Protein AF-A0A8J1YA49-F1 (afdb_monomer)

Nearest PDB structures (foldseek):
  1k3z-assembly1_D  TM=8.149E-01  e=1.340E-05  Mus musculus
  5cbo-assembly1_A  TM=5.836E-01  e=1.205E-04  synthetic construct
  7ozt-assembly1_BBB  TM=7.947E-01  e=4.681E-03  Homo sapiens
  8fds-assembly1_A  TM=4.024E-01  e=5.926E-04  Homo sapiens
  7tts-assembly1_E  TM=2.398E-01  e=1.286E-03  Homo sapiens

Radius of gyration: 38.96 Å; Cα contacts (8 Å, |Δi|>4): 771; chains: 1; bounding box: 73×54×128 Å

Sequence (560 aa):
MADMKFNALIKAIRDRDLNKCKELLNVANGTLDNLLCQKDSDGDTALLKAVKQGDDIDIVQIVLDKTKECPGGIHVTNNSGRNAINAVMDPEYHRVYEPDKMELVEMIIKSGCDLNKHDNDNVTPLYRLVDGQFPWVKNDPLETEALLTICKMMLDTGCDVNAKSKQTTVLHRAVKTQNIPLMKLLLDYGADPKVYETTQFGPDEGIKYDVLHTAAHTSPSEQMKLILESGRANLDSKNSYGRTGLMMVLEEDPIDNDIKNKIEILMAAGCDPSLTDNSGKTILHILCENQRVIHAQHYGYCKEKQLILANVAETLLKDKRIKALVNRQESEHKSTPLHIAVKNSLVNIVQLLLSEGASVVIKNKYGQTVNDIKLEGDEADKIGLMLKDAKERNDGGLFVAITNLEEISQLLKCYAMFTRKDEAYDNLAKLREIIKEEVYKSDPSMKSLMSTEDKEILQRHTAKILDDVEIKSSSLIDYLFSERVLTRELKDEIFSKPTQLEMARKLVDILPRRGNDALQIFISGLRKSGHGHLADALDEDRKGGGVATNAAKRLKPNAD

Organism: Owenia fusiformis (NCBI:txid6347)

InterPro domains:
  IPR001315 CARD domain [PF00619] (456-538)
  IPR001315 CARD domain [PS50209] (450-541)
  IPR001315 CARD domain [SM00114] (450-540)
  IP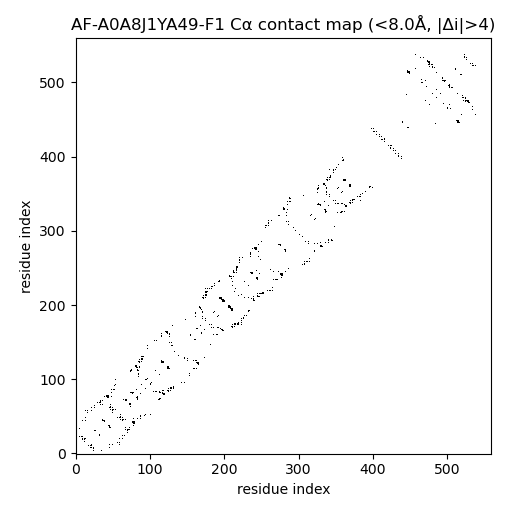R002110 Ankyrin repeat [PF12796] (102-195)
  IPR002110 Ankyrin repeat [PF12796] (261-363)
  IPR002110 Ankyrin repeat [PS50088] (166-198)
  IPR002110 Ankyrin repeat [PS50088] (333-365)
  IPR002110 Ankyrin repeat [SM00248] (4-34)
  IPR002110 Ankyrin repeat [SM00248] (42-72)
  IPR002110 Ankyrin repeat [SM00248] (121-163)
  IPR002110 Ankyrin repeat [SM00248] (166-195)
  IPR002110 Ankyrin repeat [SM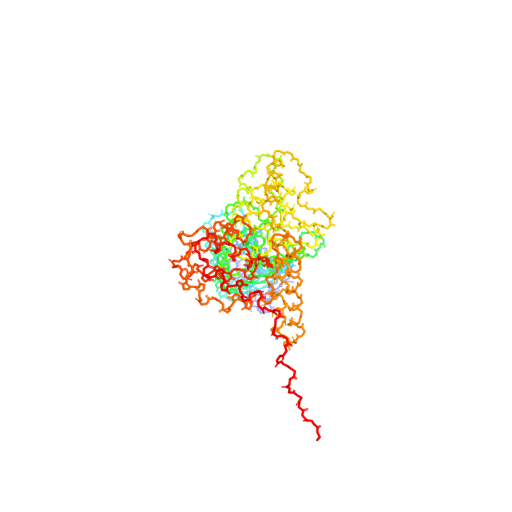00248] (207-237)
  IPR002110 Ankyrin repeat [SM00248] (333-362)
  IPR011029 Death-like domain superfamily [G3DSA:1.10.533.10] (446-544)
  IPR011029 Death-like domain superfamily [SSF47986] (450-541)
  IPR036770 Ankyrin repeat-containing domain superfamily [G3DSA:1.25.40.20] (2-134)
  IPR036770 Ankyrin repeat-containing domain superfamily [G3DSA:1.25.40.20] (135-388)
  IPR036770 Ankyrin repeat-containing domain superfamily [SSF48403] (8-373)

Structure (mmCIF, N/CA/C/O backbone):
data_AF-A0A8J1YA49-F1
#
_entry.id   AF-A0A8J1YA49-F1
#
loop_
_atom_site.group_PDB
_atom_site.id
_atom_site.type_symbol
_atom_site.label_atom_id
_atom_site.label_alt_id
_atom_site.label_comp_id
_atom_site.label_asym_id
_atom_site.label_entity_id
_atom_site.label_seq_id
_atom_site.pdbx_PDB_ins_code
_atom_site.Cartn_x
_atom_site.Cartn_y
_atom_site.Cartn_z
_atom_site.occupancy
_atom_site.B_iso_or_equiv
_atom_site.auth_seq_id
_atom_site.auth_comp_id
_atom_site.auth_asym_id
_atom_site.auth_atom_id
_atom_site.pdbx_PDB_model_num
ATOM 1 N N . MET A 1 1 ? -33.759 19.450 45.667 1.00 58.72 1 MET A N 1
ATOM 2 C CA . MET A 1 1 ? -33.511 18.180 46.395 1.00 58.72 1 MET A CA 1
ATOM 3 C C . MET A 1 1 ? -32.790 17.159 45.512 1.00 58.72 1 MET A C 1
ATOM 5 O O . MET A 1 1 ? -31.846 16.557 46.004 1.00 58.72 1 MET A O 1
ATOM 9 N N . ALA A 1 2 ? -33.167 17.011 44.232 1.00 60.66 2 ALA A N 1
ATOM 10 C CA . ALA A 1 2 ? -32.446 16.178 43.256 1.00 60.66 2 ALA A CA 1
ATOM 11 C C . ALA A 1 2 ? -30.963 16.588 43.089 1.00 60.66 2 ALA A C 1
ATOM 13 O O . ALA A 1 2 ? -30.094 15.768 43.364 1.00 60.66 2 ALA A O 1
ATOM 14 N N . ASP A 1 3 ? -30.671 17.875 42.845 1.00 73.50 3 ASP A N 1
ATOM 15 C CA . ASP A 1 3 ? -29.285 18.377 42.707 1.00 73.50 3 ASP A CA 1
ATOM 16 C C . ASP A 1 3 ? -28.395 18.126 43.934 1.00 73.50 3 ASP A C 1
ATOM 18 O O . ASP A 1 3 ? -27.211 17.819 43.812 1.00 73.50 3 ASP A O 1
ATOM 22 N N . MET A 1 4 ? -28.957 18.225 45.144 1.00 82.00 4 MET A N 1
ATOM 23 C CA . MET A 1 4 ? -28.216 17.924 46.376 1.00 82.00 4 MET A CA 1
ATOM 24 C C . MET A 1 4 ? -27.877 16.435 46.486 1.00 82.00 4 MET A C 1
ATOM 26 O O . MET A 1 4 ? -26.782 16.100 46.932 1.00 82.00 4 MET A O 1
ATOM 30 N N . LYS A 1 5 ? -28.790 15.543 46.077 1.00 87.38 5 LYS A N 1
ATOM 31 C CA . LYS A 1 5 ? -28.549 14.093 46.096 1.00 87.38 5 LYS A CA 1
ATOM 32 C C . LYS A 1 5 ? -27.534 13.669 45.041 1.00 87.38 5 LYS A C 1
ATOM 34 O O . LYS A 1 5 ? -26.666 12.867 45.364 1.00 87.38 5 LYS A O 1
ATOM 39 N N . PHE A 1 6 ? -27.599 14.223 43.831 1.00 89.19 6 PHE A N 1
ATOM 40 C CA . PHE A 1 6 ? -26.611 13.944 42.788 1.00 89.19 6 PHE A CA 1
ATOM 41 C C . PHE A 1 6 ? -25.206 14.362 43.219 1.00 89.19 6 PHE A C 1
ATOM 43 O O . PHE A 1 6 ? -24.288 13.549 43.196 1.00 89.19 6 PHE A O 1
ATOM 50 N N . ASN A 1 7 ? -25.047 15.585 43.732 1.00 89.88 7 ASN A N 1
ATOM 51 C CA . ASN A 1 7 ? -23.755 16.048 44.239 1.00 89.88 7 ASN A CA 1
ATOM 52 C C . ASN A 1 7 ? -23.247 15.200 45.417 1.00 89.88 7 ASN A C 1
ATOM 54 O O . ASN A 1 7 ? -22.049 14.937 45.510 1.00 89.88 7 ASN A O 1
ATOM 58 N N . ALA A 1 8 ? -24.142 14.734 46.296 1.00 92.50 8 ALA A N 1
ATOM 59 C CA . ALA A 1 8 ? -23.785 13.811 47.370 1.00 92.50 8 ALA A CA 1
ATOM 60 C C . ALA A 1 8 ? -23.340 12.438 46.840 1.00 92.50 8 ALA A C 1
ATOM 62 O O . ALA A 1 8 ? -22.396 11.870 47.380 1.00 92.50 8 ALA A O 1
ATOM 63 N N . LEU A 1 9 ? -23.973 11.929 45.778 1.00 93.12 9 LEU A N 1
ATOM 64 C CA . LEU A 1 9 ? -23.601 10.666 45.137 1.00 93.12 9 LEU A CA 1
ATOM 65 C C . LEU A 1 9 ? -22.245 10.784 44.438 1.00 93.12 9 LEU A C 1
ATOM 67 O O . LEU A 1 9 ? -21.370 9.960 44.670 1.00 93.12 9 LEU A O 1
ATOM 71 N N . ILE A 1 10 ? -22.029 11.843 43.655 1.00 92.44 10 ILE A N 1
ATOM 72 C CA . ILE A 1 10 ? -20.735 12.120 43.016 1.00 92.44 10 ILE A CA 1
ATOM 73 C C . ILE A 1 10 ? -19.625 12.250 44.062 1.00 92.44 10 ILE A C 1
ATOM 75 O O . ILE A 1 10 ? -18.524 11.741 43.855 1.00 92.44 10 ILE A O 1
ATOM 79 N N . LYS A 1 11 ? -19.908 12.900 45.196 1.00 92.44 11 LYS A N 1
ATOM 80 C CA . LYS A 1 11 ? -18.970 12.974 46.316 1.00 92.44 11 LYS A CA 1
ATOM 81 C C . LYS A 1 11 ? -18.706 11.595 46.932 1.00 92.44 11 LYS A C 1
ATOM 83 O O . LYS A 1 11 ? -17.549 11.253 47.104 1.00 92.44 11 LYS A O 1
ATOM 88 N N . ALA A 1 12 ? -19.737 10.796 47.201 1.00 93.88 12 ALA A N 1
ATOM 89 C CA . ALA A 1 12 ? -19.577 9.445 47.746 1.00 93.88 12 ALA A CA 1
ATOM 90 C C . ALA A 1 12 ? -18.741 8.537 46.829 1.00 93.88 12 ALA A C 1
ATOM 92 O O . ALA A 1 12 ? -17.901 7.791 47.319 1.00 93.88 12 ALA A O 1
ATOM 93 N N . ILE A 1 13 ? -18.921 8.655 45.508 1.00 92.56 13 ILE A N 1
ATOM 94 C CA . ILE A 1 13 ? -18.094 7.961 44.514 1.00 92.56 13 ILE A CA 1
ATOM 95 C C . ILE A 1 13 ? -16.632 8.418 44.642 1.00 92.56 13 ILE A C 1
ATOM 97 O O . ILE A 1 13 ? -15.756 7.578 44.791 1.00 92.56 13 ILE A O 1
ATOM 101 N N . ARG A 1 14 ? -16.369 9.739 44.661 1.00 89.94 14 ARG A N 1
ATOM 102 C CA . ARG A 1 14 ? -15.015 10.318 44.854 1.00 89.94 14 ARG A CA 1
ATOM 103 C C . ARG A 1 14 ? -14.345 9.881 46.153 1.00 89.94 14 ARG A C 1
ATOM 105 O O . ARG A 1 14 ? -13.143 9.637 46.165 1.00 89.94 14 ARG A O 1
ATOM 112 N N . ASP A 1 15 ? -15.124 9.789 47.221 1.00 92.44 15 ASP A N 1
ATOM 113 C CA . ASP A 1 15 ? -14.649 9.423 48.552 1.00 92.44 15 ASP A CA 1
ATOM 114 C C . ASP A 1 15 ? -14.527 7.891 48.728 1.00 92.44 15 ASP A C 1
ATOM 116 O O . ASP A 1 15 ? -14.106 7.440 49.791 1.00 92.44 15 ASP A O 1
ATOM 120 N N . ARG A 1 16 ? -14.870 7.091 47.700 1.00 92.31 16 ARG A N 1
ATOM 121 C CA . ARG A 1 16 ? -14.905 5.614 47.724 1.00 92.31 16 ARG A CA 1
ATOM 122 C C . ARG A 1 16 ? -15.786 5.047 48.845 1.00 92.31 16 ARG A C 1
ATOM 124 O O . ARG A 1 16 ? -15.486 4.027 49.460 1.00 92.31 16 ARG A O 1
ATOM 131 N N . ASP A 1 17 ? -16.895 5.724 49.133 1.00 93.88 17 ASP A N 1
ATOM 132 C CA . ASP A 1 17 ? -17.832 5.315 50.178 1.00 93.88 17 ASP A CA 1
ATOM 133 C C . ASP A 1 17 ? -18.958 4.450 49.592 1.00 93.88 17 ASP A C 1
ATOM 135 O O . ASP A 1 17 ? -20.036 4.932 49.218 1.00 93.88 17 ASP A O 1
ATOM 139 N N . LEU A 1 18 ? -18.709 3.138 49.523 1.00 92.94 18 LEU A N 1
ATOM 140 C CA . LEU A 1 18 ? -19.667 2.149 49.020 1.00 92.94 18 LEU A CA 1
ATOM 141 C C . LEU A 1 18 ? -20.994 2.158 49.796 1.00 92.94 18 LEU A C 1
ATOM 143 O O . LEU A 1 18 ? -22.067 1.993 49.207 1.00 92.94 18 LEU A O 1
ATOM 147 N N . ASN A 1 19 ? -20.949 2.355 51.115 1.00 93.88 19 ASN A N 1
ATOM 148 C CA . ASN A 1 19 ? -22.150 2.353 51.952 1.00 93.88 19 ASN A CA 1
ATOM 149 C C . ASN A 1 19 ? -23.005 3.588 51.679 1.00 93.88 19 ASN A C 1
ATOM 151 O O . ASN A 1 19 ? -24.228 3.479 51.551 1.00 93.88 19 ASN A O 1
ATOM 155 N N . LYS A 1 20 ? -22.370 4.751 51.513 1.00 93.75 20 LYS A N 1
ATOM 156 C CA . LYS A 1 20 ? -23.078 5.971 51.136 1.00 93.75 20 LYS A CA 1
ATOM 157 C C . LYS A 1 20 ? -23.644 5.888 49.723 1.00 93.75 20 LYS A C 1
ATOM 159 O O . LYS A 1 20 ? -24.773 6.329 49.509 1.00 93.75 20 LYS A O 1
ATOM 164 N N . CYS A 1 21 ? -22.931 5.266 48.782 1.00 92.75 21 CYS A N 1
ATOM 165 C CA . CYS A 1 21 ? -23.464 4.990 47.445 1.00 92.75 21 CYS A CA 1
ATOM 166 C C . CYS A 1 21 ? -24.723 4.107 47.515 1.00 92.75 21 CYS A C 1
ATOM 168 O O . CYS A 1 21 ? -25.752 4.469 46.943 1.00 92.75 21 CYS A O 1
ATOM 170 N N . LYS A 1 22 ? -24.687 3.006 48.283 1.00 92.62 22 LYS A N 1
ATOM 171 C CA . LYS A 1 22 ? -25.846 2.121 48.531 1.00 92.62 22 LYS A CA 1
ATOM 172 C C . LYS A 1 22 ? -27.049 2.879 49.091 1.00 92.62 22 LYS A C 1
ATOM 174 O O . LYS A 1 22 ? -28.164 2.710 48.602 1.00 92.62 22 LYS A O 1
ATOM 179 N N . GLU A 1 23 ? -26.826 3.720 50.098 1.00 92.38 23 GLU A N 1
ATOM 180 C CA . GLU A 1 23 ? -27.876 4.529 50.722 1.00 92.38 23 GLU A CA 1
ATOM 181 C C . GLU A 1 23 ? -28.515 5.503 49.719 1.00 92.38 23 GLU A C 1
ATOM 183 O O . GLU A 1 23 ? -29.738 5.601 49.638 1.00 92.38 23 GLU A O 1
ATOM 188 N N . LEU A 1 24 ? -27.695 6.210 48.935 1.00 90.31 24 LEU A N 1
ATOM 189 C CA . LEU A 1 24 ? -28.158 7.242 48.003 1.00 90.31 24 LEU A CA 1
ATOM 190 C C . LEU A 1 24 ? -28.875 6.672 46.771 1.00 90.31 24 LEU A C 1
ATOM 192 O O . LEU A 1 24 ? -29.780 7.325 46.248 1.00 90.31 24 LEU A O 1
ATOM 196 N N . LEU A 1 25 ? -28.501 5.468 46.333 1.00 88.94 25 LEU A N 1
ATOM 197 C CA . LEU A 1 25 ? -29.117 4.763 45.204 1.00 88.94 25 LEU A CA 1
ATOM 198 C C . LEU A 1 25 ? -30.409 4.017 45.581 1.00 88.94 25 LEU A C 1
ATOM 200 O O . LEU A 1 25 ? -31.152 3.591 44.698 1.00 88.94 25 LEU A O 1
ATOM 204 N N . ASN A 1 26 ? -30.715 3.871 46.873 1.00 87.19 26 ASN A N 1
ATOM 205 C CA . ASN A 1 26 ? -31.939 3.224 47.346 1.00 87.19 26 ASN A CA 1
ATOM 206 C C . ASN A 1 26 ? -33.130 4.204 47.350 1.00 87.19 26 ASN A C 1
ATOM 208 O O . ASN A 1 26 ? -33.555 4.706 48.393 1.00 87.19 26 ASN A O 1
ATOM 212 N N . VAL A 1 27 ? -33.651 4.521 46.163 1.00 80.81 27 VAL A N 1
ATOM 213 C CA . VAL A 1 27 ? -34.773 5.454 45.958 1.00 80.81 27 VAL A CA 1
ATOM 214 C C . VAL A 1 27 ? -35.806 4.886 44.977 1.00 80.81 27 VAL A C 1
ATOM 216 O O . VAL A 1 27 ? -35.509 3.982 44.206 1.00 80.81 27 VAL A O 1
ATOM 219 N N . ALA A 1 28 ? -37.034 5.419 44.990 1.00 74.94 28 ALA A N 1
ATOM 220 C CA . ALA A 1 28 ? -38.092 4.996 44.067 1.00 74.94 28 ALA A CA 1
ATOM 221 C C . ALA A 1 28 ? -37.706 5.233 42.590 1.00 74.94 28 ALA A C 1
ATOM 223 O O . ALA A 1 28 ? -37.104 6.261 42.275 1.00 74.94 28 ALA A O 1
ATOM 224 N N . ASN A 1 29 ? -38.123 4.340 41.682 1.00 66.56 29 ASN A N 1
ATOM 225 C CA . ASN A 1 29 ? -37.665 4.286 40.280 1.00 66.56 29 ASN A CA 1
ATOM 226 C C . ASN A 1 29 ? -37.714 5.631 39.527 1.00 66.56 29 ASN A C 1
ATOM 228 O O . ASN A 1 29 ? -36.751 5.991 38.862 1.00 66.56 29 ASN A O 1
ATOM 232 N N . GLY A 1 30 ? -38.782 6.426 39.673 1.00 67.50 30 GLY A N 1
ATOM 233 C CA . GLY A 1 30 ? -38.877 7.736 39.002 1.00 67.50 30 GLY A CA 1
ATOM 234 C C . GLY A 1 30 ? -37.909 8.804 39.541 1.00 67.50 30 GLY A C 1
ATOM 235 O O . GLY A 1 30 ? -37.592 9.772 38.856 1.00 67.50 30 GLY A O 1
ATOM 236 N N . THR A 1 31 ? -37.422 8.646 40.774 1.00 78.12 31 THR A N 1
ATOM 237 C CA . THR A 1 31 ? -36.357 9.493 41.345 1.00 78.12 31 THR A CA 1
ATOM 238 C C . THR A 1 31 ? -34.973 8.960 40.981 1.00 78.12 31 THR A C 1
ATOM 240 O O . THR A 1 31 ? -34.051 9.754 40.814 1.00 78.12 31 THR A O 1
ATOM 243 N N . LEU A 1 32 ? -34.837 7.636 40.850 1.00 80.19 32 LEU A N 1
ATOM 244 C CA . LEU A 1 32 ? -33.594 6.975 40.459 1.00 80.19 32 LEU A CA 1
ATOM 245 C C . LEU A 1 32 ? -33.168 7.374 39.042 1.00 80.19 32 LEU A C 1
ATOM 247 O O . LEU A 1 32 ? -32.017 7.743 38.841 1.00 80.19 32 LEU A O 1
ATOM 251 N N . ASP A 1 33 ? -34.111 7.388 38.099 1.00 78.88 33 ASP A N 1
ATOM 252 C CA . ASP A 1 33 ? -33.863 7.771 36.704 1.00 78.88 33 ASP A CA 1
ATOM 253 C C . ASP A 1 33 ? -33.331 9.210 36.590 1.00 78.88 33 ASP A C 1
ATOM 255 O O . ASP A 1 33 ? -32.249 9.457 36.059 1.00 78.88 33 ASP A O 1
ATOM 259 N N . ASN A 1 34 ? -34.016 10.160 37.236 1.00 81.50 34 ASN A N 1
ATOM 260 C CA . ASN A 1 34 ? -33.569 11.554 37.303 1.00 81.50 34 ASN A CA 1
ATOM 261 C C . ASN A 1 34 ? -32.179 11.706 37.945 1.00 81.50 34 ASN A C 1
ATOM 263 O O . ASN A 1 34 ? -31.398 12.548 37.514 1.00 81.50 34 ASN A O 1
ATOM 267 N N . LEU A 1 35 ? -31.870 10.907 38.971 1.00 84.94 35 LEU A N 1
ATOM 268 C CA . LEU A 1 35 ? -30.581 10.947 39.661 1.00 84.94 35 LEU A CA 1
ATOM 269 C C . LEU A 1 35 ? -29.441 10.402 38.787 1.00 84.94 35 LEU A C 1
ATOM 271 O O . LEU A 1 35 ? -28.362 10.988 38.765 1.00 84.94 35 LEU A O 1
ATOM 275 N N . LEU A 1 36 ? -29.663 9.288 38.085 1.00 85.56 36 LEU A N 1
ATOM 276 C CA . LEU A 1 36 ? -28.635 8.616 37.284 1.00 85.56 36 LEU A CA 1
ATOM 277 C C . LEU A 1 36 ? -28.402 9.285 35.924 1.00 85.56 36 LEU A C 1
ATOM 279 O O . LEU A 1 36 ? -27.287 9.223 35.405 1.00 85.56 36 LEU A O 1
ATOM 283 N N . CYS A 1 37 ? -29.409 9.965 35.370 1.00 86.38 37 CYS A N 1
ATOM 284 C CA . CYS A 1 37 ? -29.277 10.744 34.137 1.00 86.38 37 CYS A CA 1
ATOM 285 C C . CYS A 1 37 ? -28.772 12.179 34.359 1.00 86.38 37 CYS A C 1
ATOM 287 O O . CYS A 1 37 ? -28.441 12.864 33.386 1.00 86.38 37 CYS A O 1
ATOM 289 N N . GLN A 1 38 ? -28.704 12.647 35.609 1.00 88.75 38 GLN A N 1
ATOM 290 C CA . GLN A 1 38 ? -28.146 13.956 35.930 1.00 88.75 38 GLN A CA 1
ATOM 291 C C . GLN A 1 38 ? -26.645 14.003 35.607 1.00 88.75 38 GLN A C 1
ATOM 293 O O . GLN A 1 38 ? -25.932 13.006 35.723 1.00 88.75 38 GLN A O 1
ATOM 298 N N . LYS A 1 39 ? -26.177 15.175 35.165 1.00 90.31 39 LYS A N 1
ATOM 299 C CA . LYS A 1 39 ? -24.802 15.412 34.718 1.00 90.31 39 LYS A CA 1
ATOM 300 C C . LYS A 1 39 ? -24.114 16.468 35.578 1.00 90.31 39 LYS A C 1
ATOM 302 O O . LYS A 1 39 ? -24.758 17.432 35.996 1.00 90.31 39 LYS A O 1
ATOM 307 N N . ASP A 1 40 ? -22.818 16.292 35.822 1.00 90.50 40 ASP A N 1
ATOM 308 C CA . ASP A 1 40 ? -21.967 17.307 36.450 1.00 90.50 40 ASP A CA 1
ATOM 309 C C . ASP A 1 40 ? -21.473 18.362 35.433 1.00 90.50 40 ASP A C 1
ATOM 311 O O . ASP A 1 40 ? -21.934 18.416 34.290 1.00 90.50 40 ASP A O 1
ATOM 315 N N . SER A 1 41 ? -20.544 19.232 35.846 1.00 90.25 41 SER A N 1
ATOM 316 C CA . SER A 1 41 ? -19.960 20.273 34.985 1.00 90.25 41 SER A CA 1
ATOM 317 C C . SER A 1 41 ? -19.216 19.725 33.764 1.00 90.25 41 SER A C 1
ATOM 319 O O . SER A 1 41 ? -19.152 20.403 32.740 1.00 90.25 41 SER A O 1
ATOM 321 N N . ASP A 1 42 ? -18.689 18.504 33.857 1.00 86.75 42 ASP A N 1
ATOM 322 C CA . ASP A 1 42 ? -17.981 17.816 32.774 1.00 86.75 42 ASP A CA 1
ATOM 323 C C . ASP A 1 42 ? -18.964 17.048 31.869 1.00 86.75 42 ASP A C 1
ATOM 325 O O . ASP A 1 42 ? -18.587 16.461 30.850 1.00 86.75 42 ASP A O 1
ATOM 329 N N . GLY A 1 43 ? -20.252 17.063 32.222 1.00 91.00 43 GLY A N 1
ATOM 330 C CA . GLY A 1 43 ? -21.290 16.273 31.581 1.00 91.00 43 GLY A CA 1
ATOM 331 C C . GLY A 1 43 ? -21.336 14.829 32.081 1.00 91.00 43 GLY A C 1
ATOM 332 O O . GLY A 1 43 ? -22.091 14.032 31.526 1.00 91.00 43 GLY A O 1
ATOM 333 N N . ASP A 1 44 ? -20.539 14.460 33.086 1.00 90.56 44 ASP A N 1
ATOM 334 C CA . ASP A 1 44 ? -20.467 13.085 33.568 1.00 90.56 44 ASP A CA 1
ATOM 335 C C . ASP A 1 44 ? -21.701 12.748 34.414 1.00 90.56 44 ASP A C 1
ATOM 337 O O . ASP A 1 44 ? -22.098 13.500 35.306 1.00 90.56 44 ASP A O 1
ATOM 341 N N . THR A 1 45 ? -22.286 11.579 34.159 1.00 91.81 45 THR A N 1
ATOM 342 C CA . THR A 1 45 ? -23.261 10.944 35.053 1.00 91.81 45 THR A CA 1
ATOM 343 C C . THR A 1 45 ? -22.563 10.264 36.229 1.00 91.81 45 THR A C 1
ATOM 345 O O . THR A 1 45 ? -21.338 10.121 36.248 1.00 91.81 45 THR A O 1
ATOM 348 N N . ALA A 1 46 ? -23.342 9.764 37.194 1.00 91.06 46 ALA A N 1
ATOM 349 C CA . ALA A 1 46 ? -22.809 8.945 38.284 1.00 91.06 46 ALA A CA 1
ATOM 350 C C . ALA A 1 46 ? -22.003 7.740 37.762 1.00 91.06 46 ALA A C 1
ATOM 352 O O . ALA A 1 46 ? -20.912 7.476 38.265 1.00 91.06 46 ALA A O 1
ATOM 353 N N . LEU A 1 47 ? -22.490 7.065 36.709 1.00 91.31 47 LEU A N 1
ATOM 354 C CA . LEU A 1 47 ? -21.770 5.958 36.079 1.00 91.31 47 LEU A CA 1
ATOM 355 C C . LEU A 1 47 ? -20.454 6.430 35.456 1.00 91.31 47 LEU A C 1
ATOM 357 O O . LEU A 1 47 ? -19.410 5.875 35.773 1.00 91.31 47 LEU A O 1
ATOM 361 N N . LEU A 1 48 ? -20.478 7.476 34.624 1.00 90.12 48 LEU A N 1
ATOM 362 C CA . LEU A 1 48 ? -19.265 8.011 33.993 1.00 90.12 48 LEU A CA 1
ATOM 363 C C . LEU A 1 48 ? -18.223 8.445 35.033 1.00 90.12 48 LEU A C 1
ATOM 365 O O . LEU A 1 48 ? -17.030 8.233 34.829 1.00 90.12 48 LEU A O 1
ATOM 369 N N . LYS A 1 49 ? -18.660 8.993 36.175 1.00 89.62 49 LYS A N 1
ATOM 370 C CA . LYS A 1 49 ? -17.753 9.374 37.261 1.00 89.62 49 LYS A CA 1
ATOM 371 C C . LYS A 1 49 ? -17.162 8.182 38.001 1.00 89.62 49 LYS A C 1
ATOM 373 O O . LYS A 1 49 ? -15.973 8.218 38.306 1.00 89.62 49 LYS A O 1
ATOM 378 N N . ALA A 1 50 ? -17.967 7.161 38.291 1.00 90.31 50 ALA A N 1
ATOM 379 C CA . ALA A 1 50 ? -17.488 5.930 38.917 1.00 90.31 50 ALA A CA 1
ATOM 380 C C . ALA A 1 50 ? -16.464 5.233 38.013 1.00 90.31 50 ALA A C 1
ATOM 382 O O . ALA A 1 50 ? -15.383 4.855 38.452 1.00 90.31 50 ALA A O 1
ATOM 383 N N . VAL A 1 51 ? -16.776 5.177 36.722 1.00 88.81 51 VAL A N 1
ATOM 384 C CA . VAL A 1 51 ? -15.950 4.575 35.683 1.00 88.81 51 VAL A CA 1
ATOM 385 C C . VAL A 1 51 ? -14.599 5.281 35.516 1.00 88.81 51 VAL A C 1
ATOM 387 O O . VAL A 1 51 ? -13.579 4.606 35.510 1.00 88.81 51 VAL A O 1
ATOM 390 N N . LYS A 1 52 ? -14.572 6.620 35.443 1.00 83.88 52 LYS A N 1
ATOM 391 C CA . LYS A 1 52 ? -13.326 7.413 35.345 1.00 83.88 52 LYS A CA 1
ATOM 392 C C . LYS A 1 52 ? -12.431 7.333 36.584 1.00 83.88 52 LYS A C 1
ATOM 394 O O . LYS A 1 52 ? -11.258 7.679 36.514 1.00 83.88 52 LYS A O 1
ATOM 399 N N . GLN A 1 53 ? -12.996 6.994 37.740 1.00 80.81 53 GLN A N 1
ATOM 400 C CA . GLN A 1 53 ? -12.197 6.760 38.941 1.00 80.81 53 GLN A CA 1
ATOM 401 C C . GLN A 1 53 ? -11.644 5.345 38.959 1.00 80.81 53 GLN A C 1
ATOM 403 O O . GLN A 1 53 ? -10.513 5.161 39.383 1.00 80.81 53 GLN A O 1
ATOM 408 N N . GLY A 1 54 ? -12.431 4.371 38.495 1.00 68.44 54 GLY A N 1
ATOM 409 C CA . GLY A 1 54 ? -12.006 3.028 38.106 1.00 68.44 54 GLY A CA 1
ATOM 410 C C . GLY A 1 54 ? -11.386 2.146 39.195 1.00 68.44 54 GLY A C 1
ATOM 411 O O . GLY A 1 54 ? -11.099 0.993 38.907 1.00 68.44 54 GLY A O 1
ATOM 412 N N . ASP A 1 55 ? -11.122 2.655 40.396 1.00 70.50 55 ASP A N 1
ATOM 413 C CA . ASP A 1 55 ? -10.356 1.959 41.443 1.00 70.50 55 ASP A CA 1
ATOM 414 C C . ASP A 1 55 ? -11.233 1.139 42.403 1.00 70.50 55 ASP A C 1
ATOM 416 O O . ASP A 1 55 ? -10.712 0.410 43.243 1.00 70.50 55 ASP A O 1
ATOM 420 N N . ASP A 1 56 ? -12.558 1.277 42.316 1.00 84.06 56 ASP A N 1
ATOM 421 C CA . ASP A 1 56 ? -13.517 0.589 43.184 1.00 84.06 56 ASP A CA 1
ATOM 422 C C . ASP A 1 56 ? -14.593 -0.098 42.332 1.00 84.06 56 ASP A C 1
ATOM 424 O O . ASP A 1 56 ? -15.594 0.507 41.925 1.00 84.06 56 ASP A O 1
ATOM 428 N N . ILE A 1 57 ? -14.340 -1.372 42.020 1.00 87.31 57 ILE A N 1
ATOM 429 C CA . ILE A 1 57 ? -15.201 -2.185 41.158 1.00 87.31 57 ILE A CA 1
ATOM 430 C C . ILE A 1 57 ? -16.594 -2.381 41.768 1.00 87.31 57 ILE A C 1
ATOM 432 O O . ILE A 1 57 ? -17.581 -2.408 41.034 1.00 87.31 57 ILE A O 1
ATOM 436 N N . ASP A 1 58 ? -16.700 -2.420 43.100 1.00 90.62 58 ASP A N 1
ATOM 437 C CA . ASP A 1 58 ? -17.966 -2.595 43.813 1.00 90.62 58 ASP A CA 1
ATOM 438 C C . ASP A 1 58 ? -18.866 -1.365 43.651 1.00 90.62 58 ASP A C 1
ATOM 440 O O . ASP A 1 58 ? -20.078 -1.492 43.432 1.00 90.62 58 ASP A O 1
ATOM 444 N N . ILE A 1 59 ? -18.283 -0.160 43.722 1.00 91.62 59 ILE A N 1
ATOM 445 C CA . ILE A 1 59 ? -19.007 1.090 43.455 1.00 91.62 59 ILE A CA 1
ATOM 446 C C . ILE A 1 59 ? -19.459 1.147 41.995 1.00 91.62 59 ILE A C 1
ATOM 448 O O . ILE A 1 59 ? -20.604 1.523 41.724 1.00 91.62 59 ILE A O 1
ATOM 452 N N . VAL A 1 60 ? -18.605 0.757 41.044 1.00 91.25 60 VAL A N 1
ATOM 453 C CA . VAL A 1 60 ? -19.024 0.714 39.638 1.00 91.25 60 VAL A CA 1
ATOM 454 C C . VAL A 1 60 ? -20.149 -0.297 39.445 1.00 91.25 60 VAL A C 1
ATOM 456 O O . VAL A 1 60 ? -21.150 0.045 38.820 1.00 91.25 60 VAL A O 1
ATOM 459 N N . GLN A 1 61 ? -20.033 -1.500 40.010 1.00 91.19 61 GLN A N 1
ATOM 460 C CA . GLN A 1 61 ? -21.026 -2.565 39.884 1.00 91.19 61 GLN A CA 1
ATOM 461 C C . GLN A 1 61 ? -22.399 -2.109 40.384 1.00 91.19 61 GLN A C 1
ATOM 463 O O . GLN A 1 61 ? -23.384 -2.231 39.656 1.00 91.19 61 GLN A O 1
ATOM 468 N N . ILE A 1 62 ? -22.483 -1.512 41.580 1.00 92.38 62 ILE A N 1
ATOM 469 C CA . ILE A 1 62 ? -23.777 -1.069 42.114 1.00 92.38 62 ILE A CA 1
ATOM 470 C C . ILE A 1 62 ? -24.389 0.078 41.304 1.00 92.38 62 ILE A C 1
ATOM 472 O O . ILE A 1 62 ? -25.599 0.081 41.059 1.00 92.38 62 ILE A O 1
ATOM 476 N N . VAL A 1 63 ? -23.575 1.045 40.868 1.00 91.38 63 VAL A N 1
ATOM 477 C CA . VAL A 1 63 ? -24.056 2.150 40.028 1.00 91.38 63 VAL A CA 1
ATOM 478 C C . VAL A 1 63 ? -24.520 1.607 38.679 1.00 91.38 63 VAL A C 1
ATOM 480 O O . VAL A 1 63 ? -25.581 2.003 38.195 1.00 91.38 63 VAL A O 1
ATOM 483 N N . LEU A 1 64 ? -23.772 0.675 38.091 1.00 90.38 64 LEU A N 1
ATOM 484 C CA . LEU A 1 64 ? -24.073 0.053 36.808 1.00 90.38 64 LEU A CA 1
ATOM 485 C C . LEU A 1 64 ? -25.362 -0.769 36.869 1.00 90.38 64 LEU A C 1
ATOM 487 O O . LEU A 1 64 ? -26.208 -0.623 35.990 1.00 90.38 64 LEU A O 1
ATOM 491 N N . ASP A 1 65 ? -25.555 -1.579 37.909 1.00 89.56 65 ASP A N 1
ATOM 492 C CA . ASP A 1 65 ? -26.769 -2.383 38.078 1.00 89.56 65 ASP A CA 1
ATOM 493 C C . ASP A 1 65 ? -28.009 -1.510 38.230 1.00 89.56 65 ASP A C 1
ATOM 495 O O . ASP A 1 65 ? -29.019 -1.751 37.570 1.00 89.56 65 ASP A O 1
ATOM 499 N N . LYS A 1 66 ? -27.902 -0.420 38.996 1.00 89.31 66 LYS A N 1
ATOM 500 C CA . LYS A 1 66 ? -28.970 0.580 39.089 1.00 89.31 66 LYS A CA 1
ATOM 501 C C . LYS A 1 66 ? -29.189 1.326 37.774 1.00 89.31 66 LYS A C 1
ATOM 503 O O . LYS A 1 66 ? -30.323 1.633 37.433 1.00 89.31 66 LYS A O 1
ATOM 508 N N . THR A 1 67 ? -28.134 1.570 37.002 1.00 87.94 67 THR A N 1
ATOM 509 C CA . THR A 1 67 ? -28.235 2.235 35.692 1.00 87.94 67 THR A CA 1
ATOM 510 C C . THR A 1 67 ? -28.912 1.347 34.648 1.00 87.94 67 THR A C 1
ATOM 512 O O . THR A 1 67 ? -29.639 1.866 33.806 1.00 87.94 67 THR A O 1
ATOM 515 N N . LYS A 1 68 ? -28.748 0.018 34.720 1.00 84.12 68 LYS A N 1
ATOM 516 C CA . LYS A 1 68 ? -29.451 -0.942 33.845 1.00 84.12 68 LYS A CA 1
ATOM 517 C C . LYS A 1 68 ? -30.963 -0.978 34.097 1.00 84.12 68 LYS A C 1
ATOM 519 O O . LYS A 1 68 ? -31.718 -1.295 33.184 1.00 84.12 68 LYS A O 1
ATOM 524 N N . GLU A 1 69 ? -31.411 -0.658 35.314 1.00 82.94 69 GLU A N 1
ATOM 525 C CA . GLU A 1 69 ? -32.839 -0.547 35.654 1.00 82.94 69 GLU A CA 1
ATOM 526 C C . GLU A 1 69 ? -33.504 0.681 34.991 1.00 82.94 69 GLU A C 1
ATOM 528 O O . GLU A 1 69 ? -34.730 0.724 34.861 1.00 82.94 69 GLU A O 1
ATOM 533 N N . CYS A 1 70 ? -32.713 1.668 34.553 1.00 78.31 70 CYS A N 1
ATOM 534 C CA . CYS A 1 70 ? -33.181 2.922 33.967 1.00 78.31 70 CYS A CA 1
ATOM 535 C C . CYS A 1 70 ? -33.149 2.882 32.423 1.00 78.31 70 CYS A C 1
ATOM 537 O O . CYS A 1 70 ? -32.092 2.629 31.833 1.00 78.31 70 CYS A O 1
ATOM 539 N N . PRO A 1 71 ? -34.264 3.178 31.727 1.00 68.88 71 PRO A N 1
ATOM 540 C CA . PRO A 1 71 ? -34.293 3.218 30.266 1.00 68.88 71 PRO A CA 1
ATOM 541 C C . PRO A 1 71 ? -33.293 4.235 29.697 1.00 68.88 71 PRO A C 1
ATOM 543 O O . PRO A 1 71 ? -33.412 5.435 29.913 1.00 68.88 71 PRO A O 1
ATOM 546 N N . GLY A 1 72 ? -32.306 3.768 28.930 1.00 68.00 72 GLY A N 1
ATOM 547 C CA . GLY A 1 72 ? -31.361 4.645 28.229 1.00 68.00 72 GLY A CA 1
ATOM 548 C C . GLY A 1 72 ? -30.194 5.183 29.066 1.00 68.00 72 GLY A C 1
ATOM 549 O O . GLY A 1 72 ? -29.290 5.791 28.492 1.00 68.00 72 GLY A O 1
ATOM 550 N N . GLY A 1 73 ? -30.148 4.915 30.377 1.00 76.12 73 GLY A N 1
ATOM 551 C CA . GLY A 1 73 ? -29.098 5.418 31.274 1.00 76.12 73 GLY A CA 1
ATOM 552 C C . GLY A 1 73 ? -27.682 4.983 30.870 1.00 76.12 73 GLY A C 1
ATOM 553 O O . GLY A 1 73 ? -26.739 5.770 30.949 1.00 76.12 73 GLY A O 1
ATOM 554 N N . ILE A 1 74 ? -27.539 3.761 30.347 1.00 81.50 74 ILE A N 1
ATOM 555 C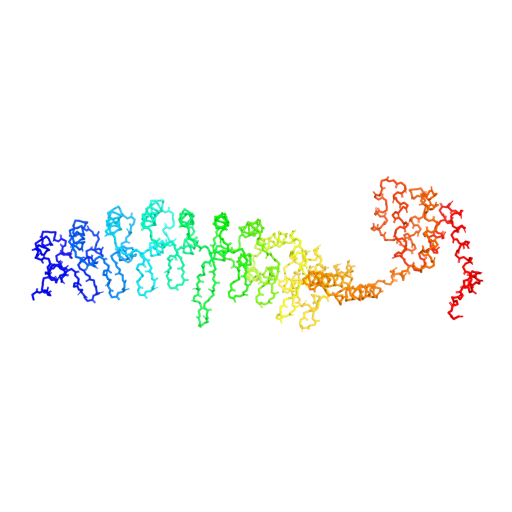 CA . ILE A 1 74 ? -26.249 3.207 29.906 1.00 81.50 74 ILE A CA 1
ATOM 556 C C . ILE A 1 74 ? -25.704 3.856 28.619 1.00 81.50 74 ILE A C 1
ATOM 558 O O . ILE A 1 74 ? -24.507 3.783 28.338 1.00 81.50 74 ILE A O 1
ATOM 562 N N . HIS A 1 75 ? -26.563 4.520 27.839 1.00 84.25 75 HIS A N 1
ATOM 563 C CA . HIS A 1 75 ? -26.200 5.145 26.561 1.00 84.25 75 HIS A CA 1
ATOM 564 C C . HIS A 1 75 ? -25.867 6.641 26.693 1.00 84.25 75 HIS A C 1
ATOM 566 O O . HIS A 1 75 ? -25.590 7.304 25.691 1.00 84.25 75 HIS A O 1
ATOM 572 N N . VAL A 1 76 ? -25.894 7.192 27.911 1.00 86.50 76 VAL A N 1
ATOM 573 C CA . VAL A 1 76 ? -25.612 8.611 28.153 1.00 86.50 76 VAL A CA 1
ATOM 574 C C . VAL A 1 76 ? -24.135 8.927 27.899 1.00 86.50 76 VAL A C 1
ATOM 576 O O . VAL A 1 76 ? -23.240 8.157 28.248 1.00 86.50 76 VAL A O 1
ATOM 579 N N . THR A 1 77 ? -23.885 10.100 27.315 1.00 91.12 77 THR A N 1
ATOM 580 C CA . THR A 1 77 ? -22.540 10.624 27.052 1.00 91.12 77 THR A CA 1
ATOM 581 C C . THR A 1 77 ? -22.230 11.880 27.862 1.00 91.12 77 THR A C 1
ATOM 583 O O . THR A 1 77 ? -23.141 12.654 28.174 1.00 91.12 77 THR A O 1
ATOM 586 N N . ASN A 1 78 ? -20.950 12.134 28.138 1.00 91.69 78 ASN A N 1
ATOM 587 C CA . ASN A 1 78 ? -20.494 13.400 28.723 1.00 91.69 78 ASN A CA 1
ATOM 588 C C . ASN A 1 78 ? -20.379 14.544 27.703 1.00 91.69 78 ASN A C 1
ATOM 590 O O . ASN A 1 78 ? -20.777 14.388 26.545 1.00 91.69 78 ASN A O 1
ATOM 594 N N . ASN A 1 79 ? -19.853 15.701 28.127 1.00 93.31 79 ASN A N 1
ATOM 595 C CA . ASN A 1 79 ? -19.694 16.876 27.260 1.00 93.31 79 ASN A CA 1
ATOM 596 C C . ASN A 1 79 ? -18.710 16.630 26.108 1.00 93.31 79 ASN A C 1
ATOM 598 O O . ASN A 1 79 ? -18.842 17.244 25.050 1.00 93.31 79 ASN A O 1
ATOM 602 N N . SER A 1 80 ? -17.775 15.691 26.276 1.00 90.75 80 SER A N 1
ATOM 603 C CA . SER A 1 80 ? -16.866 15.234 25.220 1.00 90.75 80 SER A CA 1
ATOM 604 C C . SER A 1 80 ? -17.505 14.209 24.278 1.00 90.75 80 SER A C 1
ATOM 606 O O . SER A 1 80 ? -16.841 13.742 23.361 1.00 90.75 80 SER A O 1
ATOM 608 N N . GLY A 1 81 ? -18.766 13.818 24.493 1.00 91.88 81 GLY A N 1
ATOM 609 C CA . GLY A 1 81 ? -19.452 12.803 23.690 1.00 91.88 81 GLY A CA 1
ATOM 610 C C . GLY A 1 81 ? -19.092 11.357 24.057 1.00 91.88 81 GLY A C 1
ATOM 611 O O . GLY A 1 81 ? -19.562 10.432 23.400 1.00 91.88 81 GLY A O 1
ATOM 612 N N . ARG A 1 82 ? -18.304 11.131 25.117 1.00 90.75 82 ARG A N 1
ATOM 613 C CA . ARG A 1 82 ? -17.878 9.790 25.550 1.00 90.75 82 ARG A CA 1
ATOM 614 C C . ARG A 1 82 ? -18.968 9.117 26.380 1.00 90.75 82 ARG A C 1
ATOM 616 O O . ARG A 1 82 ? -19.494 9.729 27.310 1.00 90.75 82 ARG A O 1
ATOM 623 N N . ASN A 1 83 ? -19.281 7.863 26.065 1.00 91.56 83 ASN A N 1
ATOM 624 C CA . ASN A 1 83 ? -20.046 6.971 26.943 1.00 91.56 83 ASN A CA 1
ATOM 625 C C . ASN A 1 83 ? -19.105 6.212 27.902 1.00 91.56 83 ASN A C 1
ATOM 627 O O . ASN A 1 83 ? -17.892 6.422 27.877 1.00 91.56 83 ASN A O 1
ATOM 631 N N . ALA A 1 84 ? -19.657 5.335 28.747 1.00 90.31 84 ALA A N 1
ATOM 632 C CA . ALA A 1 84 ? -18.895 4.624 29.776 1.00 90.31 84 ALA A CA 1
ATOM 633 C C . ALA A 1 84 ? -17.707 3.823 29.212 1.00 90.31 84 ALA A C 1
ATOM 635 O O . ALA A 1 84 ? -16.593 3.965 29.710 1.00 90.31 84 ALA A O 1
ATOM 636 N N . ILE A 1 85 ? -17.912 3.039 28.147 1.00 90.19 85 ILE A N 1
ATOM 637 C CA . ILE A 1 85 ? -16.838 2.224 27.561 1.00 90.19 85 ILE A CA 1
ATOM 638 C C . ILE A 1 85 ? -15.747 3.089 26.924 1.00 90.19 85 ILE A C 1
ATOM 640 O O . ILE A 1 85 ? -14.562 2.838 27.118 1.00 90.19 85 ILE A O 1
ATOM 644 N N . ASN A 1 86 ? -16.142 4.157 26.227 1.00 88.62 86 ASN A N 1
ATOM 645 C CA . ASN A 1 86 ? -15.208 5.089 25.613 1.00 88.62 86 ASN A CA 1
ATOM 646 C C . ASN A 1 86 ? -14.370 5.822 26.682 1.00 88.62 86 ASN A C 1
ATOM 648 O O . ASN A 1 86 ? -13.181 6.056 26.490 1.00 88.62 86 ASN A O 1
ATOM 652 N N . ALA A 1 87 ? -14.984 6.141 27.828 1.00 87.38 87 ALA A N 1
ATOM 653 C CA . ALA A 1 87 ? -14.319 6.782 28.957 1.00 87.38 87 ALA A CA 1
ATOM 654 C C . ALA A 1 87 ? -13.330 5.859 29.695 1.00 87.38 87 ALA A C 1
ATOM 656 O O . ALA A 1 87 ? -12.279 6.346 30.092 1.00 87.38 87 ALA A O 1
ATOM 657 N N . VAL A 1 88 ? -13.616 4.554 29.853 1.00 86.44 88 VAL A N 1
ATOM 658 C CA . VAL A 1 88 ? -12.638 3.604 30.441 1.00 86.44 88 VAL A CA 1
ATOM 659 C C . VAL A 1 88 ? -11.394 3.461 29.589 1.00 86.44 88 VAL A C 1
ATOM 661 O O . VAL A 1 88 ? -10.298 3.328 30.119 1.00 86.44 88 VAL A O 1
ATOM 664 N N . MET A 1 89 ? -11.567 3.453 28.270 1.00 82.88 89 MET A N 1
ATOM 665 C CA . MET A 1 89 ? -10.474 3.208 27.329 1.00 82.88 89 MET A CA 1
ATOM 666 C C . MET A 1 89 ? -9.539 4.408 27.166 1.00 82.88 89 MET A C 1
ATOM 668 O O . MET A 1 89 ? -8.582 4.342 26.401 1.00 82.88 89 MET A O 1
ATOM 672 N N . ASP A 1 90 ? -9.831 5.521 27.829 1.00 77.31 90 ASP A N 1
ATOM 673 C CA . ASP A 1 90 ? -9.059 6.741 27.712 1.00 77.31 90 ASP A CA 1
ATOM 674 C C . ASP A 1 90 ? -7.701 6.623 28.431 1.00 77.31 90 ASP A C 1
ATOM 676 O O . ASP A 1 90 ? -7.663 6.426 29.653 1.00 77.31 90 ASP A O 1
ATOM 680 N N . PRO A 1 91 ? -6.585 6.776 27.689 1.00 68.25 91 PRO A N 1
ATOM 681 C CA . PRO A 1 91 ? -5.244 6.664 28.247 1.00 68.25 91 PRO A CA 1
ATOM 682 C C . PRO A 1 91 ? -4.932 7.689 29.341 1.00 68.25 91 PRO A C 1
ATOM 684 O O . PRO A 1 91 ? -4.015 7.466 30.127 1.00 68.25 91 PRO A O 1
ATOM 687 N N . GLU A 1 92 ? -5.650 8.819 29.388 1.00 66.06 92 GLU A N 1
ATOM 688 C CA . GLU A 1 92 ? -5.443 9.847 30.416 1.00 66.06 92 GLU A CA 1
ATOM 689 C C . GLU A 1 92 ? -5.851 9.373 31.814 1.00 66.06 92 GLU A C 1
ATOM 691 O O . GLU A 1 92 ? -5.337 9.891 32.806 1.00 66.06 92 GLU A O 1
ATOM 696 N N . TYR A 1 93 ? -6.765 8.403 31.905 1.00 56.16 93 TYR A N 1
ATOM 697 C CA . TYR A 1 93 ? -7.331 7.980 33.182 1.00 56.16 93 TYR A CA 1
ATOM 698 C C . TYR A 1 93 ? -6.794 6.625 33.645 1.00 56.16 93 TYR A C 1
ATOM 700 O O . TYR A 1 93 ? -6.588 6.455 34.848 1.00 56.16 93 TYR A O 1
ATOM 708 N N . HIS A 1 94 ? -6.524 5.675 32.737 1.00 58.72 94 HIS A N 1
ATOM 709 C CA . HIS A 1 94 ? -6.185 4.301 33.128 1.00 58.72 94 HIS A CA 1
ATOM 710 C C . HIS A 1 94 ? -5.208 3.589 32.184 1.00 58.72 94 HIS A C 1
ATOM 712 O O . HIS A 1 94 ? -5.239 3.758 30.964 1.00 58.72 94 HIS A O 1
ATOM 718 N N . ARG A 1 95 ? -4.408 2.676 32.755 1.00 67.31 95 ARG A N 1
ATOM 719 C CA . ARG A 1 95 ? -3.760 1.594 32.006 1.00 67.31 95 ARG A CA 1
ATOM 720 C C . ARG A 1 95 ? -4.760 0.441 31.907 1.00 67.31 95 ARG A C 1
ATOM 722 O O . ARG A 1 95 ? -4.896 -0.357 32.824 1.00 67.31 95 ARG A O 1
ATOM 729 N N . VAL A 1 96 ? -5.489 0.382 30.793 1.00 67.31 96 VAL A N 1
ATOM 730 C CA . VAL A 1 96 ? -6.624 -0.544 30.571 1.00 67.31 96 VAL A CA 1
ATOM 731 C C . VAL A 1 96 ? -6.256 -2.030 30.771 1.00 67.31 96 VAL A C 1
ATOM 733 O O . VAL A 1 96 ? -7.130 -2.860 30.998 1.00 67.31 96 VAL A O 1
ATOM 736 N N . TYR A 1 97 ? -4.965 -2.364 30.711 1.00 73.69 97 TYR A N 1
ATOM 737 C CA . TYR A 1 97 ? -4.441 -3.729 30.797 1.00 73.69 97 TYR A CA 1
ATOM 738 C C . TYR A 1 97 ? -4.165 -4.228 32.227 1.00 73.69 97 TYR A C 1
ATOM 740 O O . TYR A 1 97 ? -3.705 -5.356 32.395 1.00 73.69 97 TYR A O 1
ATOM 748 N N . GLU A 1 98 ? -4.422 -3.423 33.261 1.00 76.94 98 GLU A N 1
ATOM 749 C CA . GLU A 1 98 ? -4.361 -3.897 34.650 1.00 76.94 98 GLU A CA 1
ATOM 750 C C . GLU A 1 98 ? -5.544 -4.847 34.954 1.00 76.94 98 GLU A C 1
ATOM 752 O O . GLU A 1 98 ? -6.644 -4.625 34.441 1.00 76.94 98 GLU A O 1
ATOM 757 N N . PRO A 1 99 ? -5.362 -5.928 35.747 1.00 78.19 99 PRO A N 1
ATOM 758 C CA . PRO A 1 99 ? -6.395 -6.957 35.931 1.00 78.19 99 PRO A CA 1
ATOM 759 C C . PRO A 1 99 ? -7.757 -6.442 36.421 1.00 78.19 99 PRO A C 1
ATOM 761 O O . PRO A 1 99 ? -8.793 -6.874 35.921 1.00 78.19 99 PRO A O 1
ATOM 764 N N . ASP A 1 100 ? -7.758 -5.498 37.360 1.00 77.62 100 ASP A N 1
ATOM 765 C CA . ASP A 1 100 ? -8.950 -4.821 37.888 1.00 77.62 100 ASP A CA 1
ATOM 766 C C . ASP A 1 100 ? -9.651 -3.968 36.817 1.00 77.62 100 ASP A C 1
ATOM 768 O O . ASP A 1 100 ? -10.881 -3.932 36.730 1.00 77.62 100 ASP A O 1
ATOM 772 N N . LYS A 1 101 ? -8.877 -3.321 35.939 1.00 80.25 101 LYS A N 1
ATOM 773 C CA . LYS A 1 101 ? -9.413 -2.539 34.817 1.00 80.25 101 LYS A CA 1
ATOM 774 C C . LYS A 1 101 ? -9.974 -3.435 33.717 1.00 80.25 101 LYS A C 1
ATOM 776 O O . LYS A 1 101 ? -10.981 -3.074 33.112 1.00 80.25 101 LYS A O 1
ATOM 781 N N . MET A 1 102 ? -9.388 -4.607 33.477 1.00 83.94 102 MET A N 1
ATOM 782 C CA . MET A 1 102 ? -9.960 -5.577 32.538 1.00 83.94 102 MET A CA 1
ATOM 783 C C . MET A 1 102 ? -11.330 -6.076 33.007 1.00 83.94 102 MET A C 1
ATOM 785 O O . MET A 1 102 ? -12.254 -6.143 32.196 1.00 83.94 102 MET A O 1
ATOM 789 N N . GLU A 1 103 ? -11.480 -6.369 34.304 1.00 87.44 103 GLU A N 1
ATOM 790 C CA . GLU A 1 103 ? -12.770 -6.751 34.895 1.00 87.44 103 GLU A CA 1
ATOM 791 C C . GLU A 1 103 ? -13.803 -5.624 34.727 1.00 87.44 103 GLU A C 1
ATOM 793 O O . GLU A 1 103 ? -14.928 -5.859 34.276 1.00 87.44 103 GLU A O 1
ATOM 798 N N . LEU A 1 104 ? -13.394 -4.373 34.967 1.00 88.00 104 LEU A N 1
ATOM 799 C CA . LEU A 1 104 ? -14.224 -3.190 34.735 1.00 88.00 104 LEU A CA 1
ATOM 800 C C . LEU A 1 104 ? -14.667 -3.062 33.264 1.00 88.00 104 LEU A C 1
ATOM 802 O O . LEU A 1 104 ? -15.844 -2.811 32.986 1.00 88.00 104 LEU A O 1
ATOM 806 N N . VAL A 1 105 ? -13.747 -3.241 32.311 1.00 89.38 105 VAL A N 1
ATOM 807 C CA . VAL A 1 105 ? -14.053 -3.215 30.871 1.00 89.38 105 VAL A CA 1
ATOM 808 C C . VAL A 1 105 ? -15.054 -4.310 30.512 1.00 89.38 105 VAL A C 1
ATOM 810 O O . VAL A 1 105 ? -16.049 -4.035 29.838 1.00 89.38 105 VAL A O 1
ATOM 813 N N . GLU A 1 106 ? -14.829 -5.535 30.985 1.00 89.31 106 GLU A N 1
ATOM 814 C CA . GLU A 1 106 ? -15.709 -6.676 30.734 1.00 89.31 106 GLU A CA 1
ATOM 815 C C . GLU A 1 106 ? -17.124 -6.423 31.276 1.00 89.31 106 GLU A C 1
ATOM 817 O O . GLU A 1 106 ? -18.113 -6.643 30.568 1.00 89.31 106 GLU A O 1
ATOM 822 N N . MET A 1 107 ? -17.237 -5.891 32.496 1.00 89.50 107 MET A N 1
ATOM 823 C CA . MET A 1 107 ? -18.515 -5.511 33.103 1.00 89.50 107 MET A CA 1
ATOM 824 C C . MET A 1 107 ? -19.279 -4.481 32.265 1.00 89.50 107 MET A C 1
ATOM 826 O O . MET A 1 107 ? -20.492 -4.615 32.064 1.00 89.50 107 MET A O 1
ATOM 830 N N . ILE A 1 108 ? -18.588 -3.458 31.753 1.00 90.12 108 ILE A N 1
ATOM 831 C CA . ILE A 1 108 ? -19.209 -2.406 30.940 1.00 90.12 108 ILE A CA 1
ATOM 832 C C . ILE A 1 108 ? -19.607 -2.942 29.561 1.00 90.12 108 ILE A C 1
ATOM 834 O O . ILE A 1 108 ? -20.708 -2.637 29.100 1.00 90.12 108 ILE A O 1
ATOM 838 N N . ILE A 1 109 ? -18.792 -3.779 28.914 1.00 90.88 109 ILE A N 1
ATOM 839 C CA . ILE A 1 109 ? -19.159 -4.421 27.639 1.00 90.88 109 ILE A CA 1
ATOM 840 C C . ILE A 1 109 ? -20.423 -5.273 27.827 1.00 90.88 109 ILE A C 1
ATOM 842 O O . ILE A 1 109 ? -21.405 -5.100 27.103 1.00 90.88 109 ILE A O 1
ATOM 846 N N . LYS A 1 110 ? -20.463 -6.116 28.870 1.00 89.25 110 LYS A N 1
ATOM 847 C CA . LYS A 1 110 ? -21.622 -6.971 29.194 1.00 89.25 110 LYS A CA 1
ATOM 848 C C . LYS A 1 110 ? -22.884 -6.197 29.575 1.00 89.25 110 LYS A C 1
ATOM 850 O O . LYS A 1 110 ? -23.970 -6.769 29.578 1.00 89.25 110 LYS A O 1
ATOM 855 N N . SER A 1 111 ? -22.770 -4.909 29.900 1.00 88.19 111 SER A N 1
ATOM 856 C CA . SER A 1 111 ? -23.928 -4.071 30.223 1.00 88.19 111 SER A CA 1
ATOM 857 C C . SER A 1 111 ? -24.796 -3.703 29.015 1.00 88.19 111 SER A C 1
ATOM 859 O O . SER A 1 111 ? -25.904 -3.208 29.212 1.00 88.19 111 SER A O 1
ATOM 861 N N . GLY A 1 112 ? -24.320 -3.939 27.785 1.00 86.81 112 GLY A N 1
ATOM 862 C CA . GLY A 1 112 ? -25.028 -3.552 26.561 1.00 86.81 112 GLY A CA 1
ATOM 863 C C . GLY A 1 112 ? -24.855 -2.076 26.191 1.00 86.81 112 GLY A C 1
ATOM 864 O O . GLY A 1 112 ? -25.703 -1.507 25.504 1.00 86.81 112 GLY A O 1
ATOM 865 N N . CYS A 1 113 ? -23.781 -1.432 26.658 1.00 88.62 113 CYS A N 1
ATOM 866 C CA . CYS A 1 113 ? -23.440 -0.080 26.227 1.00 88.62 113 CYS A CA 1
ATOM 867 C C . CYS A 1 113 ? -23.181 -0.018 24.706 1.00 88.62 113 CYS A C 1
ATOM 869 O O . CYS A 1 113 ? -22.797 -1.001 24.076 1.00 88.62 113 CYS A O 1
ATOM 871 N N . ASP A 1 114 ? -23.391 1.155 24.102 1.00 89.62 114 ASP A N 1
ATOM 872 C CA . ASP A 1 114 ? -23.174 1.339 22.660 1.00 89.62 114 ASP A CA 1
ATOM 873 C C . ASP A 1 114 ? -21.670 1.389 22.335 1.00 89.62 114 ASP A C 1
ATOM 875 O O . ASP A 1 114 ? -21.012 2.418 22.509 1.00 89.62 114 ASP A O 1
ATOM 879 N N . LEU A 1 115 ? -21.116 0.280 21.847 1.00 91.19 115 LEU A N 1
ATOM 880 C CA . LEU A 1 115 ? -19.693 0.171 21.511 1.00 91.19 115 LEU A CA 1
ATOM 881 C C . LEU A 1 115 ? -19.278 0.971 20.270 1.00 91.19 115 LEU A C 1
ATOM 883 O O . LEU A 1 115 ? -18.083 1.142 20.036 1.00 91.19 115 LEU A O 1
ATOM 887 N N . ASN A 1 116 ? -20.233 1.476 19.489 1.00 91.50 116 ASN A N 1
ATOM 888 C CA . ASN A 1 116 ? -19.967 2.247 18.275 1.00 91.50 116 ASN A CA 1
ATOM 889 C C . ASN A 1 116 ? -20.103 3.757 18.512 1.00 91.50 116 ASN A C 1
ATOM 891 O O . ASN A 1 116 ? -19.872 4.559 17.603 1.00 91.50 116 ASN A O 1
ATOM 895 N N . LYS A 1 117 ? -20.445 4.173 19.740 1.00 91.00 117 LYS A N 1
ATOM 896 C CA . LYS A 1 117 ? -20.607 5.584 20.082 1.00 91.00 117 LYS A CA 1
ATOM 897 C C . LYS A 1 117 ? -19.271 6.322 20.053 1.00 91.00 117 LYS A C 1
ATOM 899 O O . LYS A 1 117 ? -18.435 6.172 20.946 1.00 91.00 117 LYS A O 1
ATOM 904 N N . HIS A 1 118 ? -19.095 7.168 19.048 1.00 89.81 118 HIS A N 1
ATOM 905 C CA . HIS A 1 118 ? -17.933 8.037 18.955 1.00 89.81 118 HIS A CA 1
ATOM 906 C C . HIS A 1 118 ? -18.065 9.279 19.846 1.00 89.81 118 HIS A C 1
ATOM 908 O O . HIS A 1 118 ? -19.167 9.771 20.105 1.00 89.81 118 HIS A O 1
ATOM 914 N N . ASP A 1 119 ? -16.918 9.787 20.288 1.00 90.38 119 ASP A N 1
ATOM 915 C CA . ASP A 1 119 ? -16.809 11.069 20.977 1.00 90.38 119 ASP A CA 1
ATOM 916 C C . ASP A 1 119 ? -16.827 12.255 19.987 1.00 90.38 119 ASP A C 1
ATOM 918 O O . ASP A 1 119 ? -17.052 12.084 18.781 1.00 90.38 119 ASP A O 1
ATOM 922 N N . ASN A 1 120 ? -16.620 13.474 20.489 1.00 90.50 120 ASN A N 1
ATOM 923 C CA . ASN A 1 120 ? -16.621 14.692 19.670 1.00 90.50 120 ASN A CA 1
ATOM 924 C C . ASN A 1 120 ? -15.463 14.748 18.651 1.00 90.50 120 ASN A C 1
ATOM 926 O O . ASN A 1 120 ? -15.566 15.475 17.662 1.00 90.50 120 ASN A O 1
ATOM 930 N N . ASP A 1 121 ? -14.405 13.954 18.842 1.00 85.44 121 ASP A N 1
ATOM 931 C CA . ASP A 1 121 ? -13.285 13.800 17.903 1.00 85.44 121 ASP A CA 1
ATOM 932 C C . ASP A 1 121 ? -13.531 12.667 16.887 1.00 85.44 121 ASP A C 1
ATOM 934 O O . ASP A 1 121 ? -12.641 12.271 16.123 1.00 85.44 121 ASP A O 1
ATOM 938 N N . ASN A 1 122 ? -14.767 12.155 16.851 1.00 88.06 122 ASN A N 1
ATOM 939 C CA . ASN A 1 122 ? -15.189 10.968 16.116 1.00 88.06 122 ASN A CA 1
ATOM 940 C C . ASN A 1 122 ? -14.423 9.705 16.519 1.00 88.06 122 ASN A C 1
ATOM 942 O O . ASN A 1 122 ? -14.332 8.777 15.728 1.00 88.06 122 ASN A O 1
ATOM 946 N N . VAL A 1 123 ? -13.879 9.633 17.732 1.00 89.00 123 VAL A N 1
ATOM 947 C CA . VAL A 1 123 ? -13.160 8.451 18.198 1.00 89.00 123 VAL A CA 1
ATOM 948 C C . VAL A 1 123 ? -14.121 7.467 18.857 1.00 89.00 123 VAL A C 1
ATOM 950 O O . VAL A 1 123 ? -14.730 7.746 19.892 1.00 89.00 123 VAL A O 1
ATOM 953 N N . THR A 1 124 ? -14.231 6.284 18.262 1.00 91.19 124 THR A N 1
ATOM 954 C CA . THR A 1 124 ? -14.963 5.133 18.809 1.00 91.19 124 THR A CA 1
ATOM 955 C C . THR A 1 124 ? -14.166 4.406 19.904 1.00 91.19 124 THR A C 1
ATOM 957 O O . THR A 1 124 ? -12.933 4.412 19.835 1.00 91.19 124 THR A O 1
ATOM 960 N N . PRO A 1 125 ? -14.830 3.678 20.820 1.00 90.69 125 PRO A N 1
ATOM 961 C CA . PRO A 1 125 ? -14.192 2.840 21.836 1.00 90.69 125 PRO A CA 1
ATOM 962 C C . PRO A 1 125 ? -13.124 1.894 21.267 1.00 90.69 125 PRO A C 1
ATOM 964 O O . PRO A 1 125 ? -11.979 1.927 21.709 1.00 90.69 125 PRO A O 1
ATOM 967 N N . LEU A 1 126 ? -13.455 1.124 20.220 1.00 92.00 126 LEU A N 1
ATOM 968 C CA . LEU A 1 126 ? -12.518 0.165 19.623 1.00 92.00 126 LEU A CA 1
ATOM 969 C C . LEU A 1 126 ? -11.267 0.854 19.059 1.00 92.00 126 LEU A C 1
ATOM 971 O O . LEU A 1 126 ? -10.148 0.399 19.287 1.00 92.00 126 LEU A O 1
ATOM 975 N N . TYR A 1 127 ? -11.441 1.978 18.358 1.00 90.62 127 TYR A N 1
ATOM 976 C CA . TYR A 1 127 ? -10.308 2.773 17.883 1.00 90.62 127 TYR A CA 1
ATOM 977 C C . TYR A 1 127 ? -9.428 3.252 19.040 1.00 90.62 127 TYR A C 1
ATOM 979 O O . TYR A 1 127 ? -8.212 3.134 18.952 1.00 90.62 127 TYR A O 1
ATOM 987 N N . ARG A 1 128 ? -10.020 3.769 20.122 1.00 88.44 128 ARG A N 1
ATOM 988 C CA . ARG A 1 128 ? -9.275 4.290 21.276 1.00 88.44 128 ARG A CA 1
ATOM 989 C C . ARG A 1 128 ? -8.460 3.208 21.980 1.00 88.44 128 ARG A C 1
ATOM 991 O O . ARG A 1 128 ? -7.294 3.445 22.280 1.00 88.44 128 ARG A O 1
ATOM 998 N N . LEU A 1 129 ? -9.036 2.020 22.158 1.00 87.69 129 LEU A N 1
ATOM 999 C CA . LEU A 1 129 ? -8.324 0.850 22.671 1.00 87.69 129 LEU A CA 1
ATOM 1000 C C . LEU A 1 129 ? -7.074 0.537 21.831 1.00 87.69 129 LEU A C 1
ATOM 1002 O O . LEU A 1 129 ? -5.995 0.312 22.372 1.00 87.69 129 LEU A O 1
ATOM 1006 N N . VAL A 1 130 ? -7.203 0.566 20.502 1.00 87.62 130 VAL A N 1
ATOM 1007 C CA . VAL A 1 130 ? -6.088 0.275 19.590 1.00 87.62 130 VAL A CA 1
ATOM 1008 C C . VAL A 1 130 ? -5.070 1.423 19.518 1.00 87.62 130 VAL A C 1
ATOM 1010 O O . VAL A 1 130 ? -3.873 1.160 19.405 1.00 87.62 130 VAL A O 1
ATOM 1013 N N . ASP A 1 131 ? -5.516 2.678 19.611 1.00 83.56 131 ASP A N 1
ATOM 1014 C CA . ASP A 1 131 ? -4.679 3.887 19.580 1.00 83.56 131 ASP A CA 1
ATOM 1015 C C . ASP A 1 131 ? -3.871 4.102 20.868 1.00 83.56 131 ASP A C 1
ATOM 1017 O O . ASP A 1 131 ? -2.760 4.623 20.815 1.00 83.56 131 ASP A O 1
ATOM 1021 N N . GLY A 1 132 ? -4.383 3.638 22.014 1.00 74.00 132 GLY A N 1
ATOM 1022 C CA . GLY A 1 132 ? -3.709 3.697 23.316 1.00 74.00 132 GLY A CA 1
ATOM 1023 C C . GLY A 1 132 ? -2.416 2.873 23.419 1.00 74.00 132 GLY A C 1
ATOM 1024 O O . GLY A 1 132 ? -1.752 2.900 24.453 1.00 74.00 132 GLY A O 1
ATOM 1025 N N . GLN A 1 133 ? -2.026 2.154 22.360 1.00 67.12 133 GLN A N 1
ATOM 1026 C CA . GLN A 1 133 ? -0.710 1.525 22.242 1.00 67.12 133 GLN A CA 1
ATOM 1027 C C . GLN A 1 133 ? 0.376 2.603 22.109 1.00 67.12 133 GLN A C 1
ATOM 1029 O O . GLN A 1 133 ? 0.726 3.035 21.008 1.00 67.12 133 GLN A O 1
ATOM 1034 N N . PHE A 1 134 ? 0.933 3.047 23.237 1.00 55.25 134 PHE A N 1
ATOM 1035 C CA . PHE A 1 134 ? 2.036 4.002 23.218 1.00 55.25 134 PHE A CA 1
ATOM 1036 C C . PHE A 1 134 ? 3.293 3.383 22.573 1.00 55.25 134 PHE A C 1
ATOM 1038 O O . PHE A 1 134 ? 3.721 2.298 22.976 1.00 55.25 134 PHE A O 1
ATOM 1045 N N . PRO A 1 135 ? 3.950 4.073 21.618 1.00 48.47 135 PRO A N 1
ATOM 1046 C CA . PRO A 1 135 ? 5.080 3.529 20.855 1.00 48.47 135 PRO A CA 1
ATOM 1047 C C . PRO A 1 135 ? 6.283 3.046 21.682 1.00 48.47 135 PRO A C 1
ATOM 1049 O O . PRO A 1 135 ? 7.061 2.231 21.194 1.00 48.47 135 PRO A O 1
ATOM 1052 N N . TRP A 1 136 ? 6.454 3.538 22.912 1.00 50.66 136 TRP A N 1
ATOM 1053 C CA . TRP A 1 136 ? 7.553 3.172 23.819 1.00 50.66 136 TRP A CA 1
ATOM 1054 C C . TRP A 1 136 ? 7.258 1.962 24.716 1.00 50.66 136 TRP A C 1
ATOM 1056 O O . TRP A 1 136 ? 8.172 1.483 25.378 1.00 50.66 136 TRP A O 1
ATOM 1066 N N . VAL A 1 137 ? 6.024 1.444 24.716 1.00 49.62 137 VAL A N 1
ATOM 1067 C CA . VAL A 1 137 ? 5.644 0.205 25.429 1.00 49.62 137 VAL A CA 1
ATOM 1068 C C . VAL A 1 137 ? 5.610 -0.999 24.476 1.00 49.62 137 VAL A C 1
ATOM 1070 O O . VAL A 1 137 ? 5.252 -2.107 24.867 1.00 49.62 137 VAL A O 1
ATOM 1073 N N . LYS A 1 138 ? 6.027 -0.813 23.210 1.00 52.88 138 LYS A N 1
ATOM 1074 C CA . LYS A 1 138 ? 6.215 -1.910 22.255 1.00 52.88 138 LYS A CA 1
ATOM 1075 C C . LYS A 1 138 ? 7.024 -3.017 22.939 1.00 52.88 138 LYS A C 1
ATOM 1077 O O . LYS A 1 138 ? 8.181 -2.787 23.287 1.00 52.88 138 LYS A O 1
ATOM 1082 N N . ASN A 1 139 ? 6.403 -4.192 23.077 1.00 57.28 139 ASN A N 1
ATOM 1083 C CA . ASN A 1 139 ? 6.973 -5.479 23.500 1.00 57.28 139 ASN A CA 1
ATOM 1084 C C . ASN A 1 139 ? 6.654 -5.983 24.922 1.00 57.28 139 ASN A C 1
ATOM 1086 O O . ASN A 1 139 ? 7.350 -6.898 25.355 1.00 57.28 139 ASN A O 1
ATOM 1090 N N . ASP A 1 140 ? 5.623 -5.498 25.628 1.00 72.06 140 ASP A N 1
ATOM 1091 C CA . ASP A 1 140 ? 5.066 -6.284 26.747 1.00 72.06 140 ASP A CA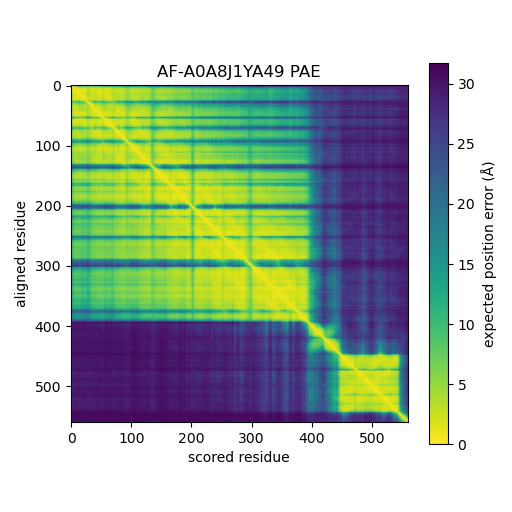 1
ATOM 1092 C C . ASP A 1 140 ? 4.077 -7.349 26.211 1.00 72.06 140 ASP A C 1
ATOM 1094 O O . ASP A 1 140 ? 3.017 -6.996 25.670 1.00 72.06 140 ASP A O 1
ATOM 1098 N N . PRO A 1 141 ? 4.394 -8.658 26.310 1.00 75.56 141 PRO A N 1
ATOM 1099 C CA . PRO A 1 141 ? 3.497 -9.714 25.854 1.00 75.56 141 PRO A CA 1
ATOM 1100 C C . PRO A 1 141 ? 2.161 -9.728 26.606 1.00 75.56 141 PRO A C 1
ATOM 1102 O O . PRO A 1 141 ? 1.142 -10.041 25.992 1.00 75.56 141 PRO A O 1
ATOM 1105 N N . LEU A 1 142 ? 2.147 -9.358 27.895 1.00 75.81 142 LEU A N 1
ATOM 1106 C CA . LEU A 1 142 ? 0.927 -9.376 28.706 1.00 75.81 142 LEU A CA 1
ATOM 1107 C C . LEU A 1 142 ? -0.058 -8.301 28.241 1.00 75.81 142 LEU A C 1
ATOM 1109 O O . LEU A 1 142 ? -1.248 -8.574 28.112 1.00 75.81 142 LEU A O 1
ATOM 1113 N N . GLU A 1 143 ? 0.424 -7.097 27.923 1.00 77.69 143 GLU A N 1
ATOM 1114 C CA . GLU A 1 143 ? -0.440 -6.041 27.380 1.00 77.69 143 GLU A CA 1
ATOM 1115 C C . GLU A 1 143 ? -0.984 -6.393 26.000 1.00 77.69 143 GLU A C 1
ATOM 1117 O O . GLU A 1 143 ? -2.127 -6.073 25.679 1.00 77.69 143 GLU A O 1
ATOM 1122 N N . THR A 1 144 ? -0.181 -7.081 25.185 1.00 80.06 144 THR A N 1
ATOM 1123 C CA . THR A 1 144 ? -0.628 -7.548 23.870 1.00 80.06 144 THR A CA 1
ATOM 1124 C C . THR A 1 144 ? -1.751 -8.575 24.018 1.00 80.06 144 THR A C 1
ATOM 1126 O O . THR A 1 144 ? -2.759 -8.482 23.320 1.00 80.06 144 THR A O 1
ATOM 1129 N N . GLU A 1 145 ? -1.623 -9.528 24.942 1.00 84.81 145 GLU A N 1
ATOM 1130 C CA . GLU A 1 145 ? -2.667 -10.520 25.222 1.00 84.81 145 GLU A CA 1
ATOM 1131 C C . GLU A 1 145 ? -3.942 -9.874 25.788 1.00 84.81 145 GLU A C 1
ATOM 1133 O O . GLU A 1 145 ? -5.048 -10.182 25.332 1.00 84.81 145 GLU A O 1
ATOM 1138 N N . ALA A 1 146 ? -3.797 -8.925 26.716 1.00 85.06 146 ALA A N 1
ATOM 1139 C CA . ALA A 1 146 ? -4.911 -8.169 27.281 1.00 85.06 146 ALA A CA 1
ATOM 1140 C C . ALA A 1 146 ? -5.654 -7.356 26.206 1.00 85.06 146 ALA A C 1
ATOM 1142 O O . ALA A 1 146 ? -6.879 -7.435 26.097 1.00 85.06 146 ALA A O 1
ATOM 1143 N N . LEU A 1 147 ? -4.920 -6.642 25.347 1.00 87.19 147 LEU A N 1
ATOM 1144 C CA . LEU A 1 147 ? -5.470 -5.919 24.201 1.00 87.19 147 LEU A CA 1
ATOM 1145 C C . LEU A 1 147 ? -6.262 -6.840 23.272 1.00 87.19 147 LEU A C 1
ATOM 1147 O O . LEU A 1 147 ? -7.403 -6.532 22.934 1.00 87.19 147 LEU A O 1
ATOM 1151 N N . LEU A 1 148 ? -5.680 -7.972 22.865 1.00 91.12 148 LEU A N 1
ATOM 1152 C CA . LEU A 1 148 ? -6.353 -8.929 21.985 1.00 91.12 148 LEU A CA 1
ATOM 1153 C C . LEU A 1 148 ? -7.621 -9.488 22.631 1.00 91.12 148 LEU A C 1
ATOM 1155 O O . LEU A 1 148 ? -8.635 -9.633 21.950 1.00 91.12 148 LEU A O 1
ATOM 1159 N N . THR A 1 149 ? -7.578 -9.756 23.936 1.00 91.69 149 THR A N 1
ATOM 1160 C CA . THR A 1 149 ? -8.724 -10.251 24.706 1.00 91.69 149 THR A CA 1
ATOM 1161 C C . THR A 1 149 ? -9.858 -9.231 24.711 1.00 91.69 149 THR A C 1
ATOM 1163 O O . THR A 1 149 ? -10.984 -9.568 24.345 1.00 91.69 149 THR A O 1
ATOM 1166 N N . ILE A 1 150 ? -9.570 -7.967 25.036 1.00 90.38 150 ILE A N 1
ATOM 1167 C CA . ILE A 1 150 ? -10.580 -6.902 25.049 1.00 90.38 150 ILE A CA 1
ATOM 1168 C C . ILE A 1 150 ? -11.110 -6.626 23.638 1.00 90.38 150 ILE A C 1
ATOM 1170 O O . ILE A 1 150 ? -12.326 -6.580 23.449 1.00 90.38 150 ILE A O 1
ATOM 1174 N N . CYS A 1 151 ? -10.233 -6.500 22.636 1.00 92.94 151 CYS A N 1
ATOM 1175 C CA . CYS A 1 151 ? -10.641 -6.321 21.242 1.00 92.94 151 CYS A CA 1
ATOM 1176 C C . CYS A 1 151 ? -11.589 -7.437 20.800 1.00 92.94 151 CYS A C 1
ATOM 1178 O O . CYS A 1 151 ? -12.641 -7.157 20.229 1.00 92.94 151 CYS A O 1
ATOM 1180 N N . LYS A 1 152 ? -11.250 -8.695 21.098 1.00 95.25 152 LYS A N 1
ATOM 1181 C CA . LYS A 1 152 ? -12.083 -9.844 20.751 1.00 95.25 152 LYS A CA 1
ATOM 1182 C C . LYS A 1 152 ? -13.444 -9.791 21.442 1.00 95.25 152 LYS A C 1
ATOM 1184 O O . LYS A 1 152 ? -14.454 -9.944 20.765 1.00 95.25 152 LYS A O 1
ATOM 1189 N N . MET A 1 153 ? -13.488 -9.494 22.744 1.00 93.56 153 MET A N 1
ATOM 1190 C CA . MET A 1 153 ? -14.753 -9.340 23.475 1.00 93.56 153 MET A CA 1
ATOM 1191 C C . MET A 1 153 ? -15.656 -8.272 22.848 1.00 93.56 153 MET A C 1
ATOM 1193 O O . MET A 1 153 ? -16.851 -8.501 22.681 1.00 93.56 153 MET A O 1
ATOM 1197 N N . MET A 1 154 ? -15.103 -7.117 22.466 1.00 93.75 154 MET A N 1
ATOM 1198 C CA . MET A 1 154 ? -15.881 -6.066 21.799 1.00 93.75 154 MET A CA 1
ATOM 1199 C C . MET A 1 154 ? -16.418 -6.538 20.445 1.00 93.75 154 MET A C 1
ATOM 1201 O O . MET A 1 154 ? -17.596 -6.350 20.143 1.00 93.75 154 MET A O 1
ATOM 1205 N N . LEU A 1 155 ? -15.576 -7.176 19.633 1.00 95.31 155 LEU A N 1
ATOM 1206 C CA . LEU A 1 155 ? -15.961 -7.660 18.308 1.00 95.31 155 LEU A CA 1
ATOM 1207 C C . LEU A 1 155 ? -17.008 -8.786 18.379 1.00 95.31 155 LEU A C 1
ATOM 1209 O O . LEU A 1 155 ? -17.952 -8.781 17.591 1.00 95.31 155 LEU A O 1
ATOM 1213 N N . ASP A 1 156 ? -16.918 -9.682 19.367 1.00 95.06 156 ASP A N 1
ATOM 1214 C CA . ASP A 1 156 ? -17.897 -10.753 19.614 1.00 95.06 156 ASP A CA 1
ATOM 1215 C C . ASP A 1 156 ? -19.302 -10.213 19.933 1.00 95.06 156 ASP A C 1
ATOM 1217 O O . ASP A 1 156 ? -20.303 -10.876 19.662 1.00 95.06 156 ASP A O 1
ATOM 1221 N N . THR A 1 157 ? -19.401 -8.986 20.453 1.00 91.94 157 THR A N 1
ATOM 1222 C CA . THR A 1 157 ? -20.690 -8.311 20.695 1.00 91.94 157 THR A CA 1
ATOM 1223 C C . THR A 1 157 ? -21.239 -7.546 19.482 1.00 91.94 157 THR A C 1
ATOM 1225 O O . THR A 1 157 ? -22.269 -6.883 19.591 1.00 91.94 157 THR A O 1
ATOM 1228 N N . GLY A 1 158 ? -20.589 -7.637 18.316 1.00 87.44 158 GLY A N 1
ATOM 1229 C CA . GLY A 1 158 ? -21.014 -6.954 17.089 1.00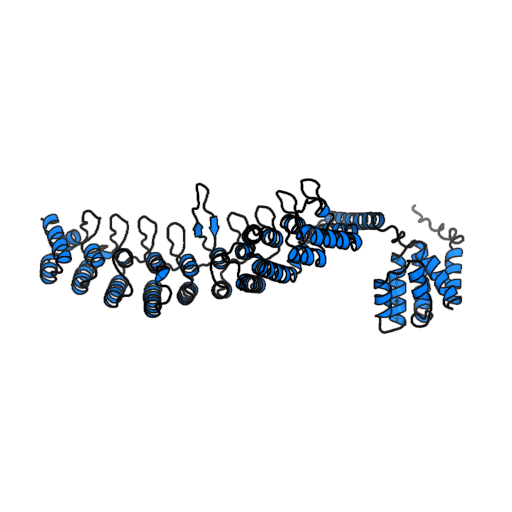 87.44 158 GLY A CA 1
ATOM 1230 C C . GLY A 1 158 ? -20.539 -5.502 16.975 1.00 87.44 158 GLY A C 1
ATOM 1231 O O . GLY A 1 158 ? -21.154 -4.710 16.257 1.00 87.44 158 GLY A O 1
ATOM 1232 N N . CYS A 1 159 ? -19.468 -5.130 17.685 1.00 92.38 159 CYS A N 1
ATOM 1233 C CA . CYS A 1 159 ? -18.796 -3.845 17.486 1.00 92.38 159 CYS A CA 1
ATOM 1234 C C . CYS A 1 159 ? -18.333 -3.698 16.026 1.00 92.38 159 CYS A C 1
ATOM 1236 O O . CYS A 1 159 ? -17.883 -4.664 15.406 1.00 92.38 159 CYS A O 1
ATOM 1238 N N . ASP A 1 160 ? -18.441 -2.489 15.472 1.00 92.44 160 ASP A N 1
ATOM 1239 C CA . ASP A 1 160 ? -18.001 -2.203 14.110 1.00 92.44 160 ASP A CA 1
ATOM 1240 C C . ASP A 1 160 ? -16.474 -2.320 14.004 1.00 92.44 160 ASP A C 1
ATOM 1242 O O . ASP A 1 160 ? -15.721 -1.461 14.464 1.00 92.44 160 ASP A O 1
ATOM 1246 N N . VAL A 1 161 ? -16.006 -3.380 13.347 1.00 94.44 161 VAL A N 1
ATOM 1247 C CA . VAL A 1 161 ? -14.580 -3.621 13.088 1.00 94.44 161 VAL A CA 1
ATOM 1248 C C . VAL A 1 161 ? -13.943 -2.530 12.209 1.00 94.44 161 VAL A C 1
ATOM 1250 O O . VAL A 1 161 ? -12.733 -2.306 12.265 1.00 94.44 161 VAL A O 1
ATOM 1253 N N . ASN A 1 162 ? -14.752 -1.817 11.416 1.00 92.06 162 ASN A N 1
ATOM 1254 C CA . ASN A 1 162 ? -14.324 -0.719 10.546 1.00 92.06 162 ASN A CA 1
ATOM 1255 C C . ASN A 1 162 ? -14.436 0.651 11.213 1.00 92.06 162 ASN A C 1
ATOM 1257 O O . ASN A 1 162 ? -14.309 1.683 10.541 1.00 92.06 162 ASN A O 1
ATOM 1261 N N . ALA A 1 163 ? -14.627 0.663 12.533 1.00 87.81 163 ALA A N 1
ATOM 1262 C CA . ALA A 1 163 ? -14.618 1.868 13.326 1.00 87.81 163 ALA A CA 1
ATOM 1263 C C . ALA A 1 163 ? -13.376 2.728 13.033 1.00 87.81 163 ALA A C 1
ATOM 1265 O O . ALA A 1 163 ? -12.283 2.247 12.699 1.00 87.81 163 ALA A O 1
ATOM 1266 N N . LYS A 1 164 ? -13.551 4.044 13.119 1.00 82.44 164 LYS A N 1
ATOM 1267 C CA . LYS A 1 164 ? -12.524 5.013 12.747 1.00 82.44 164 LYS A CA 1
ATOM 1268 C C . LYS A 1 164 ? -12.606 6.257 13.603 1.00 82.44 164 LYS A C 1
ATOM 1270 O O . LYS A 1 164 ? -13.683 6.596 14.077 1.00 82.44 164 LYS A O 1
ATOM 1275 N N . SER A 1 165 ? -11.473 6.937 13.743 1.00 85.19 165 SER A N 1
ATOM 1276 C CA . SER A 1 165 ? -11.437 8.340 14.151 1.00 85.19 165 SER A CA 1
ATOM 1277 C C . SER A 1 165 ? -11.884 9.244 12.994 1.00 85.19 165 SER A C 1
ATOM 1279 O O . SER A 1 165 ? -12.274 8.774 11.920 1.00 85.19 165 SER A O 1
ATOM 1281 N N . LYS A 1 166 ? -11.746 10.566 13.148 1.00 82.12 166 LYS A N 1
ATOM 1282 C CA . LYS A 1 166 ? -11.958 11.531 12.055 1.00 82.12 166 LYS A CA 1
ATOM 1283 C C . LYS A 1 166 ? -11.217 11.174 10.757 1.00 82.12 166 LYS A C 1
ATOM 1285 O O . LYS A 1 166 ? -11.693 11.524 9.680 1.00 82.12 166 LYS A O 1
ATOM 1290 N N . GLN A 1 167 ? -10.059 10.520 10.853 1.00 82.69 167 GLN A N 1
ATOM 1291 C CA . GLN A 1 167 ? -9.135 10.363 9.730 1.00 82.69 167 GLN A CA 1
ATOM 1292 C C . GLN A 1 167 ? -8.682 8.934 9.463 1.00 82.69 167 GLN A C 1
ATOM 1294 O O . GLN A 1 167 ? -8.245 8.687 8.350 1.00 82.69 167 GLN A O 1
ATOM 1299 N N . THR A 1 168 ? -8.732 8.013 10.426 1.00 88.50 168 THR A N 1
ATOM 1300 C CA . THR A 1 168 ? -8.026 6.726 10.305 1.00 88.50 168 THR A CA 1
ATOM 1301 C C . THR A 1 168 ? -8.816 5.589 10.954 1.00 88.50 168 THR A C 1
ATOM 1303 O O . THR A 1 168 ? -9.471 5.793 11.977 1.00 88.50 168 THR A O 1
ATOM 1306 N N . THR A 1 169 ? -8.820 4.410 10.327 1.00 91.88 169 THR A N 1
ATOM 1307 C CA . THR A 1 169 ? -9.556 3.236 10.833 1.00 91.88 169 THR A CA 1
ATOM 1308 C C . THR A 1 169 ? -8.739 2.463 11.861 1.00 91.88 169 THR A C 1
ATOM 1310 O O . THR A 1 169 ? -7.518 2.614 11.945 1.00 91.88 169 THR A O 1
ATOM 1313 N N . VAL A 1 170 ? -9.406 1.583 12.610 1.00 93.19 170 VAL A N 1
ATOM 1314 C CA . VAL A 1 170 ? -8.747 0.647 13.534 1.00 93.19 170 VAL A CA 1
ATOM 1315 C C . VAL A 1 170 ? -7.672 -0.182 12.810 1.00 93.19 170 VAL A C 1
ATOM 1317 O O . VAL A 1 170 ? -6.568 -0.338 13.329 1.00 93.19 170 VAL A O 1
ATOM 1320 N N . LEU A 1 171 ? -7.941 -0.643 11.579 1.00 94.75 171 LEU A N 1
ATOM 1321 C CA . LEU A 1 171 ? -6.979 -1.424 10.793 1.00 94.75 171 LEU A CA 1
ATOM 1322 C C . LEU A 1 171 ? -5.751 -0.599 10.365 1.00 94.75 171 LEU A C 1
ATOM 1324 O O . LEU A 1 171 ? -4.632 -1.086 10.499 1.00 94.75 171 LEU A O 1
ATOM 1328 N N . HIS A 1 172 ? -5.917 0.659 9.933 1.00 92.19 172 HIS A N 1
ATOM 1329 C CA . HIS A 1 172 ? -4.763 1.532 9.646 1.00 92.19 172 HIS A CA 1
ATOM 1330 C C . HIS A 1 172 ? -3.904 1.752 10.891 1.00 92.19 172 HIS A C 1
ATOM 1332 O O . HIS A 1 172 ? -2.675 1.717 10.814 1.00 92.19 172 HIS A O 1
ATOM 1338 N N . ARG A 1 173 ? -4.538 1.966 12.051 1.00 89.56 173 ARG A N 1
ATOM 1339 C CA . ARG A 1 173 ? -3.813 2.140 13.310 1.00 89.56 173 ARG A CA 1
ATOM 1340 C C . ARG A 1 173 ? -3.041 0.874 13.685 1.00 89.56 173 ARG A C 1
ATOM 1342 O O . ARG A 1 173 ? -1.867 0.995 14.018 1.00 89.56 173 ARG A O 1
ATOM 1349 N N . ALA A 1 174 ? -3.643 -0.310 13.555 1.00 90.88 174 ALA A N 1
ATOM 1350 C CA . ALA A 1 174 ? -2.977 -1.591 13.812 1.00 90.88 174 ALA A CA 1
ATOM 1351 C C . ALA A 1 174 ? -1.753 -1.827 12.901 1.00 90.88 174 ALA A C 1
ATOM 1353 O O . ALA A 1 174 ? -0.723 -2.319 13.363 1.00 90.88 174 ALA A O 1
ATOM 1354 N N . VAL A 1 175 ? -1.836 -1.412 11.631 1.00 90.56 175 VAL A N 1
ATOM 1355 C CA . VAL A 1 175 ? -0.701 -1.430 10.690 1.00 90.56 175 VAL A CA 1
ATOM 1356 C C . VAL A 1 175 ? 0.419 -0.497 11.160 1.00 90.56 175 VAL A C 1
ATOM 1358 O O . VAL A 1 175 ? 1.576 -0.904 11.233 1.00 90.56 175 VAL A O 1
ATOM 1361 N N . LYS A 1 176 ? 0.090 0.738 11.560 1.00 87.06 176 LYS A N 1
ATOM 1362 C CA . LYS A 1 176 ? 1.077 1.721 12.047 1.00 87.06 176 LYS A CA 1
ATOM 1363 C C . LYS A 1 176 ? 1.744 1.310 13.360 1.00 87.06 176 LYS A C 1
ATOM 1365 O O . LYS A 1 176 ? 2.924 1.596 13.566 1.00 87.06 176 LYS A O 1
ATOM 1370 N N . THR A 1 177 ? 1.014 0.645 14.257 1.00 83.12 177 THR A N 1
ATOM 1371 C CA . THR A 1 177 ? 1.583 0.122 15.511 1.00 83.12 177 THR A CA 1
ATOM 1372 C C . THR A 1 177 ? 2.398 -1.151 15.299 1.00 83.12 177 THR A C 1
ATOM 1374 O O . THR A 1 177 ? 3.176 -1.513 16.181 1.00 83.12 177 THR A O 1
ATOM 1377 N N . GLN A 1 178 ? 2.309 -1.761 14.112 1.00 86.44 178 GLN A N 1
ATOM 1378 C CA . GLN A 1 178 ? 2.997 -2.986 13.715 1.00 86.44 178 GLN A CA 1
ATOM 1379 C C . GLN A 1 178 ? 2.579 -4.230 14.523 1.00 86.44 178 GLN A C 1
ATOM 1381 O O . GLN A 1 178 ? 3.353 -5.174 14.683 1.00 86.44 178 GLN A O 1
ATOM 1386 N N . ASN A 1 179 ? 1.342 -4.247 15.028 1.00 85.31 179 ASN A N 1
ATOM 1387 C CA . ASN A 1 179 ? 0.817 -5.334 15.854 1.00 85.31 179 ASN A CA 1
ATOM 1388 C C . ASN A 1 179 ? 0.180 -6.431 14.978 1.00 85.31 179 ASN A C 1
ATOM 1390 O O . ASN A 1 179 ? -1.015 -6.400 14.677 1.00 85.31 179 ASN A O 1
ATOM 1394 N N . ILE A 1 180 ? 0.998 -7.403 14.563 1.00 89.38 180 ILE A N 1
ATOM 1395 C CA . ILE A 1 180 ? 0.607 -8.516 13.681 1.00 89.38 180 ILE A CA 1
ATOM 1396 C C . ILE A 1 180 ? -0.580 -9.331 14.238 1.00 89.38 180 ILE A C 1
ATOM 1398 O O . ILE A 1 180 ? -1.546 -9.530 13.493 1.00 89.38 180 ILE A O 1
ATOM 1402 N N . PRO A 1 181 ? -0.584 -9.776 15.514 1.00 92.00 181 PRO A N 1
ATOM 1403 C CA . PRO A 1 181 ? -1.734 -10.481 16.085 1.00 92.00 181 PRO A CA 1
ATOM 1404 C C . PRO A 1 181 ? -3.038 -9.681 16.016 1.00 92.00 181 PRO A C 1
ATOM 1406 O O . PRO A 1 181 ? -4.077 -10.233 15.653 1.00 92.00 181 PRO A O 1
ATOM 1409 N N . LEU A 1 182 ? -2.985 -8.378 16.313 1.00 91.75 182 LEU A N 1
ATOM 1410 C CA . LEU A 1 182 ? -4.161 -7.514 16.253 1.00 91.75 182 LEU A CA 1
ATOM 1411 C C . LEU A 1 182 ? -4.651 -7.348 14.814 1.00 91.75 182 LEU A C 1
ATOM 1413 O O . LEU A 1 182 ? -5.849 -7.445 14.564 1.00 91.75 182 LEU A O 1
ATOM 1417 N N . MET A 1 183 ? -3.743 -7.133 13.859 1.00 93.38 183 MET A N 1
ATOM 1418 C CA . MET A 1 183 ? -4.103 -7.059 12.441 1.00 93.38 183 MET A CA 1
ATOM 1419 C C . MET A 1 183 ? -4.822 -8.325 11.981 1.00 93.38 183 MET A C 1
ATOM 1421 O O . MET A 1 183 ? -5.857 -8.230 11.325 1.00 93.38 183 MET A O 1
ATOM 1425 N N . LYS A 1 184 ? -4.298 -9.499 12.350 1.00 94.50 184 LYS A N 1
ATOM 1426 C CA . LYS A 1 184 ? -4.920 -10.781 12.019 1.00 94.50 184 LYS A CA 1
ATOM 1427 C C . LYS A 1 184 ? -6.324 -10.887 12.614 1.00 94.50 184 LYS A C 1
ATOM 1429 O O . LYS A 1 184 ? -7.258 -11.165 11.874 1.00 94.50 184 LYS A O 1
ATOM 1434 N N . LEU A 1 185 ? -6.482 -10.570 13.902 1.00 96.00 185 LEU A N 1
ATOM 1435 C CA . LEU A 1 185 ? -7.788 -10.555 14.565 1.00 96.00 185 LEU A CA 1
ATOM 1436 C C . LEU A 1 185 ? -8.782 -9.641 13.829 1.00 96.00 185 LEU A C 1
ATOM 1438 O O . LEU A 1 185 ? -9.884 -10.062 13.500 1.00 96.00 185 LEU A O 1
ATOM 1442 N N . LEU A 1 186 ? -8.395 -8.404 13.516 1.00 96.31 186 LEU A N 1
ATOM 1443 C CA . LEU A 1 186 ? -9.269 -7.457 12.818 1.00 96.31 186 LEU A CA 1
ATOM 1444 C C . LEU A 1 186 ? -9.654 -7.955 11.417 1.00 96.31 186 LEU A C 1
ATOM 1446 O O .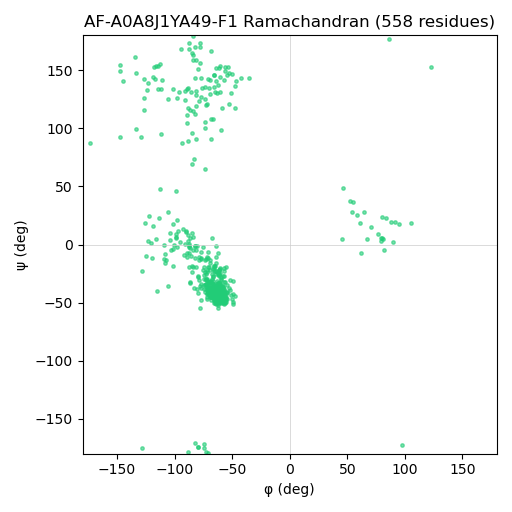 LEU A 1 186 ? -10.813 -7.847 11.016 1.00 96.31 186 LEU A O 1
ATOM 1450 N N . LEU A 1 187 ? -8.700 -8.518 10.670 1.00 95.94 187 LEU A N 1
ATOM 1451 C CA . LEU A 1 187 ? -8.960 -9.092 9.351 1.00 95.94 187 LEU A CA 1
ATOM 1452 C C . LEU A 1 187 ? -9.897 -10.307 9.437 1.00 95.94 187 LEU A C 1
ATOM 1454 O O . LEU A 1 187 ? -10.814 -10.391 8.619 1.00 95.94 187 LEU A O 1
ATOM 1458 N N . ASP A 1 188 ? -9.733 -11.182 10.432 1.00 95.50 188 ASP A N 1
ATOM 1459 C CA . ASP A 1 188 ? -10.597 -12.349 10.664 1.00 95.50 188 ASP A CA 1
ATOM 1460 C C . ASP A 1 188 ? -12.050 -11.934 10.974 1.00 95.50 188 ASP A C 1
ATOM 1462 O O . ASP A 1 188 ? -12.991 -12.581 10.518 1.00 95.50 188 ASP A O 1
ATOM 1466 N N . TYR A 1 189 ? -12.245 -10.805 11.667 1.00 96.69 189 TYR A N 1
ATOM 1467 C CA . TYR A 1 189 ? -13.568 -10.215 11.937 1.00 96.69 189 TYR A CA 1
ATOM 1468 C C . TYR A 1 189 ? -14.103 -9.331 10.801 1.00 96.69 189 TYR A C 1
ATOM 1470 O O . TYR A 1 189 ? -15.150 -8.699 10.936 1.00 96.69 189 TYR A O 1
ATOM 1478 N N . GLY A 1 190 ? -13.421 -9.288 9.656 1.00 94.56 190 GLY A N 1
ATOM 1479 C CA . GLY A 1 190 ? -13.943 -8.630 8.466 1.00 94.56 190 GLY A CA 1
ATOM 1480 C C . GLY A 1 190 ? -13.559 -7.158 8.305 1.00 94.56 190 GLY A C 1
ATOM 1481 O O . GLY A 1 190 ? -14.178 -6.484 7.482 1.00 94.56 190 GLY A O 1
ATOM 1482 N N . ALA A 1 191 ? -12.508 -6.663 8.973 1.00 95.75 191 ALA A N 1
ATOM 1483 C CA . ALA A 1 191 ? -11.956 -5.328 8.700 1.00 95.75 191 ALA A CA 1
ATOM 1484 C C . ALA A 1 191 ? -11.691 -5.134 7.199 1.00 95.75 191 ALA A C 1
ATOM 1486 O O . ALA A 1 191 ? -11.097 -6.006 6.564 1.00 95.75 191 ALA A O 1
ATOM 1487 N N . ASP A 1 192 ? -12.156 -4.029 6.623 1.00 94.12 192 ASP A N 1
ATOM 1488 C CA . ASP A 1 192 ? -12.059 -3.724 5.199 1.00 94.12 192 ASP A CA 1
ATOM 1489 C C . ASP A 1 192 ? -10.748 -2.971 4.899 1.00 94.12 192 ASP A C 1
ATOM 1491 O O . ASP A 1 192 ? -10.593 -1.810 5.296 1.00 94.12 192 ASP A O 1
ATOM 1495 N N . PRO A 1 193 ? -9.792 -3.590 4.178 1.00 94.50 193 PRO A N 1
ATOM 1496 C CA . PRO A 1 193 ? -8.529 -2.948 3.825 1.00 94.50 193 PRO A CA 1
ATOM 1497 C C . PRO A 1 193 ? -8.669 -1.838 2.768 1.00 94.50 193 PRO A C 1
ATOM 1499 O O . PRO A 1 193 ? -7.683 -1.169 2.469 1.00 94.50 193 PRO A O 1
ATOM 1502 N N . LYS A 1 194 ? -9.860 -1.639 2.182 1.00 93.00 194 LYS A N 1
ATOM 1503 C CA . LYS A 1 194 ? -10.112 -0.638 1.128 1.00 93.00 194 LYS A CA 1
ATOM 1504 C C . LYS A 1 194 ? -10.512 0.732 1.661 1.00 93.00 194 LYS A C 1
ATOM 1506 O O . LYS A 1 194 ? -10.616 1.679 0.881 1.00 93.00 194 LYS A O 1
ATOM 1511 N N . VAL A 1 195 ? -10.809 0.843 2.955 1.00 90.19 195 VAL A N 1
ATOM 1512 C CA . VAL A 1 195 ? -11.160 2.136 3.545 1.00 90.19 195 VAL A CA 1
ATOM 1513 C C . VAL A 1 195 ? -9.948 3.053 3.437 1.00 90.19 195 VAL A C 1
ATOM 1515 O O . VAL A 1 195 ? -8.826 2.605 3.633 1.00 90.19 195 VAL A O 1
ATOM 1518 N N . TYR A 1 196 ? -10.174 4.329 3.133 1.00 88.44 196 TYR A N 1
ATOM 1519 C CA . TYR A 1 196 ? -9.107 5.320 3.107 1.00 88.44 196 TYR A CA 1
ATOM 1520 C C . TYR A 1 196 ? -8.963 5.996 4.469 1.00 88.44 196 TYR A C 1
ATOM 1522 O O . TYR A 1 196 ? -9.951 6.482 5.031 1.00 88.44 196 TYR A O 1
ATOM 1530 N N . GLU A 1 197 ? -7.735 6.098 4.961 1.00 88.50 197 GLU A N 1
ATOM 1531 C CA . GLU A 1 197 ? -7.355 7.140 5.899 1.00 88.50 197 GLU A CA 1
ATOM 1532 C C . GLU A 1 197 ? -6.985 8.441 5.182 1.00 88.50 197 GLU A C 1
ATOM 1534 O O . GLU A 1 197 ? -6.679 8.452 3.993 1.00 88.50 197 GLU A O 1
ATOM 1539 N N . THR A 1 198 ? -7.043 9.565 5.891 1.00 83.38 198 THR A N 1
ATOM 1540 C CA . THR A 1 198 ? -6.688 10.888 5.362 1.00 83.38 198 THR A CA 1
ATOM 1541 C C . THR A 1 198 ? -5.661 11.538 6.271 1.00 83.38 198 THR A C 1
ATOM 1543 O O . THR A 1 198 ? -5.983 11.852 7.410 1.00 83.38 198 THR A O 1
ATOM 1546 N N . THR A 1 199 ? -4.445 11.786 5.791 1.00 73.62 199 THR A N 1
ATOM 1547 C CA . THR A 1 199 ? -3.451 12.527 6.578 1.00 73.62 199 THR A CA 1
ATOM 1548 C C . THR A 1 199 ? -3.629 14.024 6.357 1.00 73.62 199 THR A C 1
ATOM 1550 O O . THR A 1 199 ? -3.431 14.504 5.241 1.00 73.62 199 THR A O 1
ATOM 1553 N N . GLN A 1 200 ? -3.987 14.784 7.392 1.00 64.56 200 GLN A N 1
ATOM 1554 C CA . GLN A 1 200 ? -3.940 16.249 7.328 1.00 64.56 200 GLN A CA 1
ATOM 1555 C C . GLN A 1 200 ? -2.509 16.735 7.586 1.00 64.56 200 GLN A C 1
ATOM 1557 O O . GLN A 1 200 ? -2.123 16.970 8.727 1.00 64.56 200 GLN A O 1
ATOM 1562 N N . PHE A 1 201 ? -1.722 16.893 6.523 1.00 51.81 201 PHE A N 1
ATOM 1563 C CA . PHE A 1 201 ? -0.478 17.661 6.564 1.00 51.81 201 PHE A CA 1
ATOM 1564 C C . PHE A 1 201 ? -0.664 18.924 5.718 1.00 51.81 201 PHE A C 1
ATOM 1566 O O . PHE A 1 201 ? -0.493 18.890 4.505 1.00 51.81 201 PHE A O 1
ATOM 1573 N N . GLY A 1 202 ? -1.027 20.038 6.358 1.00 49.62 202 GLY A N 1
ATOM 1574 C CA . GLY A 1 202 ? -1.166 21.340 5.693 1.00 49.62 202 GLY A CA 1
ATOM 1575 C C . GLY A 1 202 ? -2.600 21.724 5.284 1.00 49.62 202 GLY A C 1
ATOM 1576 O O . GLY A 1 202 ? -3.554 21.069 5.703 1.00 49.62 202 GLY A O 1
ATOM 1577 N N . PRO A 1 203 ? -2.758 22.836 4.537 1.00 41.44 203 PRO A N 1
ATOM 1578 C CA . PRO A 1 203 ? -4.054 23.444 4.209 1.00 41.44 203 PRO A CA 1
ATOM 1579 C C . PRO A 1 203 ? -4.824 22.746 3.074 1.00 41.44 203 PRO A C 1
ATOM 1581 O O . PRO A 1 203 ? -5.992 23.070 2.862 1.00 41.44 203 PRO A O 1
ATOM 1584 N N . ASP A 1 204 ? -4.192 21.819 2.353 1.00 53.94 204 ASP A N 1
ATOM 1585 C CA . ASP A 1 204 ? -4.794 21.101 1.227 1.00 53.94 204 ASP A CA 1
ATOM 1586 C C . ASP A 1 204 ? -5.620 19.884 1.686 1.00 53.94 204 ASP A C 1
ATOM 1588 O O . ASP A 1 204 ? -5.488 19.400 2.815 1.00 53.94 204 ASP A O 1
ATOM 1592 N N . GLU A 1 205 ? -6.488 19.372 0.802 1.00 60.88 205 GLU A N 1
ATOM 1593 C CA . GLU A 1 205 ? -7.204 18.114 1.039 1.00 60.88 205 GLU A CA 1
ATOM 1594 C C . GLU A 1 205 ? -6.199 17.007 1.390 1.00 60.88 205 GLU A C 1
ATOM 1596 O O . GLU A 1 205 ? -5.283 16.712 0.622 1.00 60.88 205 GLU A O 1
ATOM 1601 N N . GLY A 1 206 ? -6.352 16.411 2.577 1.00 70.75 206 GLY A N 1
ATOM 1602 C CA . GLY A 1 206 ? -5.388 15.444 3.091 1.00 70.75 206 GLY A CA 1
ATOM 1603 C C . GLY A 1 206 ? -5.165 14.259 2.146 1.00 70.75 206 GLY A C 1
ATOM 1604 O O . GLY A 1 206 ? -6.064 13.828 1.417 1.00 70.75 206 GLY A O 1
ATOM 1605 N N . ILE A 1 207 ? -3.950 13.713 2.168 1.00 80.94 207 ILE A N 1
ATOM 1606 C CA . ILE A 1 207 ? -3.581 12.597 1.295 1.00 80.94 207 ILE A CA 1
ATOM 1607 C C . ILE A 1 207 ? -4.345 11.352 1.740 1.00 80.94 207 ILE A C 1
ATOM 1609 O O . ILE A 1 207 ? -4.352 11.010 2.926 1.00 80.94 207 ILE A O 1
ATOM 1613 N N . LYS A 1 208 ? -5.001 10.694 0.781 1.00 88.44 208 LYS A N 1
ATOM 1614 C CA . LYS A 1 208 ? -5.784 9.482 1.023 1.00 88.44 208 LYS A CA 1
ATOM 1615 C C . LYS A 1 208 ? -4.926 8.242 0.846 1.00 88.44 208 LYS A C 1
ATOM 1617 O O . LYS A 1 208 ? -4.394 8.033 -0.239 1.00 88.44 208 LYS A O 1
ATOM 1622 N N . TYR A 1 209 ? -4.861 7.402 1.868 1.00 90.75 209 TYR A N 1
ATOM 1623 C CA . TYR A 1 209 ? -4.159 6.120 1.832 1.00 90.75 209 TYR A CA 1
ATOM 1624 C C . TYR A 1 209 ? -5.135 5.019 2.202 1.00 90.75 209 TYR A C 1
ATOM 1626 O O . TYR A 1 209 ? -5.879 5.191 3.157 1.00 90.75 209 TYR A O 1
ATOM 1634 N N . ASP A 1 210 ? -5.177 3.928 1.444 1.00 92.88 210 ASP A N 1
ATOM 1635 C CA . ASP A 1 210 ? -5.800 2.710 1.962 1.00 92.88 210 ASP A CA 1
ATOM 1636 C C . ASP A 1 210 ? -4.786 1.921 2.800 1.00 92.88 210 ASP A C 1
ATOM 1638 O O . ASP A 1 210 ? -3.616 2.299 2.929 1.00 92.88 210 ASP A O 1
ATOM 1642 N N . VAL A 1 211 ? -5.224 0.790 3.346 1.00 93.69 211 VAL A N 1
ATOM 1643 C CA . VAL A 1 211 ? -4.392 -0.019 4.238 1.00 93.69 211 VAL A CA 1
ATOM 1644 C C . VAL A 1 211 ? -3.143 -0.548 3.525 1.00 93.69 211 VAL A C 1
ATOM 1646 O O . VAL A 1 211 ? -2.088 -0.649 4.153 1.00 93.69 211 VAL A O 1
ATOM 1649 N N . LEU A 1 212 ? -3.226 -0.843 2.221 1.00 94.62 212 LEU A N 1
ATOM 1650 C CA . LEU A 1 212 ? -2.081 -1.330 1.453 1.00 94.62 212 LEU A CA 1
ATOM 1651 C C . LEU A 1 212 ? -1.049 -0.222 1.221 1.00 94.62 212 LEU A C 1
ATOM 1653 O O . LEU A 1 212 ? 0.145 -0.484 1.353 1.00 94.62 212 LEU A O 1
ATOM 1657 N N . HIS A 1 213 ? -1.483 1.012 0.944 1.00 93.75 213 HIS A N 1
ATOM 1658 C CA . HIS A 1 213 ? -0.570 2.153 0.863 1.00 93.75 213 HIS A CA 1
ATOM 1659 C C . HIS A 1 213 ? 0.151 2.388 2.192 1.00 93.75 213 HIS A C 1
ATOM 1661 O O . HIS A 1 213 ? 1.372 2.549 2.204 1.00 93.75 213 HIS A O 1
ATOM 1667 N N . THR A 1 214 ? -0.587 2.393 3.307 1.00 91.31 214 THR A N 1
ATOM 1668 C CA . THR A 1 214 ? -0.006 2.606 4.638 1.00 91.31 214 THR A CA 1
ATOM 1669 C C . THR A 1 214 ? 0.987 1.494 4.976 1.00 91.31 214 THR A C 1
ATOM 1671 O O . THR A 1 214 ? 2.118 1.789 5.351 1.00 91.31 214 THR A O 1
ATOM 1674 N N . ALA A 1 215 ? 0.627 0.225 4.760 1.00 91.62 215 ALA A N 1
ATOM 1675 C CA . ALA A 1 215 ? 1.522 -0.902 5.024 1.00 91.62 215 ALA A CA 1
ATOM 1676 C C . ALA A 1 215 ? 2.790 -0.867 4.157 1.00 91.62 215 ALA A C 1
ATOM 1678 O O . ALA A 1 215 ? 3.888 -1.063 4.676 1.00 91.62 215 ALA A O 1
ATOM 1679 N N . ALA A 1 216 ? 2.652 -0.554 2.865 1.00 91.56 216 ALA A N 1
ATOM 1680 C CA . ALA A 1 216 ? 3.785 -0.402 1.957 1.00 91.56 216 ALA A CA 1
ATOM 1681 C C . ALA A 1 216 ? 4.751 0.709 2.399 1.00 91.56 216 ALA A C 1
ATOM 1683 O O . ALA A 1 216 ? 5.954 0.577 2.197 1.00 91.56 216 ALA A O 1
ATOM 1684 N N . HIS A 1 217 ? 4.235 1.772 3.024 1.00 84.81 217 HIS A N 1
ATOM 1685 C CA . HIS A 1 217 ? 5.025 2.920 3.460 1.00 84.81 217 HIS A CA 1
ATOM 1686 C C . HIS A 1 217 ? 5.653 2.769 4.857 1.00 84.81 217 HIS A C 1
ATOM 1688 O O . HIS A 1 217 ? 6.719 3.331 5.090 1.00 84.81 217 HIS A O 1
ATOM 1694 N N . THR A 1 218 ? 4.998 2.073 5.798 1.00 81.19 218 THR A N 1
ATOM 1695 C CA . THR A 1 218 ? 5.372 2.133 7.232 1.00 81.19 218 THR A CA 1
ATOM 1696 C C . THR A 1 218 ? 5.668 0.795 7.905 1.00 81.19 218 THR A C 1
ATOM 1698 O O . THR A 1 218 ? 6.087 0.783 9.068 1.00 81.19 218 THR A O 1
ATOM 1701 N N . SER A 1 219 ? 5.377 -0.330 7.250 1.00 82.25 219 SER A N 1
ATOM 1702 C CA . SER A 1 219 ? 5.283 -1.624 7.934 1.00 82.25 219 SER A CA 1
ATOM 1703 C C . SER A 1 219 ? 6.154 -2.702 7.301 1.00 82.25 219 SER A C 1
ATOM 1705 O O . SER A 1 219 ? 6.194 -2.777 6.078 1.00 82.25 219 SER A O 1
ATOM 1707 N N . PRO A 1 220 ? 6.780 -3.591 8.095 1.00 86.69 220 PRO A N 1
ATOM 1708 C CA . PRO A 1 220 ? 7.545 -4.723 7.582 1.00 86.69 220 PRO A CA 1
ATOM 1709 C C . PRO A 1 220 ? 6.757 -5.602 6.605 1.00 86.69 220 PRO A C 1
ATOM 1711 O O . PRO A 1 220 ? 5.535 -5.750 6.713 1.00 86.69 220 PRO A O 1
ATOM 1714 N N . SER A 1 221 ? 7.476 -6.260 5.701 1.00 88.69 221 SER A N 1
ATOM 1715 C CA . SER A 1 221 ? 6.935 -7.133 4.656 1.00 88.69 221 SER A CA 1
ATOM 1716 C C . SER A 1 221 ? 5.965 -8.218 5.150 1.00 88.69 221 SER A C 1
ATOM 1718 O O . SER A 1 221 ? 5.027 -8.574 4.434 1.00 88.69 221 SER A O 1
ATOM 1720 N N . GLU A 1 222 ? 6.121 -8.716 6.379 1.00 89.06 222 GLU A N 1
ATOM 1721 C CA . GLU A 1 222 ? 5.208 -9.692 6.993 1.00 89.06 222 GLU A CA 1
ATOM 1722 C C . GLU A 1 222 ? 3.770 -9.161 7.138 1.00 89.06 222 GLU A C 1
ATOM 1724 O O . GLU A 1 222 ? 2.811 -9.873 6.842 1.00 89.06 222 GLU A O 1
ATOM 1729 N N . GLN A 1 223 ? 3.597 -7.889 7.505 1.00 87.94 223 GLN A N 1
ATOM 1730 C CA . GLN A 1 223 ? 2.269 -7.275 7.633 1.00 87.94 223 GLN A CA 1
ATOM 1731 C C . GLN A 1 223 ? 1.573 -7.125 6.286 1.00 87.94 223 GLN A C 1
ATOM 1733 O O . GLN A 1 223 ? 0.363 -7.329 6.180 1.00 87.94 223 GLN A O 1
ATOM 1738 N N . MET A 1 224 ? 2.342 -6.809 5.242 1.00 91.06 224 MET A N 1
ATOM 1739 C CA . MET A 1 224 ? 1.812 -6.762 3.886 1.00 91.06 224 MET A CA 1
ATOM 1740 C C . MET A 1 224 ? 1.300 -8.128 3.435 1.00 91.06 224 MET A C 1
ATOM 1742 O O . MET A 1 224 ? 0.228 -8.186 2.837 1.00 91.06 224 MET A O 1
ATOM 1746 N N . LYS A 1 225 ? 2.007 -9.223 3.755 1.00 91.50 225 LYS A N 1
ATOM 1747 C CA . LYS A 1 225 ? 1.532 -10.579 3.429 1.00 91.50 225 LYS A CA 1
ATOM 1748 C C . LYS A 1 225 ? 0.156 -10.840 4.023 1.00 91.50 225 LYS A C 1
ATOM 1750 O O . LYS A 1 225 ? -0.728 -11.232 3.277 1.00 91.50 225 LYS A O 1
ATOM 1755 N N . LEU A 1 226 ? -0.064 -10.522 5.300 1.00 92.75 226 LEU A N 1
ATOM 1756 C CA . LEU A 1 226 ? -1.374 -10.708 5.937 1.00 92.75 226 LEU A CA 1
ATOM 1757 C C . LEU A 1 226 ? -2.496 -9.919 5.247 1.00 92.75 226 LEU A C 1
ATOM 1759 O O . LEU A 1 226 ? -3.592 -10.439 5.037 1.00 9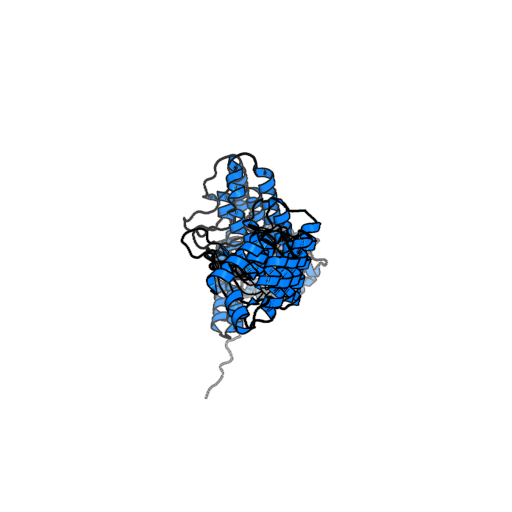2.75 226 LEU A O 1
ATOM 1763 N N . ILE A 1 227 ? -2.231 -8.665 4.871 1.00 93.94 227 ILE A N 1
ATOM 1764 C CA . ILE A 1 227 ? -3.214 -7.832 4.163 1.00 93.94 227 ILE A CA 1
ATOM 1765 C C . ILE A 1 227 ? -3.548 -8.438 2.794 1.00 93.94 227 ILE A C 1
ATOM 1767 O O . ILE A 1 227 ? -4.718 -8.485 2.414 1.00 93.94 227 ILE A O 1
ATOM 1771 N N . LEU A 1 228 ? -2.544 -8.925 2.065 1.00 94.12 228 LEU A N 1
ATOM 1772 C CA . LEU A 1 228 ? -2.713 -9.522 0.738 1.00 94.12 228 LEU A CA 1
ATOM 1773 C C . LEU A 1 228 ? -3.391 -10.900 0.809 1.00 94.12 228 LEU A C 1
ATOM 1775 O O . LEU A 1 228 ? -4.309 -11.169 0.037 1.00 94.12 228 LEU A O 1
ATOM 1779 N N . GLU A 1 229 ? -3.012 -11.735 1.777 1.00 93.00 229 GLU A N 1
ATOM 1780 C CA . GLU A 1 229 ? -3.606 -13.052 2.055 1.00 93.00 229 GLU A CA 1
ATOM 1781 C C . GLU A 1 229 ? -5.086 -12.958 2.440 1.00 93.00 229 GLU A C 1
ATOM 1783 O O . GLU A 1 229 ? -5.845 -13.891 2.185 1.00 93.00 229 GLU A O 1
ATOM 1788 N N . SER A 1 230 ? -5.533 -11.812 2.970 1.00 91.62 230 SER A N 1
ATOM 1789 C CA . SER A 1 230 ? -6.960 -11.567 3.207 1.00 91.62 230 SER A CA 1
ATOM 1790 C C . SER A 1 230 ? -7.805 -11.603 1.924 1.00 91.62 230 SER A C 1
ATOM 1792 O O . SER A 1 230 ? -9.027 -11.721 2.010 1.00 91.62 230 SER A O 1
ATOM 1794 N N . GLY A 1 231 ? -7.188 -11.437 0.743 1.00 91.50 231 GLY A N 1
ATOM 1795 C CA . GLY A 1 231 ? -7.851 -11.425 -0.566 1.00 91.50 231 GLY A CA 1
ATOM 1796 C C . GLY A 1 231 ? -8.790 -10.236 -0.801 1.00 91.50 231 GLY A C 1
ATOM 1797 O O . GLY A 1 231 ? -9.483 -10.186 -1.817 1.00 91.50 231 GLY A O 1
ATOM 1798 N N . ARG A 1 232 ? -8.848 -9.281 0.138 1.00 93.12 232 ARG A N 1
ATOM 1799 C CA . ARG A 1 232 ? -9.795 -8.155 0.118 1.00 93.12 232 ARG A CA 1
ATOM 1800 C C . ARG A 1 232 ? -9.145 -6.816 -0.220 1.00 93.12 232 ARG A C 1
ATOM 1802 O O . ARG A 1 232 ? -9.871 -5.873 -0.517 1.00 93.12 232 ARG A O 1
ATOM 1809 N N . ALA A 1 233 ? -7.818 -6.711 -0.190 1.00 93.25 233 ALA A N 1
ATOM 1810 C CA . ALA A 1 233 ? -7.107 -5.474 -0.511 1.00 93.25 233 ALA A CA 1
ATOM 1811 C C . ALA A 1 233 ? -7.272 -5.078 -1.987 1.00 93.25 233 ALA A C 1
ATOM 1813 O O . ALA A 1 233 ? -7.345 -5.934 -2.869 1.00 93.25 233 ALA A O 1
ATOM 1814 N N . ASN A 1 234 ? -7.324 -3.771 -2.262 1.00 93.31 234 ASN A N 1
ATOM 1815 C CA . ASN A 1 234 ? -7.205 -3.269 -3.627 1.00 93.31 234 ASN A CA 1
ATOM 1816 C C . ASN A 1 234 ? -5.716 -3.151 -3.975 1.00 93.31 234 ASN A C 1
ATOM 1818 O O . ASN A 1 234 ? -5.005 -2.371 -3.351 1.00 93.31 234 ASN A O 1
ATOM 1822 N N . LEU A 1 235 ? -5.250 -3.943 -4.940 1.00 94.75 235 LEU A N 1
ATOM 1823 C CA . LEU A 1 235 ? -3.828 -4.030 -5.286 1.00 94.75 235 LEU A CA 1
ATOM 1824 C C . LEU A 1 235 ? -3.306 -2.779 -6.006 1.00 94.75 235 LEU A C 1
ATOM 1826 O O . LEU A 1 235 ? -2.135 -2.431 -5.861 1.00 94.75 235 LEU A O 1
ATOM 1830 N N . ASP A 1 236 ? -4.188 -2.110 -6.752 1.00 95.69 236 ASP A N 1
ATOM 1831 C CA . ASP A 1 236 ? -3.853 -1.048 -7.707 1.00 95.69 236 ASP A CA 1
ATOM 1832 C C . ASP A 1 236 ? -4.637 0.249 -7.446 1.00 95.69 236 ASP A C 1
ATOM 1834 O O . ASP A 1 236 ? -4.765 1.118 -8.315 1.00 95.69 236 ASP A O 1
ATOM 1838 N N . SER A 1 237 ? -5.191 0.392 -6.239 1.00 95.12 237 SER A N 1
ATOM 1839 C CA . SER A 1 237 ? -5.757 1.656 -5.770 1.00 95.12 237 SER A CA 1
ATOM 1840 C C . SER A 1 237 ? -4.721 2.771 -5.886 1.00 95.12 237 SER A C 1
ATOM 1842 O O . SER A 1 237 ? -3.526 2.560 -5.692 1.00 95.12 237 SER A O 1
ATOM 1844 N N . LYS A 1 238 ? -5.193 3.981 -6.192 1.00 94.12 238 LYS A N 1
ATOM 1845 C CA . LYS A 1 238 ? -4.352 5.172 -6.289 1.00 94.12 238 LYS A CA 1
ATOM 1846 C C . LYS A 1 238 ? -4.663 6.151 -5.164 1.00 94.12 238 LYS A C 1
ATOM 1848 O O . LYS A 1 238 ? -5.835 6.441 -4.917 1.00 94.12 238 LYS A O 1
ATOM 1853 N N . ASN A 1 239 ? -3.625 6.677 -4.521 1.00 92.25 239 ASN A N 1
ATOM 1854 C CA . ASN A 1 239 ? -3.741 7.791 -3.581 1.00 92.25 239 ASN A CA 1
ATOM 1855 C C . ASN A 1 239 ? -3.979 9.134 -4.304 1.00 92.25 239 ASN A C 1
ATOM 1857 O O . ASN A 1 239 ? -4.097 9.197 -5.531 1.00 92.25 239 ASN A O 1
ATOM 1861 N N . SER A 1 240 ? -4.000 10.238 -3.550 1.00 91.12 240 SER A N 1
ATOM 1862 C CA . SER A 1 240 ? -4.195 11.594 -4.094 1.00 91.12 240 SER A CA 1
ATOM 1863 C C . SER A 1 240 ? -3.116 12.035 -5.104 1.00 91.12 240 SER A C 1
ATOM 1865 O O . SER A 1 240 ? -3.378 12.909 -5.929 1.00 91.12 240 SER A O 1
ATOM 1867 N N . TYR A 1 241 ? -1.929 11.417 -5.096 1.00 90.31 241 TYR A N 1
ATOM 1868 C CA . TYR A 1 241 ? -0.861 11.645 -6.081 1.00 90.31 241 TYR A CA 1
ATOM 1869 C C . TYR A 1 241 ? -0.928 10.693 -7.281 1.00 90.31 241 TYR A C 1
ATOM 1871 O O . TYR A 1 241 ? -0.094 10.776 -8.179 1.00 90.31 241 TYR A O 1
ATOM 1879 N N . GLY A 1 242 ? -1.903 9.784 -7.326 1.00 93.94 242 GLY A N 1
ATOM 1880 C CA . GLY A 1 242 ? -1.999 8.759 -8.360 1.00 93.94 242 GLY A CA 1
ATOM 1881 C C . GLY A 1 242 ? -1.086 7.552 -8.121 1.00 93.94 242 GLY A C 1
ATOM 1882 O O . GLY A 1 242 ? -0.992 6.693 -8.998 1.00 93.94 242 GLY A O 1
ATOM 1883 N N . ARG A 1 243 ? -0.397 7.489 -6.977 1.00 94.44 243 ARG A N 1
ATOM 1884 C CA . ARG A 1 243 ? 0.552 6.420 -6.644 1.00 94.44 243 ARG A CA 1
ATOM 1885 C C . ARG A 1 243 ? -0.179 5.206 -6.103 1.00 94.44 243 ARG A C 1
ATOM 1887 O O . ARG A 1 243 ? -1.158 5.377 -5.389 1.00 94.44 243 ARG A O 1
ATOM 1894 N N . THR A 1 244 ? 0.307 4.017 -6.447 1.00 95.94 244 THR A N 1
ATOM 1895 C CA . THR A 1 244 ? -0.199 2.733 -5.941 1.00 95.94 244 THR A CA 1
ATOM 1896 C C . THR A 1 244 ? 0.596 2.255 -4.731 1.00 95.94 244 THR A C 1
ATOM 1898 O O . THR A 1 244 ? 1.700 2.745 -4.483 1.00 95.94 244 THR A O 1
ATOM 1901 N N . GLY A 1 245 ? 0.097 1.237 -4.019 1.00 94.44 245 GLY A N 1
ATOM 1902 C CA . GLY A 1 245 ? 0.835 0.592 -2.924 1.00 94.44 245 GLY A CA 1
ATOM 1903 C C . GLY A 1 245 ? 2.249 0.145 -3.328 1.00 94.44 245 GLY A C 1
ATOM 1904 O O . GLY A 1 245 ? 3.197 0.372 -2.584 1.00 94.44 245 GLY A O 1
ATOM 1905 N N . LEU A 1 246 ? 2.426 -0.375 -4.549 1.00 95.62 246 LEU A N 1
ATOM 1906 C CA . LEU A 1 246 ? 3.746 -0.747 -5.078 1.00 95.62 246 LEU A CA 1
ATOM 1907 C C . LEU A 1 246 ? 4.704 0.451 -5.197 1.00 95.62 246 LEU A C 1
ATOM 1909 O O . LEU A 1 246 ? 5.895 0.311 -4.932 1.00 95.62 246 LEU A O 1
ATOM 1913 N N . MET A 1 247 ? 4.201 1.632 -5.562 1.00 95.56 247 MET A N 1
ATOM 1914 C CA . MET A 1 247 ? 5.013 2.852 -5.633 1.00 95.56 247 MET A CA 1
ATOM 1915 C C . MET A 1 247 ? 5.359 3.405 -4.247 1.00 95.56 247 MET A C 1
ATOM 1917 O O . MET A 1 247 ? 6.467 3.906 -4.061 1.00 95.56 247 MET A O 1
ATOM 1921 N N . MET A 1 248 ? 4.445 3.279 -3.277 1.00 92.62 248 MET A N 1
ATOM 1922 C CA . MET A 1 248 ? 4.638 3.778 -1.908 1.00 92.62 248 MET A CA 1
ATOM 1923 C C . MET A 1 248 ? 5.818 3.121 -1.182 1.00 92.62 248 MET A C 1
ATOM 1925 O O . MET A 1 248 ? 6.419 3.758 -0.318 1.00 92.62 248 MET A O 1
ATOM 1929 N N . VAL A 1 249 ? 6.193 1.889 -1.555 1.00 92.56 249 VAL A N 1
ATOM 1930 C CA . VAL A 1 249 ? 7.367 1.189 -0.999 1.00 92.56 249 VAL A CA 1
ATOM 1931 C C . VAL A 1 249 ? 8.653 2.008 -1.181 1.00 92.56 249 VAL A C 1
ATOM 1933 O O . VAL A 1 249 ? 9.545 1.983 -0.340 1.00 92.56 249 VAL A O 1
ATOM 1936 N N . LEU A 1 250 ? 8.752 2.786 -2.262 1.00 90.12 250 LEU A N 1
ATOM 1937 C CA . LEU A 1 250 ? 9.925 3.618 -2.541 1.00 90.12 250 LEU A CA 1
ATOM 1938 C C . LEU A 1 250 ? 9.918 4.955 -1.784 1.00 90.12 250 LEU A C 1
ATOM 1940 O O . LEU A 1 250 ? 10.864 5.727 -1.922 1.00 90.12 250 LEU A O 1
ATOM 1944 N N . GLU A 1 251 ? 8.882 5.245 -0.998 1.00 83.12 251 GLU A N 1
ATOM 1945 C CA . GLU A 1 251 ? 8.784 6.444 -0.152 1.00 83.12 251 GLU A CA 1
ATOM 1946 C C . GLU A 1 251 ? 9.094 6.165 1.327 1.00 83.12 251 GLU A C 1
ATOM 1948 O O . GLU A 1 251 ? 9.120 7.092 2.137 1.00 83.12 251 GLU A O 1
ATOM 1953 N N . GLU A 1 252 ? 9.329 4.904 1.690 1.00 70.44 252 GLU A N 1
ATOM 1954 C CA . GLU A 1 252 ? 9.588 4.459 3.062 1.00 70.44 252 GLU A CA 1
ATOM 1955 C C . GLU A 1 252 ? 10.855 5.081 3.692 1.00 70.44 252 GLU A C 1
ATOM 1957 O O . GLU A 1 252 ? 11.815 5.464 3.008 1.00 70.44 252 GLU A O 1
ATOM 1962 N N . ASP A 1 253 ? 10.840 5.209 5.025 1.00 65.62 253 ASP A N 1
ATOM 1963 C CA . ASP A 1 253 ? 12.003 5.502 5.874 1.00 65.62 253 ASP A CA 1
ATOM 1964 C C . ASP A 1 253 ? 12.105 4.439 6.980 1.00 65.62 253 ASP A C 1
ATOM 1966 O O . ASP A 1 253 ? 11.135 4.292 7.731 1.00 65.62 253 ASP A O 1
ATOM 1970 N N . PRO A 1 254 ? 13.245 3.747 7.160 1.00 70.06 254 PRO A N 1
ATOM 1971 C CA . PRO A 1 254 ? 14.489 3.811 6.385 1.00 70.06 254 PRO A CA 1
ATOM 1972 C C . PRO A 1 254 ? 14.468 2.985 5.088 1.00 70.06 254 PRO A C 1
ATOM 1974 O O . PRO A 1 254 ? 13.736 2.015 4.955 1.00 70.06 254 PRO A O 1
ATOM 1977 N N . ILE A 1 255 ? 15.351 3.334 4.140 1.00 75.12 255 ILE A N 1
ATOM 1978 C CA . ILE A 1 255 ? 15.681 2.454 3.006 1.00 75.12 255 ILE A CA 1
ATOM 1979 C C . ILE A 1 255 ? 16.556 1.316 3.522 1.00 75.12 255 ILE A C 1
ATOM 1981 O O . ILE A 1 255 ? 17.742 1.529 3.790 1.00 75.12 255 ILE A O 1
ATOM 1985 N N . ASP A 1 256 ? 15.969 0.131 3.637 1.00 83.31 256 ASP A N 1
ATOM 1986 C CA . ASP A 1 256 ? 16.640 -1.096 4.043 1.00 83.31 256 ASP A CA 1
ATOM 1987 C C . ASP A 1 256 ? 16.386 -2.243 3.043 1.00 83.31 256 ASP A C 1
ATOM 1989 O O . ASP A 1 256 ? 15.804 -2.064 1.969 1.00 83.31 256 ASP A O 1
ATOM 1993 N N . ASN A 1 257 ? 16.878 -3.437 3.373 1.00 82.12 257 ASN A N 1
ATOM 1994 C CA . ASN A 1 257 ? 16.731 -4.611 2.514 1.00 82.12 257 ASN A CA 1
ATOM 1995 C C . ASN A 1 257 ? 15.284 -5.132 2.426 1.00 82.12 257 ASN A C 1
ATOM 1997 O O . ASN A 1 257 ? 14.998 -5.940 1.538 1.00 82.12 257 ASN A O 1
ATOM 2001 N N . ASP A 1 258 ? 14.369 -4.690 3.295 1.00 88.75 258 ASP A N 1
ATOM 2002 C CA . ASP A 1 258 ? 12.978 -5.141 3.286 1.00 88.75 258 ASP A CA 1
ATOM 2003 C C . ASP A 1 258 ? 12.190 -4.560 2.106 1.00 88.75 258 ASP A C 1
ATOM 2005 O O . ASP A 1 258 ? 11.287 -5.218 1.596 1.00 88.75 258 ASP A O 1
ATOM 2009 N N . ILE A 1 259 ? 12.596 -3.405 1.567 1.00 90.00 259 ILE A N 1
ATOM 2010 C CA . ILE A 1 259 ? 12.016 -2.805 0.348 1.00 90.00 259 ILE A CA 1
ATOM 2011 C C . ILE A 1 259 ? 11.955 -3.812 -0.804 1.00 90.00 259 ILE A C 1
ATOM 2013 O O . ILE A 1 259 ? 10.946 -3.913 -1.507 1.00 90.00 259 ILE A O 1
ATOM 2017 N N . LYS A 1 260 ? 13.027 -4.591 -0.995 1.00 90.81 260 LYS A N 1
ATOM 2018 C CA . LYS A 1 260 ? 13.061 -5.626 -2.032 1.00 90.81 260 LYS A CA 1
ATOM 2019 C C . LYS A 1 260 ? 12.008 -6.703 -1.762 1.00 90.81 260 LYS A C 1
ATOM 2021 O O . LYS A 1 260 ? 11.254 -7.041 -2.672 1.00 90.81 260 LYS A O 1
ATOM 2026 N N . ASN A 1 261 ? 11.921 -7.193 -0.523 1.00 92.50 261 ASN A N 1
ATOM 2027 C CA . ASN A 1 261 ? 10.930 -8.198 -0.133 1.00 92.50 261 ASN A CA 1
ATOM 2028 C C . ASN A 1 261 ? 9.505 -7.680 -0.358 1.00 92.50 261 ASN A C 1
ATOM 2030 O O . ASN A 1 261 ? 8.666 -8.398 -0.895 1.00 92.50 261 ASN A O 1
ATOM 2034 N N . LYS A 1 262 ? 9.232 -6.423 0.007 1.00 93.62 262 LYS A N 1
ATOM 2035 C CA . LYS A 1 262 ? 7.930 -5.779 -0.197 1.00 93.62 262 LYS A CA 1
ATOM 2036 C C . LYS A 1 262 ? 7.542 -5.724 -1.671 1.00 93.62 262 LYS A C 1
ATOM 2038 O O . LYS A 1 262 ? 6.424 -6.101 -2.018 1.00 93.62 262 LYS A O 1
ATOM 2043 N N . ILE A 1 263 ? 8.466 -5.314 -2.542 1.00 94.50 263 ILE A N 1
ATOM 2044 C CA . ILE A 1 263 ? 8.236 -5.309 -3.992 1.00 94.50 263 ILE A CA 1
ATOM 2045 C C . ILE A 1 263 ? 7.963 -6.723 -4.503 1.00 94.50 263 ILE A C 1
ATOM 2047 O O . ILE A 1 263 ? 6.986 -6.919 -5.218 1.00 94.50 263 ILE A O 1
ATOM 2051 N N . GLU A 1 264 ? 8.767 -7.715 -4.118 1.00 93.44 264 GLU A N 1
ATOM 2052 C CA . GLU A 1 264 ? 8.558 -9.105 -4.543 1.00 93.44 264 GLU A CA 1
ATOM 2053 C C . GLU A 1 264 ? 7.193 -9.646 -4.093 1.00 93.44 264 GLU A C 1
ATOM 2055 O O . GLU A 1 264 ? 6.497 -10.279 -4.884 1.00 93.44 264 GLU A O 1
ATOM 2060 N N . ILE A 1 265 ? 6.768 -9.340 -2.864 1.00 95.62 265 ILE A N 1
ATOM 2061 C CA . ILE A 1 265 ? 5.465 -9.744 -2.317 1.00 95.62 265 ILE A CA 1
ATOM 2062 C C . ILE A 1 265 ? 4.306 -9.095 -3.081 1.00 95.62 265 ILE A C 1
ATOM 2064 O O . ILE A 1 265 ? 3.367 -9.792 -3.461 1.00 95.62 265 ILE A O 1
ATOM 2068 N N . LEU A 1 266 ? 4.363 -7.786 -3.344 1.00 95.12 266 LEU A N 1
ATOM 2069 C CA . LEU A 1 266 ? 3.312 -7.076 -4.088 1.00 95.12 266 LEU A CA 1
ATOM 2070 C C . LEU A 1 266 ? 3.226 -7.546 -5.543 1.00 95.12 266 LEU A C 1
ATOM 2072 O O . LEU A 1 266 ? 2.139 -7.770 -6.073 1.00 95.12 266 LEU A O 1
ATOM 2076 N N . MET A 1 267 ? 4.378 -7.758 -6.179 1.00 93.75 267 MET A N 1
ATOM 2077 C CA . MET A 1 267 ? 4.451 -8.288 -7.540 1.00 93.75 267 MET A CA 1
ATOM 2078 C C . MET A 1 267 ? 3.903 -9.718 -7.611 1.00 93.75 267 MET A C 1
ATOM 2080 O O . MET A 1 267 ? 3.147 -10.035 -8.528 1.00 93.75 267 MET A O 1
ATOM 2084 N N . ALA A 1 268 ? 4.220 -10.566 -6.626 1.00 94.06 268 ALA A N 1
ATOM 2085 C CA . ALA A 1 268 ? 3.680 -11.922 -6.520 1.00 94.06 268 ALA A CA 1
ATOM 2086 C C . ALA A 1 268 ? 2.168 -11.939 -6.241 1.00 94.06 268 ALA A C 1
ATOM 2088 O O . ALA A 1 268 ? 1.476 -12.839 -6.712 1.00 94.06 268 ALA A O 1
ATOM 2089 N N . ALA A 1 269 ? 1.647 -10.937 -5.526 1.00 94.44 269 ALA A N 1
ATOM 2090 C CA . ALA A 1 269 ? 0.213 -10.762 -5.304 1.00 94.44 269 ALA A CA 1
ATOM 2091 C C . ALA A 1 269 ? -0.549 -10.289 -6.554 1.00 94.44 269 ALA A C 1
ATOM 2093 O O . ALA A 1 269 ? -1.777 -10.338 -6.568 1.00 94.44 269 ALA A O 1
ATOM 2094 N N . GLY A 1 270 ? 0.157 -9.875 -7.612 1.00 92.56 270 GLY A N 1
ATOM 2095 C CA . GLY A 1 270 ? -0.441 -9.507 -8.892 1.00 92.56 270 GLY A CA 1
ATOM 2096 C C . GLY A 1 270 ? -0.713 -8.015 -9.077 1.00 92.56 270 GLY A C 1
ATOM 2097 O O . GLY A 1 270 ? -1.473 -7.682 -9.983 1.00 92.56 270 GLY A O 1
ATOM 2098 N N . CYS A 1 271 ? -0.096 -7.127 -8.283 1.00 94.88 271 CYS A N 1
ATOM 2099 C CA . CYS A 1 271 ? -0.132 -5.685 -8.559 1.00 94.88 271 CYS A CA 1
ATOM 2100 C C . CYS A 1 271 ? 0.315 -5.390 -10.003 1.00 94.88 271 CYS A C 1
ATOM 2102 O O . CYS A 1 271 ? 1.182 -6.080 -10.562 1.00 94.88 271 CYS A O 1
ATOM 2104 N N . ASP A 1 272 ? -0.249 -4.345 -10.605 1.00 92.88 272 ASP A N 1
ATOM 2105 C CA . ASP A 1 272 ? 0.143 -3.859 -11.920 1.00 92.88 272 ASP A CA 1
ATOM 2106 C C . ASP A 1 272 ? 1.271 -2.813 -11.808 1.00 92.88 272 ASP A C 1
ATOM 2108 O O . ASP A 1 272 ? 1.033 -1.646 -11.479 1.00 92.88 272 ASP A O 1
ATOM 2112 N N . PRO A 1 273 ? 2.526 -3.182 -12.125 1.00 93.69 273 PRO A N 1
ATOM 2113 C CA . PRO A 1 273 ? 3.650 -2.262 -12.068 1.00 93.69 273 PRO A CA 1
ATOM 2114 C C . PRO A 1 273 ? 3.697 -1.289 -13.251 1.00 93.69 273 PRO A C 1
ATOM 2116 O O . PRO A 1 273 ? 4.570 -0.419 -13.286 1.00 93.69 273 PRO A O 1
ATOM 2119 N N . SER A 1 274 ? 2.823 -1.460 -14.251 1.00 90.50 274 SER A N 1
ATOM 2120 C CA . SER A 1 274 ? 2.796 -0.621 -15.452 1.00 90.50 274 SER A CA 1
ATOM 2121 C C . SER A 1 274 ? 2.110 0.729 -15.224 1.00 90.50 274 SER A C 1
ATOM 2123 O O . SER A 1 274 ? 2.243 1.650 -16.034 1.00 90.50 274 SER A O 1
ATOM 2125 N N . LEU A 1 275 ? 1.395 0.859 -14.104 1.00 93.69 275 LEU A N 1
ATOM 2126 C CA . LEU A 1 275 ? 0.660 2.059 -13.743 1.00 93.69 275 LEU A CA 1
ATOM 2127 C C . LEU A 1 275 ? 1.598 3.250 -13.520 1.00 93.69 275 LEU A C 1
ATOM 2129 O O . LEU A 1 275 ? 2.760 3.109 -13.135 1.00 93.69 275 LEU A O 1
ATOM 2133 N N . THR A 1 276 ? 1.063 4.448 -13.755 1.00 95.12 276 THR A N 1
ATOM 2134 C CA . THR A 1 276 ? 1.752 5.719 -13.513 1.00 95.12 276 THR A CA 1
ATOM 2135 C C . THR A 1 276 ? 1.033 6.563 -12.475 1.00 95.12 276 THR A C 1
ATOM 2137 O O . THR A 1 276 ? -0.198 6.505 -12.371 1.00 95.12 276 THR A O 1
ATOM 2140 N N . ASP A 1 277 ? 1.785 7.406 -11.775 1.00 95.25 277 ASP A N 1
ATOM 2141 C CA . ASP A 1 277 ? 1.214 8.447 -10.922 1.00 95.25 277 ASP A CA 1
ATOM 2142 C C . ASP A 1 277 ? 0.562 9.587 -11.738 1.00 95.25 277 ASP A C 1
ATOM 2144 O O . ASP A 1 277 ? 0.517 9.545 -12.976 1.00 95.25 277 ASP A O 1
ATOM 2148 N N . ASN A 1 278 ? 0.022 10.604 -11.058 1.00 95.31 278 ASN A N 1
ATOM 2149 C CA . ASN A 1 278 ? -0.637 11.747 -11.706 1.00 95.31 278 ASN A CA 1
ATOM 2150 C C . ASN A 1 278 ? 0.336 12.602 -12.540 1.00 95.31 278 ASN A C 1
ATOM 2152 O O . ASN A 1 278 ? -0.092 13.293 -13.465 1.00 95.31 278 ASN A O 1
ATOM 2156 N N . SER A 1 279 ? 1.640 12.511 -12.271 1.00 94.81 279 SER A N 1
ATOM 2157 C CA . SER A 1 279 ? 2.706 13.131 -13.063 1.00 94.81 279 SER A CA 1
ATOM 2158 C C . SER A 1 279 ? 3.182 12.232 -14.208 1.00 94.81 279 SER A C 1
ATOM 2160 O O . SER A 1 279 ? 4.152 12.561 -14.886 1.00 94.81 279 SER A O 1
ATOM 2162 N N . GLY A 1 280 ? 2.514 11.104 -14.474 1.00 94.25 280 GLY A N 1
ATOM 2163 C CA . GLY A 1 280 ? 2.902 10.161 -15.523 1.00 94.25 280 GLY A CA 1
ATOM 2164 C C . GLY A 1 280 ? 4.182 9.383 -15.209 1.00 94.25 280 GLY A C 1
ATOM 2165 O O . GLY A 1 280 ? 4.762 8.785 -16.117 1.00 94.25 280 GLY A O 1
ATOM 2166 N N . LYS A 1 281 ? 4.637 9.379 -13.952 1.00 96.75 281 LYS A N 1
ATOM 2167 C CA . LYS A 1 281 ? 5.848 8.672 -13.529 1.00 96.75 281 LYS A CA 1
ATOM 2168 C C . LYS A 1 281 ? 5.539 7.199 -13.303 1.00 96.75 281 LYS A C 1
ATOM 2170 O O . LYS A 1 281 ? 4.610 6.846 -12.581 1.00 96.75 281 LYS A O 1
ATOM 2175 N N . THR A 1 282 ? 6.337 6.338 -13.926 1.00 96.50 282 THR A N 1
ATOM 2176 C CA . THR A 1 282 ? 6.376 4.896 -13.627 1.00 96.50 282 THR A CA 1
ATOM 2177 C C . THR A 1 282 ? 7.167 4.646 -12.342 1.00 96.50 282 THR A C 1
ATOM 2179 O O . THR A 1 282 ? 7.893 5.525 -11.870 1.00 96.50 282 THR A O 1
ATOM 2182 N N . ILE A 1 283 ? 7.125 3.421 -11.814 1.00 96.12 283 ILE A N 1
ATOM 2183 C CA . ILE A 1 283 ? 7.936 3.051 -10.645 1.00 96.12 283 ILE A CA 1
ATOM 2184 C C . ILE A 1 283 ? 9.446 3.270 -10.855 1.00 96.12 283 ILE A C 1
ATOM 2186 O O . ILE A 1 283 ? 10.140 3.662 -9.921 1.00 96.12 283 ILE A O 1
ATOM 2190 N N . LEU A 1 284 ? 9.957 3.114 -12.086 1.00 96.81 284 LEU A N 1
ATOM 2191 C CA . LEU A 1 284 ? 11.364 3.394 -12.404 1.00 96.81 284 LEU A CA 1
ATOM 2192 C C . LEU A 1 284 ? 11.704 4.886 -12.290 1.00 96.81 284 LEU A C 1
ATOM 2194 O O . LEU A 1 284 ? 12.802 5.219 -11.854 1.00 96.81 284 LEU A O 1
ATOM 2198 N N . HIS A 1 285 ? 10.777 5.785 -12.642 1.00 96.56 285 HIS A N 1
ATOM 2199 C CA . HIS A 1 285 ? 10.977 7.222 -12.431 1.00 96.56 285 HIS A CA 1
ATOM 2200 C C . HIS A 1 285 ? 11.069 7.529 -10.934 1.00 96.56 285 HIS A C 1
ATOM 2202 O O . HIS A 1 285 ? 12.022 8.170 -10.506 1.00 96.56 285 HIS A O 1
ATOM 2208 N N . ILE A 1 286 ? 10.123 7.013 -10.140 1.00 94.31 286 ILE A N 1
ATOM 2209 C CA . ILE A 1 286 ? 10.077 7.219 -8.683 1.00 94.31 286 ILE A CA 1
ATOM 2210 C C . ILE A 1 286 ? 11.352 6.679 -8.020 1.00 94.31 286 ILE A C 1
ATOM 2212 O O . ILE A 1 286 ? 11.951 7.359 -7.189 1.00 94.31 286 ILE A O 1
ATOM 2216 N N . LEU A 1 287 ? 11.821 5.501 -8.446 1.00 93.50 287 LEU A N 1
ATOM 2217 C CA . LEU A 1 287 ? 13.078 4.909 -7.985 1.00 93.50 287 LEU A CA 1
ATOM 2218 C C . LEU A 1 287 ? 14.278 5.823 -8.261 1.00 93.50 287 LEU A C 1
ATOM 2220 O O . LEU A 1 287 ? 15.113 6.022 -7.381 1.00 93.50 287 LEU A O 1
ATOM 2224 N N . CYS A 1 288 ? 14.354 6.404 -9.461 1.00 92.38 288 CYS A N 1
ATOM 2225 C CA . CYS A 1 288 ? 15.446 7.300 -9.844 1.00 92.38 288 CYS A CA 1
ATOM 2226 C C . CYS A 1 288 ? 15.358 8.682 -9.173 1.00 92.38 288 CYS A C 1
ATOM 2228 O O . CYS A 1 288 ? 16.378 9.356 -9.041 1.00 92.38 288 CYS A O 1
ATOM 2230 N N . GLU A 1 289 ? 14.167 9.119 -8.755 1.00 89.94 289 GLU A N 1
ATOM 2231 C CA . GLU A 1 289 ? 13.935 10.390 -8.051 1.00 89.94 289 GLU A CA 1
ATOM 2232 C C . GLU A 1 289 ? 14.094 10.299 -6.535 1.00 89.94 289 GLU A C 1
ATOM 2234 O O . GLU A 1 289 ? 13.936 11.317 -5.859 1.00 89.94 289 GLU A O 1
ATOM 2239 N N . ASN A 1 290 ? 14.384 9.118 -5.984 1.00 85.00 290 ASN A N 1
ATOM 2240 C CA . ASN A 1 290 ? 14.405 8.918 -4.542 1.00 85.00 290 ASN A CA 1
ATOM 2241 C C . ASN A 1 290 ? 15.431 9.843 -3.857 1.00 85.00 290 ASN A C 1
ATOM 2243 O O . ASN A 1 290 ? 16.634 9.571 -3.777 1.00 85.00 290 ASN A O 1
ATOM 2247 N N . GLN A 1 291 ? 14.919 10.954 -3.323 1.00 71.00 291 GLN A N 1
ATOM 2248 C CA . GLN A 1 291 ? 15.716 12.044 -2.774 1.00 71.00 291 GLN A CA 1
ATOM 2249 C C . GLN A 1 291 ? 16.529 11.624 -1.554 1.00 71.00 291 GLN A C 1
ATOM 2251 O O . GLN A 1 291 ? 17.542 12.253 -1.263 1.00 71.00 291 GLN A O 1
ATOM 2256 N N . ARG A 1 292 ? 16.130 10.569 -0.838 1.00 68.12 292 ARG A N 1
ATOM 2257 C CA . ARG A 1 292 ? 16.849 10.106 0.354 1.00 68.12 292 ARG A CA 1
ATOM 2258 C C . ARG A 1 292 ? 18.189 9.468 0.005 1.00 68.12 292 ARG A C 1
ATOM 2260 O O . ARG A 1 292 ? 19.146 9.621 0.762 1.00 68.12 292 ARG A O 1
ATOM 2267 N N . VAL A 1 293 ? 18.293 8.816 -1.154 1.00 64.00 293 VAL A N 1
ATOM 2268 C CA . VAL A 1 293 ? 19.581 8.321 -1.670 1.00 64.00 293 VAL A CA 1
ATOM 2269 C C . VAL A 1 293 ? 20.399 9.449 -2.296 1.00 64.00 293 VAL A C 1
ATOM 2271 O O . VAL A 1 293 ? 21.613 9.493 -2.100 1.00 64.00 293 VAL A O 1
ATOM 2274 N N . ILE A 1 294 ? 19.740 10.401 -2.961 1.00 63.00 294 ILE A N 1
ATOM 2275 C CA . ILE A 1 294 ? 20.391 11.546 -3.618 1.00 63.00 294 ILE A CA 1
ATOM 2276 C C . ILE A 1 294 ? 21.005 12.508 -2.587 1.00 63.00 294 ILE A C 1
ATOM 2278 O O . ILE A 1 294 ? 22.165 12.891 -2.703 1.00 63.00 294 ILE A O 1
ATOM 2282 N N . HIS A 1 295 ? 20.293 12.860 -1.513 1.00 58.88 295 HIS A N 1
ATOM 2283 C CA . HIS A 1 295 ? 20.842 13.736 -0.471 1.00 58.88 295 HIS A CA 1
ATOM 2284 C C . HIS A 1 295 ? 21.957 13.056 0.337 1.00 58.88 295 HIS A C 1
ATOM 2286 O O . HIS A 1 295 ? 22.916 13.720 0.722 1.00 58.88 295 HIS A O 1
ATOM 2292 N N . ALA A 1 296 ? 21.906 11.732 0.529 1.00 55.06 296 ALA A N 1
ATOM 2293 C CA . ALA A 1 296 ? 22.975 10.988 1.199 1.00 55.06 296 ALA A CA 1
ATOM 2294 C C . ALA A 1 296 ? 24.302 10.970 0.410 1.00 55.06 296 ALA A C 1
ATOM 2296 O O . ALA A 1 296 ? 25.356 10.763 1.018 1.00 55.06 296 ALA A O 1
ATOM 2297 N N . GLN A 1 297 ? 24.284 11.208 -0.914 1.00 52.06 297 GLN A N 1
ATOM 2298 C CA . GLN A 1 297 ? 25.501 11.316 -1.735 1.00 52.06 297 GLN A CA 1
ATOM 2299 C C . GLN A 1 297 ? 26.419 12.449 -1.263 1.00 52.06 297 GLN A C 1
ATOM 2301 O O . GLN A 1 297 ? 27.633 12.270 -1.234 1.00 52.06 297 GLN A O 1
ATOM 2306 N N . HIS A 1 298 ? 25.848 13.567 -0.811 1.00 53.81 298 HIS A N 1
ATOM 2307 C CA . HIS A 1 298 ? 26.607 14.744 -0.387 1.00 53.81 298 HIS A CA 1
ATOM 2308 C C . HIS A 1 298 ? 27.316 14.575 0.970 1.00 53.81 298 HIS A C 1
ATOM 2310 O O . HIS A 1 298 ? 28.190 15.372 1.298 1.00 53.81 298 HIS A O 1
ATOM 2316 N N . TYR A 1 299 ? 26.982 13.533 1.744 1.00 52.38 299 TYR A N 1
ATOM 2317 C CA . TYR A 1 299 ? 27.490 13.333 3.110 1.00 52.38 299 TYR A CA 1
ATOM 2318 C C . TYR A 1 299 ? 28.354 12.069 3.294 1.00 52.38 299 TYR A C 1
ATOM 2320 O O . TYR A 1 299 ? 28.741 11.762 4.416 1.00 52.38 299 TYR A O 1
ATOM 2328 N N . GLY A 1 300 ? 28.670 11.316 2.230 1.00 50.38 300 GLY A N 1
ATOM 2329 C CA . GLY A 1 300 ? 29.587 10.160 2.296 1.00 50.38 300 GLY A CA 1
ATOM 2330 C C . GLY A 1 300 ? 29.006 8.845 2.854 1.00 50.38 300 GLY A C 1
ATOM 2331 O O . GLY A 1 300 ? 29.725 7.852 2.932 1.00 50.38 300 GLY A O 1
ATOM 2332 N N . TYR A 1 301 ? 27.708 8.793 3.180 1.00 49.75 301 TYR A N 1
ATOM 2333 C CA . TYR A 1 301 ? 27.019 7.641 3.803 1.00 49.75 301 TYR A CA 1
ATOM 2334 C C . TYR A 1 301 ? 26.247 6.728 2.810 1.00 49.75 301 TYR A C 1
ATOM 2336 O O . TYR A 1 301 ? 25.309 6.034 3.194 1.00 49.75 301 TYR A O 1
ATOM 2344 N N . CYS A 1 302 ? 26.566 6.735 1.509 1.00 66.38 302 CYS A N 1
ATOM 2345 C CA . CYS A 1 302 ? 25.573 6.401 0.468 1.00 66.38 302 CYS A CA 1
ATOM 2346 C C . CYS A 1 302 ? 25.720 5.069 -0.294 1.00 66.38 302 CYS A C 1
ATOM 2348 O O . CYS A 1 302 ? 24.774 4.687 -0.983 1.00 66.38 302 CYS A O 1
ATOM 2350 N N . LYS A 1 303 ? 26.845 4.342 -0.204 1.00 74.00 303 LYS A N 1
ATOM 2351 C CA . LYS A 1 303 ? 27.072 3.157 -1.067 1.00 74.00 303 LYS A CA 1
ATOM 2352 C C . LYS A 1 303 ? 26.070 2.025 -0.829 1.00 74.00 303 LYS A C 1
ATOM 2354 O O . LYS A 1 303 ? 25.574 1.440 -1.786 1.00 74.00 303 LYS A O 1
ATOM 2359 N N . GLU A 1 304 ? 25.748 1.739 0.430 1.00 80.00 304 GLU A N 1
ATOM 2360 C CA . GLU A 1 304 ? 24.817 0.663 0.792 1.00 80.00 304 GLU A CA 1
ATOM 2361 C C . GLU A 1 304 ? 23.396 0.948 0.286 1.00 80.00 304 GLU A C 1
ATOM 2363 O O . GLU A 1 304 ? 22.805 0.120 -0.402 1.00 80.00 304 GLU A O 1
ATOM 2368 N N . LYS A 1 305 ? 22.877 2.161 0.516 1.00 80.38 305 LYS A N 1
ATOM 2369 C CA . LYS A 1 305 ? 21.538 2.560 0.047 1.00 80.38 305 LYS A CA 1
ATOM 2370 C C . LYS A 1 305 ? 21.429 2.592 -1.482 1.00 80.38 305 LYS A C 1
ATOM 2372 O O . LYS A 1 305 ? 20.394 2.221 -2.030 1.00 80.38 305 LYS A O 1
ATOM 2377 N N . GLN A 1 306 ? 22.495 2.991 -2.182 1.00 79.56 306 GLN A N 1
ATOM 2378 C CA . GLN A 1 306 ? 22.550 2.909 -3.647 1.00 79.56 306 GLN A CA 1
ATOM 2379 C C . GLN A 1 306 ? 22.525 1.463 -4.146 1.00 79.56 306 GLN A C 1
ATOM 2381 O O . GLN A 1 306 ? 21.868 1.178 -5.145 1.00 79.56 306 GLN A O 1
ATOM 2386 N N . LEU A 1 307 ? 23.220 0.552 -3.458 1.00 84.50 307 LEU A N 1
ATOM 2387 C CA . LEU A 1 307 ? 23.194 -0.870 -3.788 1.00 84.50 307 LEU A CA 1
ATOM 2388 C C . LEU A 1 307 ? 21.798 -1.465 -3.568 1.00 84.50 307 LEU A C 1
ATOM 2390 O O . LEU A 1 307 ? 21.319 -2.199 -4.427 1.00 84.50 307 LEU A O 1
ATOM 2394 N N . ILE A 1 308 ? 21.117 -1.097 -2.478 1.00 87.19 308 ILE A N 1
ATOM 2395 C CA . ILE A 1 308 ? 19.727 -1.506 -2.227 1.00 87.19 308 ILE A CA 1
ATOM 2396 C C . ILE A 1 308 ? 18.821 -1.050 -3.377 1.00 87.19 308 ILE A C 1
ATOM 2398 O O . ILE A 1 308 ? 18.125 -1.879 -3.961 1.00 87.19 308 ILE A O 1
ATOM 2402 N N . LEU A 1 309 ? 18.871 0.229 -3.776 1.00 88.25 309 LEU A N 1
ATOM 2403 C CA . LEU A 1 309 ? 18.072 0.709 -4.911 1.00 88.25 309 LEU A CA 1
ATOM 2404 C C . LEU A 1 309 ? 18.444 0.032 -6.235 1.00 88.25 309 LEU A C 1
ATOM 2406 O O . LEU A 1 309 ? 17.556 -0.238 -7.039 1.00 88.25 309 LEU A O 1
ATOM 2410 N N . ALA A 1 310 ? 19.723 -0.268 -6.471 1.00 90.12 310 ALA A N 1
ATOM 2411 C CA . ALA A 1 310 ? 20.148 -1.001 -7.662 1.00 90.12 310 ALA A CA 1
ATOM 2412 C C . ALA A 1 310 ? 19.576 -2.430 -7.680 1.00 90.12 310 ALA A C 1
ATOM 2414 O O . ALA A 1 310 ? 19.046 -2.859 -8.703 1.00 90.12 310 ALA A O 1
ATOM 2415 N N . ASN A 1 311 ? 19.589 -3.130 -6.543 1.00 91.62 311 ASN A N 1
ATOM 2416 C CA . ASN A 1 311 ? 18.989 -4.462 -6.402 1.00 91.62 311 ASN A CA 1
ATOM 2417 C C . ASN A 1 311 ? 17.466 -4.427 -6.607 1.00 91.62 311 ASN A C 1
ATOM 2419 O O . ASN A 1 311 ? 16.879 -5.341 -7.193 1.00 91.62 311 ASN A O 1
ATOM 2423 N N . VAL A 1 312 ? 16.810 -3.367 -6.132 1.00 93.44 312 VAL A N 1
ATOM 2424 C CA . VAL A 1 312 ? 15.383 -3.136 -6.371 1.00 93.44 312 VAL A CA 1
ATOM 2425 C C . VAL A 1 312 ? 15.120 -2.877 -7.855 1.00 93.44 312 VAL A C 1
ATOM 2427 O O . VAL A 1 312 ? 14.222 -3.495 -8.423 1.00 93.44 312 VAL A O 1
ATOM 2430 N N . ALA A 1 313 ? 15.919 -2.028 -8.506 1.00 94.50 313 ALA A N 1
ATOM 2431 C CA . ALA A 1 313 ? 15.808 -1.756 -9.936 1.00 94.50 313 ALA A CA 1
ATOM 2432 C C . ALA A 1 313 ? 15.999 -3.032 -10.768 1.00 94.50 313 ALA A C 1
ATOM 2434 O O . ALA A 1 313 ? 15.198 -3.292 -11.658 1.00 94.50 313 ALA A O 1
ATOM 2435 N N . GLU A 1 314 ? 16.992 -3.862 -10.443 1.00 94.62 314 GLU A N 1
ATOM 2436 C CA . GLU A 1 314 ? 17.198 -5.169 -11.076 1.00 94.62 314 GLU A CA 1
ATOM 2437 C C . GLU A 1 314 ? 15.969 -6.078 -10.906 1.00 94.62 314 GLU A C 1
ATOM 2439 O O . GLU A 1 314 ? 15.524 -6.720 -11.855 1.00 94.62 314 GLU A O 1
ATOM 2444 N N . THR A 1 315 ? 15.389 -6.117 -9.703 1.00 95.00 315 THR A N 1
ATOM 2445 C CA . THR A 1 315 ? 14.198 -6.929 -9.405 1.00 95.00 315 THR A CA 1
ATOM 2446 C C . THR A 1 315 ? 12.988 -6.464 -10.211 1.00 95.00 315 THR A C 1
ATOM 2448 O O . THR A 1 315 ? 12.327 -7.279 -10.850 1.00 95.00 315 THR A O 1
ATOM 2451 N N . LEU A 1 316 ? 12.737 -5.154 -10.242 1.00 95.38 316 LEU A N 1
ATOM 2452 C CA . LEU A 1 316 ? 11.677 -4.535 -11.034 1.00 95.38 316 LEU A CA 1
ATOM 2453 C C . LEU A 1 316 ? 11.877 -4.794 -12.531 1.00 95.38 316 LEU A C 1
ATOM 2455 O O . LEU A 1 316 ? 10.954 -5.212 -13.226 1.00 95.38 316 LEU A O 1
ATOM 2459 N N . LEU A 1 317 ? 13.098 -4.615 -13.030 1.00 91.56 317 LEU A N 1
ATOM 2460 C CA . LEU A 1 317 ? 13.403 -4.814 -14.439 1.00 91.56 317 LEU A CA 1
ATOM 2461 C C . LEU A 1 317 ? 13.221 -6.270 -14.874 1.00 91.56 317 LEU A C 1
ATOM 2463 O O . LEU A 1 317 ? 13.014 -6.481 -16.051 1.00 91.56 317 LEU A O 1
ATOM 2467 N N . LYS A 1 318 ? 13.174 -7.284 -13.999 1.00 91.50 318 LYS A N 1
ATOM 2468 C CA . LYS A 1 318 ? 12.825 -8.661 -14.424 1.00 91.50 318 LYS A CA 1
ATOM 2469 C C . LYS A 1 318 ? 11.406 -8.780 -14.997 1.00 91.50 318 LYS A C 1
ATOM 2471 O O . LYS A 1 318 ? 11.160 -9.678 -15.807 1.00 91.50 318 LYS A O 1
ATOM 2476 N N . ASP A 1 319 ? 10.482 -7.894 -14.620 1.00 87.38 319 ASP A N 1
ATOM 2477 C CA . ASP A 1 319 ? 9.115 -7.900 -15.139 1.00 87.38 319 ASP A CA 1
ATOM 2478 C C . ASP A 1 319 ? 9.045 -7.262 -16.537 1.00 87.38 319 ASP A C 1
ATOM 2480 O O . ASP A 1 319 ? 9.402 -6.101 -16.748 1.00 87.38 319 ASP A O 1
ATOM 2484 N N . LYS A 1 320 ? 8.522 -8.014 -17.513 1.00 85.75 320 LYS A N 1
ATOM 2485 C CA . LYS A 1 320 ? 8.398 -7.566 -18.910 1.00 85.75 320 LYS A CA 1
ATOM 2486 C C . LYS A 1 320 ? 7.542 -6.305 -19.066 1.00 85.75 320 LYS A C 1
ATOM 2488 O O . LYS A 1 320 ? 7.802 -5.523 -19.976 1.00 85.75 320 LYS A O 1
ATOM 2493 N N . ARG A 1 321 ? 6.546 -6.098 -18.197 1.00 87.19 321 ARG A N 1
ATOM 2494 C CA . ARG A 1 321 ? 5.685 -4.903 -18.192 1.00 87.19 321 ARG A CA 1
ATOM 2495 C C . ARG A 1 321 ? 6.486 -3.660 -17.811 1.00 87.19 321 ARG A C 1
ATOM 2497 O O . ARG A 1 321 ? 6.285 -2.604 -18.397 1.00 87.19 321 ARG A O 1
ATOM 2504 N N . ILE A 1 322 ? 7.430 -3.801 -16.878 1.00 89.19 322 ILE A N 1
ATOM 2505 C CA . ILE A 1 322 ? 8.344 -2.725 -16.481 1.00 89.19 322 ILE A CA 1
ATOM 2506 C C . ILE A 1 322 ? 9.373 -2.471 -17.589 1.00 89.19 322 ILE A C 1
ATOM 2508 O O . ILE A 1 322 ? 9.576 -1.315 -17.959 1.00 89.19 322 ILE A O 1
ATOM 2512 N N . LYS A 1 323 ? 9.970 -3.527 -18.170 1.00 85.25 323 LYS A N 1
ATOM 2513 C CA . LYS A 1 323 ? 10.918 -3.394 -19.298 1.00 85.25 323 LYS A CA 1
ATOM 2514 C C . LYS A 1 323 ? 10.312 -2.641 -20.481 1.00 85.25 323 LYS A C 1
ATOM 2516 O O . LYS A 1 323 ? 10.960 -1.762 -21.037 1.00 85.25 323 LYS A O 1
ATOM 2521 N N . ALA A 1 324 ? 9.060 -2.940 -20.831 1.00 79.19 324 ALA A N 1
ATOM 2522 C CA . ALA A 1 324 ? 8.353 -2.249 -21.910 1.00 79.19 324 ALA A CA 1
ATOM 2523 C C . ALA A 1 324 ? 8.268 -0.726 -21.685 1.00 79.19 324 ALA A C 1
ATOM 2525 O O . ALA A 1 324 ? 8.253 0.038 -22.639 1.00 79.19 324 ALA A O 1
ATOM 2526 N N . LEU A 1 325 ? 8.289 -0.273 -20.428 1.00 85.19 325 LEU A N 1
ATOM 2527 C CA . LEU A 1 325 ? 8.181 1.135 -20.050 1.00 85.19 325 LEU A CA 1
ATOM 2528 C C . LEU A 1 325 ? 9.530 1.804 -19.746 1.00 85.19 325 LEU A C 1
ATOM 2530 O O . LEU A 1 325 ? 9.546 2.944 -19.274 1.00 85.19 325 LEU A O 1
ATOM 2534 N N . VAL A 1 326 ? 10.665 1.149 -20.024 1.00 87.81 326 VAL A N 1
ATOM 2535 C CA . VAL A 1 326 ? 12.014 1.673 -19.719 1.00 87.81 326 VAL A CA 1
ATOM 2536 C C . VAL A 1 326 ? 12.295 3.032 -20.381 1.00 87.81 326 VAL A C 1
ATOM 2538 O O . VAL A 1 326 ? 13.055 3.844 -19.855 1.00 87.81 326 VAL A O 1
ATOM 2541 N N . ASN A 1 327 ? 11.633 3.306 -21.509 1.00 88.25 327 ASN A N 1
ATOM 2542 C CA . ASN A 1 327 ? 11.762 4.529 -22.305 1.00 88.25 327 ASN A CA 1
ATOM 2543 C C . ASN A 1 327 ? 10.590 5.505 -22.143 1.00 88.25 327 ASN A C 1
ATOM 2545 O O . ASN A 1 327 ? 10.549 6.536 -22.818 1.00 88.25 327 ASN A O 1
ATOM 2549 N N . ARG A 1 328 ? 9.631 5.202 -21.259 1.00 89.62 328 ARG A N 1
ATOM 2550 C CA . ARG A 1 328 ? 8.453 6.045 -21.049 1.00 89.62 328 ARG A CA 1
ATOM 2551 C C . ARG A 1 328 ? 8.880 7.424 -20.547 1.00 89.62 328 ARG A C 1
ATOM 2553 O O . ARG A 1 328 ? 9.739 7.518 -19.681 1.00 89.62 328 ARG A O 1
ATOM 2560 N N . GLN A 1 329 ? 8.267 8.479 -21.076 1.00 93.50 329 GLN A N 1
ATOM 2561 C CA . GLN A 1 329 ? 8.492 9.853 -20.627 1.00 93.50 329 GLN A CA 1
ATOM 2562 C C . GLN A 1 329 ? 7.415 10.274 -19.623 1.00 93.50 329 GLN A C 1
ATOM 2564 O O . GLN A 1 329 ? 6.226 10.116 -19.915 1.00 93.50 329 GLN A O 1
ATOM 2569 N N . GLU A 1 330 ? 7.815 10.844 -18.485 1.00 94.06 330 GLU A N 1
ATOM 2570 C CA . GLU A 1 330 ? 6.872 11.450 -17.536 1.00 94.06 330 GLU A CA 1
ATOM 2571 C C . GLU A 1 330 ? 6.210 12.727 -18.100 1.00 94.06 330 GLU A C 1
ATOM 2573 O O . GLU A 1 330 ? 6.574 13.238 -19.165 1.00 94.06 330 GLU A O 1
ATOM 2578 N N . SER A 1 331 ? 5.152 13.210 -17.455 1.00 91.81 331 SER A N 1
ATOM 2579 C CA . SER A 1 331 ? 4.272 14.234 -18.028 1.00 91.81 331 SER A CA 1
ATOM 2580 C C . SER A 1 331 ? 4.843 15.655 -17.989 1.00 91.81 331 SER A C 1
ATOM 2582 O O . SER A 1 331 ? 4.620 16.415 -18.934 1.00 91.81 331 SER A O 1
ATOM 2584 N N . GLU A 1 332 ? 5.553 16.021 -16.926 1.00 92.19 332 GLU A N 1
ATOM 2585 C CA . GLU A 1 332 ? 5.983 17.380 -16.592 1.00 92.19 332 GLU A CA 1
ATOM 2586 C C . GLU A 1 332 ? 7.191 17.845 -17.419 1.00 92.19 332 GLU A C 1
ATOM 2588 O O . GLU A 1 332 ? 7.121 18.881 -18.098 1.00 92.19 332 GLU A O 1
ATOM 2593 N N . HIS A 1 333 ? 8.281 17.073 -17.404 1.00 92.00 333 HIS A N 1
ATOM 2594 C CA . HIS A 1 333 ? 9.533 17.388 -18.100 1.00 92.00 333 HIS A CA 1
ATOM 2595 C C . HIS A 1 333 ? 9.799 16.486 -19.302 1.00 92.00 333 HIS A C 1
ATOM 2597 O O . HIS A 1 333 ? 10.812 16.677 -19.974 1.00 92.00 333 HIS A O 1
ATOM 2603 N N . LYS A 1 334 ? 8.925 15.521 -19.608 1.00 92.06 334 LYS A N 1
ATOM 2604 C CA . LYS A 1 334 ? 9.168 14.499 -20.639 1.00 92.06 334 LYS A CA 1
ATOM 2605 C C . LYS A 1 334 ? 10.488 13.745 -20.423 1.00 92.06 334 LYS A C 1
ATOM 2607 O O . LYS A 1 334 ? 11.116 13.291 -21.375 1.00 92.06 334 LYS A O 1
ATOM 2612 N N . SER A 1 335 ? 10.946 13.629 -19.185 1.00 95.44 335 SER A N 1
ATOM 2613 C CA . SER A 1 335 ? 12.150 12.873 -18.844 1.00 95.44 335 SER A CA 1
ATOM 2614 C C . SER A 1 335 ? 11.845 11.379 -18.852 1.00 95.44 335 SER A C 1
ATOM 2616 O O . SER A 1 335 ? 10.758 10.974 -18.460 1.00 95.44 335 SER A O 1
ATOM 2618 N N . THR A 1 336 ? 12.792 10.558 -19.302 1.00 96.06 336 THR A N 1
ATOM 2619 C CA . THR A 1 336 ? 12.733 9.095 -19.109 1.00 96.06 336 THR A CA 1
ATOM 2620 C C . THR A 1 336 ? 13.376 8.715 -17.771 1.00 96.06 336 THR A C 1
ATOM 2622 O O . THR A 1 336 ? 14.110 9.539 -17.209 1.00 96.06 336 THR A O 1
ATOM 2625 N N . PRO A 1 337 ? 13.222 7.470 -17.277 1.00 96.62 337 PRO A N 1
ATOM 2626 C CA . PRO A 1 337 ? 13.965 7.010 -16.106 1.00 96.62 337 PRO A CA 1
ATOM 2627 C C . PRO A 1 337 ? 15.478 7.216 -16.254 1.00 96.62 337 PRO A C 1
ATOM 2629 O O . PRO A 1 337 ? 16.134 7.648 -15.311 1.00 96.62 337 PRO A O 1
ATOM 2632 N N . LEU A 1 338 ? 16.026 7.014 -17.462 1.00 95.88 338 LEU A N 1
ATOM 2633 C CA . LEU A 1 338 ? 17.450 7.226 -17.736 1.00 95.88 338 LEU A CA 1
ATOM 2634 C C . LEU A 1 338 ? 17.869 8.698 -17.594 1.00 95.88 338 LEU A C 1
ATOM 2636 O O . LEU A 1 338 ? 18.939 8.963 -17.055 1.00 95.88 338 LEU A O 1
ATOM 2640 N N . HIS A 1 339 ? 17.033 9.659 -18.006 1.00 95.38 339 HIS A N 1
ATOM 2641 C CA . HIS A 1 339 ? 17.325 11.086 -17.792 1.00 95.38 339 HIS A CA 1
ATOM 2642 C C . HIS A 1 339 ? 17.472 11.408 -16.305 1.00 95.38 339 HIS A C 1
ATOM 2644 O O . HIS A 1 339 ? 18.405 12.105 -15.908 1.00 95.38 339 HIS A O 1
ATOM 2650 N N . ILE A 1 340 ? 16.562 10.886 -15.483 1.00 94.62 340 ILE A N 1
ATOM 2651 C CA . ILE A 1 340 ? 16.560 11.125 -14.039 1.00 94.62 340 ILE A CA 1
ATOM 2652 C C . ILE A 1 340 ? 17.757 10.425 -13.383 1.00 94.62 340 ILE A C 1
ATOM 2654 O O . ILE A 1 340 ? 18.468 11.047 -12.596 1.00 94.62 340 ILE A O 1
ATOM 2658 N N . ALA A 1 341 ? 18.030 9.167 -13.745 1.00 93.25 341 ALA A N 1
ATOM 2659 C CA . ALA A 1 341 ? 19.167 8.408 -13.224 1.00 93.25 341 ALA A CA 1
ATOM 2660 C C . ALA A 1 341 ? 20.513 9.082 -13.527 1.00 93.25 341 ALA A C 1
ATOM 2662 O O . ALA A 1 341 ? 21.371 9.154 -12.648 1.00 93.25 341 ALA A O 1
ATOM 2663 N N . VAL A 1 342 ? 20.679 9.611 -14.746 1.00 92.62 342 VAL A N 1
ATOM 2664 C CA . VAL A 1 342 ? 21.875 10.360 -15.153 1.00 92.62 342 VAL A CA 1
ATOM 2665 C C . VAL A 1 342 ? 21.984 11.665 -14.370 1.00 92.62 342 VAL A C 1
ATOM 2667 O O . VAL A 1 342 ? 23.016 11.902 -13.755 1.00 92.62 342 VAL A O 1
ATOM 2670 N N . LYS A 1 343 ? 20.912 12.468 -14.310 1.00 90.62 343 LYS A N 1
ATOM 2671 C CA . LYS A 1 343 ? 20.881 13.730 -13.546 1.00 90.62 343 LYS A CA 1
ATOM 2672 C C . LYS A 1 343 ? 21.279 13.545 -12.075 1.00 90.62 343 LYS A C 1
ATOM 2674 O O . LYS A 1 343 ? 21.903 14.431 -11.503 1.00 90.62 343 LYS A O 1
ATOM 2679 N N . ASN A 1 344 ? 20.920 12.407 -11.485 1.00 87.94 344 ASN A N 1
ATOM 2680 C CA . ASN A 1 344 ? 21.170 12.081 -10.080 1.00 87.94 344 ASN A CA 1
ATOM 2681 C C . ASN A 1 344 ? 22.429 11.214 -9.863 1.00 87.94 344 ASN A C 1
ATOM 2683 O O . ASN A 1 344 ? 22.628 10.665 -8.776 1.00 87.94 344 ASN A O 1
ATOM 2687 N N . SER A 1 345 ? 23.269 11.054 -10.892 1.00 87.81 345 SER A N 1
ATOM 2688 C CA . SER A 1 345 ? 24.527 10.296 -10.848 1.00 87.81 345 SER A CA 1
ATOM 2689 C C . SER A 1 345 ? 24.381 8.866 -10.298 1.00 87.81 345 SER A C 1
ATOM 2691 O O . SER A 1 345 ? 25.239 8.362 -9.571 1.00 87.81 345 SER A O 1
ATOM 2693 N N . LEU A 1 346 ? 23.279 8.185 -10.630 1.00 87.81 346 LEU A N 1
ATOM 2694 C CA . LEU A 1 346 ? 22.965 6.836 -10.149 1.00 87.81 346 LEU A CA 1
ATOM 2695 C C . LEU A 1 346 ? 23.636 5.765 -11.024 1.00 87.81 346 LEU A C 1
ATOM 2697 O O . LEU A 1 346 ? 22.957 5.035 -11.743 1.00 87.81 346 LEU A O 1
ATOM 2701 N N . VAL A 1 347 ? 24.967 5.664 -10.969 1.00 86.81 347 VAL A N 1
ATOM 2702 C CA . VAL A 1 347 ? 25.788 4.862 -11.906 1.00 86.81 347 VAL A CA 1
ATOM 2703 C C . VAL A 1 347 ? 25.285 3.431 -12.111 1.00 86.81 347 VAL A C 1
ATOM 2705 O O . VAL A 1 347 ? 25.089 3.009 -13.249 1.00 86.81 347 VAL A O 1
ATOM 2708 N N . ASN A 1 348 ? 25.007 2.697 -11.030 1.00 88.56 348 ASN A N 1
ATOM 2709 C CA . ASN A 1 348 ? 24.534 1.311 -11.128 1.00 88.56 348 ASN A CA 1
ATOM 2710 C C . ASN A 1 348 ? 23.165 1.212 -11.822 1.00 88.56 348 ASN A C 1
ATOM 2712 O O . ASN A 1 348 ? 22.933 0.304 -12.615 1.00 88.56 348 ASN A O 1
ATOM 2716 N N . ILE A 1 349 ? 22.264 2.161 -11.556 1.00 91.62 349 ILE A N 1
ATOM 2717 C CA . ILE A 1 349 ? 20.935 2.195 -12.178 1.00 91.62 349 ILE A CA 1
ATOM 2718 C C . ILE A 1 349 ? 21.047 2.623 -13.644 1.00 91.62 349 ILE A C 1
ATOM 2720 O O . ILE A 1 349 ? 20.379 2.036 -14.488 1.00 91.62 349 ILE A O 1
ATOM 2724 N N . VAL A 1 350 ? 21.927 3.576 -13.977 1.00 92.25 350 VAL A N 1
ATOM 2725 C CA . VAL A 1 350 ? 22.235 3.941 -15.371 1.00 92.25 350 VAL A CA 1
ATOM 2726 C C . VAL A 1 350 ? 22.714 2.714 -16.145 1.00 92.25 350 VAL A C 1
ATOM 2728 O O . VAL A 1 350 ? 22.170 2.416 -17.206 1.00 92.25 350 VAL A O 1
ATOM 2731 N N . GLN A 1 351 ? 23.672 1.962 -15.599 1.00 87.44 351 GLN A N 1
ATOM 2732 C CA . GLN A 1 351 ? 24.172 0.740 -16.225 1.00 87.44 351 GLN A CA 1
ATOM 2733 C C . GLN A 1 351 ? 23.057 -0.293 -16.449 1.00 87.44 351 GLN A C 1
ATOM 2735 O O . GLN A 1 351 ? 22.946 -0.836 -17.549 1.00 87.44 351 GLN A O 1
ATOM 2740 N N . LEU A 1 352 ? 22.218 -0.540 -15.435 1.00 89.00 352 LEU A N 1
ATOM 2741 C CA . LEU A 1 352 ? 21.088 -1.469 -15.533 1.00 89.00 352 LEU A CA 1
ATOM 2742 C C . LEU A 1 352 ? 20.087 -1.034 -16.608 1.00 89.00 352 LEU A C 1
ATOM 2744 O O . LEU A 1 352 ? 19.747 -1.827 -17.483 1.00 89.00 352 LEU A O 1
ATOM 2748 N N . LEU A 1 353 ? 19.661 0.230 -16.595 1.00 89.69 353 LEU A N 1
ATOM 2749 C CA . LEU A 1 353 ? 18.713 0.765 -17.573 1.00 89.69 353 LEU A CA 1
ATOM 2750 C C . LEU A 1 353 ? 19.252 0.646 -19.006 1.00 89.69 353 LEU A C 1
ATOM 2752 O O . LEU A 1 353 ? 18.526 0.203 -19.893 1.00 89.69 353 LEU A O 1
ATOM 2756 N N . LEU A 1 354 ? 20.525 0.986 -19.239 1.00 85.94 354 LEU A N 1
ATOM 2757 C CA . LEU A 1 354 ? 21.163 0.834 -20.552 1.00 85.94 354 LEU A CA 1
ATOM 2758 C C . LEU A 1 354 ? 21.204 -0.632 -21.001 1.00 85.94 354 LEU A C 1
ATOM 2760 O O . LEU A 1 354 ? 20.918 -0.923 -22.161 1.00 85.94 354 LEU A O 1
ATOM 2764 N N . SER A 1 355 ? 21.519 -1.555 -20.087 1.00 84.12 355 SER A N 1
ATOM 2765 C CA . SER A 1 355 ? 21.532 -2.993 -20.385 1.00 84.12 355 SER A CA 1
ATOM 2766 C C . SER A 1 355 ? 20.146 -3.553 -20.725 1.00 84.12 355 SER A C 1
ATOM 2768 O O . SER A 1 355 ? 20.043 -4.550 -21.433 1.00 84.12 355 SER A O 1
ATOM 2770 N N . GLU A 1 356 ? 19.090 -2.872 -20.276 1.00 85.06 356 GLU A N 1
ATOM 2771 C CA . GLU A 1 356 ? 17.686 -3.229 -20.489 1.00 85.06 356 GLU A CA 1
ATOM 2772 C C . GLU A 1 356 ? 17.014 -2.403 -21.604 1.00 85.06 356 GLU A C 1
ATOM 2774 O O . GLU A 1 356 ? 15.789 -2.356 -21.703 1.00 85.06 356 GLU A O 1
ATOM 2779 N N . GLY A 1 357 ? 17.802 -1.758 -22.473 1.00 78.38 357 GLY A N 1
ATOM 2780 C CA . GLY A 1 357 ? 17.294 -1.098 -23.682 1.00 78.38 357 GLY A CA 1
ATOM 2781 C C . GLY A 1 357 ? 16.847 0.356 -23.494 1.00 78.38 357 GLY A C 1
ATOM 2782 O O . GLY A 1 357 ? 16.101 0.886 -24.327 1.00 78.38 357 GLY A O 1
ATOM 2783 N N . ALA A 1 358 ?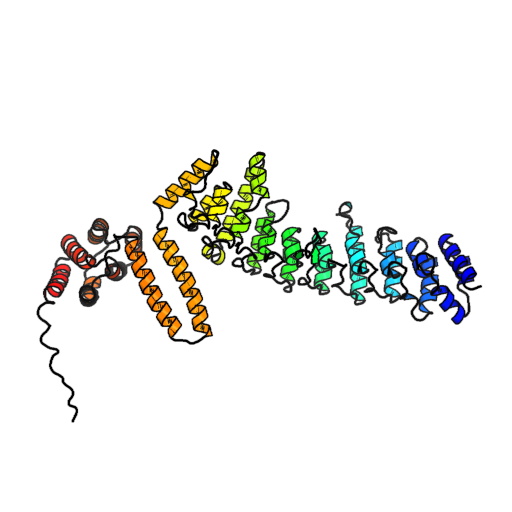 17.293 1.029 -22.429 1.00 87.81 358 ALA A N 1
ATOM 2784 C CA . ALA A 1 358 ? 17.065 2.460 -22.276 1.00 87.81 358 ALA A CA 1
ATOM 2785 C C . ALA A 1 358 ? 17.766 3.262 -23.387 1.00 87.81 358 ALA A C 1
ATOM 2787 O O . ALA A 1 358 ? 18.956 3.104 -23.665 1.00 87.81 358 ALA A O 1
ATOM 2788 N N . SER A 1 359 ? 17.015 4.158 -24.018 1.00 81.75 359 SER A N 1
ATOM 2789 C CA . SER A 1 359 ? 17.472 4.953 -25.145 1.00 81.75 359 SER A CA 1
ATOM 2790 C C . SER A 1 359 ? 18.193 6.216 -24.699 1.00 81.75 359 SER A C 1
ATOM 2792 O O . SER A 1 359 ? 17.676 7.021 -23.922 1.00 81.75 359 SER A O 1
ATOM 2794 N N . VAL A 1 360 ? 19.369 6.430 -25.287 1.00 83.56 360 VAL A N 1
ATOM 2795 C CA . VAL A 1 360 ? 20.193 7.626 -25.073 1.00 83.56 360 VAL A CA 1
ATOM 2796 C C . VAL A 1 360 ? 19.839 8.789 -26.007 1.00 83.56 360 VAL A C 1
ATOM 2798 O O . VAL A 1 360 ? 20.455 9.848 -25.914 1.00 83.56 360 VAL A O 1
ATOM 2801 N N . VAL A 1 361 ? 18.884 8.604 -26.929 1.00 81.94 361 VAL A N 1
ATOM 2802 C CA . VAL A 1 361 ? 18.539 9.601 -27.965 1.00 81.94 361 VAL A CA 1
ATOM 2803 C C . VAL A 1 361 ? 17.192 10.291 -27.741 1.00 81.94 361 VAL A C 1
ATOM 2805 O O . VAL A 1 361 ? 16.875 11.250 -28.446 1.00 81.94 361 VAL A O 1
ATOM 2808 N N . ILE A 1 362 ? 16.393 9.829 -26.773 1.00 80.81 362 ILE A N 1
ATOM 2809 C CA . ILE A 1 362 ? 15.115 10.464 -26.424 1.00 80.81 362 ILE A CA 1
ATOM 2810 C C . ILE A 1 362 ? 15.394 11.849 -25.844 1.00 80.81 362 ILE A C 1
ATOM 2812 O O . ILE A 1 362 ? 16.291 12.001 -25.020 1.00 80.81 362 ILE A O 1
ATOM 2816 N N . LYS A 1 363 ? 14.616 12.847 -26.273 1.00 86.44 363 LYS A N 1
ATOM 2817 C CA . LYS A 1 363 ? 14.727 14.226 -25.795 1.00 86.44 363 LYS A CA 1
ATOM 2818 C C . LYS A 1 363 ? 13.643 14.547 -24.781 1.00 86.44 363 LYS A C 1
ATOM 2820 O O . LYS A 1 363 ? 12.467 14.290 -25.037 1.00 86.44 363 LYS A O 1
ATOM 2825 N N . ASN A 1 364 ? 14.033 15.171 -23.678 1.00 87.00 364 ASN A N 1
ATOM 2826 C CA . ASN A 1 364 ? 13.101 15.746 -22.714 1.00 87.00 364 ASN A CA 1
ATOM 2827 C C . ASN A 1 364 ? 12.434 17.035 -23.258 1.00 87.00 364 ASN A C 1
ATOM 2829 O O . ASN A 1 364 ? 12.690 17.477 -24.381 1.00 87.00 364 ASN A O 1
ATOM 2833 N N . LYS A 1 365 ? 11.584 17.676 -22.449 1.00 92.38 365 LYS A N 1
ATOM 2834 C CA . LYS A 1 365 ? 10.860 18.918 -22.786 1.00 92.38 365 LYS A CA 1
ATOM 2835 C C . LYS A 1 365 ? 11.793 20.097 -23.081 1.00 92.38 365 LYS A C 1
ATOM 2837 O O . LYS A 1 365 ? 11.389 21.033 -23.763 1.00 92.38 365 LYS A O 1
ATOM 2842 N N . TYR A 1 366 ? 13.030 20.043 -22.596 1.00 90.25 366 TYR A N 1
ATOM 2843 C CA . TYR A 1 366 ? 14.075 21.038 -22.842 1.00 90.25 366 TYR A CA 1
ATOM 2844 C C . TYR A 1 366 ? 14.897 20.736 -24.107 1.00 90.25 366 TYR A C 1
ATOM 2846 O O . TYR A 1 366 ? 15.843 21.456 -24.409 1.00 90.25 366 TYR A O 1
ATOM 2854 N N . GLY A 1 367 ? 14.558 19.678 -24.853 1.00 86.19 367 GLY A N 1
ATOM 2855 C CA . GLY A 1 367 ? 15.280 19.260 -26.055 1.00 86.19 367 GLY A CA 1
ATOM 2856 C C . GLY A 1 367 ? 16.594 18.526 -25.777 1.00 86.19 367 GLY A C 1
ATOM 2857 O O . GLY A 1 367 ? 17.342 18.271 -26.722 1.00 86.19 367 GLY A O 1
ATOM 2858 N N . GLN A 1 368 ? 16.862 18.182 -24.515 1.00 89.62 368 GLN A N 1
ATOM 2859 C CA . GLN A 1 368 ? 18.088 17.523 -24.070 1.00 89.62 368 GLN A CA 1
ATOM 2860 C C . GLN A 1 368 ? 17.936 16.008 -24.146 1.00 89.62 368 GLN A C 1
ATOM 2862 O O . GLN A 1 368 ? 16.937 15.464 -23.677 1.00 89.62 368 GLN A O 1
ATOM 2867 N N . THR A 1 369 ? 18.944 15.341 -24.693 1.00 88.88 369 THR A N 1
ATOM 2868 C CA . THR A 1 369 ? 19.187 13.911 -24.497 1.00 88.88 369 THR A CA 1
ATOM 2869 C C . THR A 1 369 ? 19.934 13.677 -23.187 1.00 88.88 369 THR A C 1
ATOM 2871 O O . THR A 1 369 ? 20.469 14.607 -22.583 1.00 88.88 369 THR A O 1
ATOM 2874 N N . VAL A 1 370 ? 20.051 12.421 -22.763 1.00 89.25 370 VAL A N 1
ATOM 2875 C CA . VAL A 1 370 ? 20.831 12.065 -21.564 1.00 89.25 370 VAL A CA 1
ATOM 2876 C C . VAL A 1 370 ? 22.314 12.444 -21.675 1.00 89.25 370 VAL A C 1
ATOM 2878 O O . VAL A 1 370 ? 22.950 12.685 -20.657 1.00 89.25 370 VAL A O 1
ATOM 2881 N N . ASN A 1 371 ? 22.848 12.564 -22.898 1.00 87.25 371 ASN A N 1
ATOM 2882 C CA . ASN A 1 371 ? 24.215 13.033 -23.154 1.00 87.25 371 ASN A CA 1
ATOM 2883 C C . ASN A 1 371 ? 24.377 14.550 -22.974 1.00 87.25 371 ASN A C 1
ATOM 2885 O O . ASN A 1 371 ? 25.492 15.026 -22.783 1.00 87.25 371 ASN A O 1
ATOM 2889 N N . ASP A 1 372 ? 23.279 15.304 -23.055 1.00 87.50 372 ASP A N 1
ATOM 2890 C CA . ASP A 1 372 ? 23.283 16.763 -22.913 1.00 87.50 372 ASP A CA 1
ATOM 2891 C C . ASP A 1 372 ? 23.142 17.194 -21.442 1.00 87.50 372 ASP A C 1
ATOM 2893 O O . ASP A 1 372 ? 23.254 18.380 -21.119 1.00 87.50 372 ASP A O 1
ATOM 2897 N N . ILE A 1 373 ? 22.886 16.244 -20.535 1.00 87.75 373 ILE A N 1
ATOM 2898 C CA . ILE A 1 373 ? 22.805 16.498 -19.097 1.00 87.75 373 ILE A CA 1
ATOM 2899 C C . ILE A 1 373 ? 24.218 16.762 -18.574 1.00 87.75 373 ILE A C 1
ATOM 2901 O O . ILE A 1 373 ? 25.110 15.921 -18.676 1.00 87.75 373 ILE A O 1
ATOM 2905 N N . LYS A 1 374 ? 24.424 17.947 -17.993 1.00 83.81 374 LYS A N 1
ATOM 2906 C CA . LYS A 1 374 ? 25.704 18.315 -17.390 1.00 83.81 374 LYS A CA 1
ATOM 2907 C C . LYS A 1 374 ? 25.894 17.561 -16.073 1.00 83.81 374 LYS A C 1
ATOM 2909 O O . LYS A 1 374 ? 25.051 17.656 -15.187 1.00 83.81 374 LYS A O 1
ATOM 2914 N N . LEU A 1 375 ? 27.012 16.850 -15.963 1.00 81.19 375 LEU A N 1
ATOM 2915 C CA . LEU A 1 375 ? 27.428 16.116 -14.769 1.00 81.19 375 LEU A CA 1
ATOM 2916 C C . LEU A 1 375 ? 28.724 16.712 -14.205 1.00 81.19 375 LEU A C 1
ATOM 2918 O O . LEU A 1 375 ? 29.520 17.293 -14.951 1.00 81.19 375 LEU A O 1
ATOM 2922 N N . GLU A 1 376 ? 28.933 16.543 -12.902 1.00 75.12 376 GLU A N 1
ATOM 2923 C CA . GLU A 1 376 ? 30.130 16.974 -12.172 1.00 75.12 376 GLU A CA 1
ATOM 2924 C C . GLU A 1 376 ? 30.632 15.838 -11.259 1.00 75.12 376 GLU A C 1
ATOM 2926 O O . GLU A 1 376 ? 29.834 15.054 -10.743 1.00 75.12 376 GLU A O 1
ATOM 2931 N N . GLY A 1 377 ? 31.952 15.753 -11.057 1.00 77.31 377 GLY A N 1
ATOM 2932 C CA . GLY A 1 377 ? 32.607 14.755 -10.194 1.00 77.31 377 GLY A CA 1
ATOM 2933 C C . GLY A 1 377 ? 32.928 13.412 -10.868 1.00 77.31 377 GLY A C 1
ATOM 2934 O O . GLY A 1 377 ? 32.577 13.181 -12.019 1.00 77.31 377 GLY A O 1
ATOM 2935 N N . ASP A 1 378 ? 33.587 12.507 -10.139 1.00 75.06 378 ASP A N 1
ATOM 2936 C CA . ASP A 1 378 ? 34.143 11.245 -10.671 1.00 75.06 378 ASP A CA 1
ATOM 2937 C C . ASP A 1 378 ? 33.099 10.297 -11.294 1.00 75.06 378 ASP A C 1
ATOM 2939 O O . ASP A 1 378 ? 33.402 9.508 -12.192 1.00 75.06 378 ASP A O 1
ATOM 2943 N N . GLU A 1 379 ? 31.847 10.350 -10.831 1.00 77.38 379 GLU A N 1
ATOM 2944 C CA . GLU A 1 379 ? 30.761 9.538 -11.395 1.00 77.38 379 GLU A CA 1
ATOM 2945 C C . GLU A 1 379 ? 30.324 10.036 -12.787 1.00 77.38 379 GLU A C 1
ATOM 2947 O O . GLU A 1 379 ? 29.805 9.250 -13.584 1.00 77.38 379 GLU A O 1
ATOM 2952 N N . ALA A 1 380 ? 30.597 11.306 -13.118 1.00 79.12 380 ALA A N 1
ATOM 2953 C CA . ALA A 1 380 ? 30.328 11.885 -14.433 1.00 79.12 380 ALA A CA 1
ATOM 2954 C C . ALA A 1 380 ? 31.130 11.191 -15.538 1.00 79.12 380 ALA A C 1
ATOM 2956 O O . ALA A 1 380 ? 30.576 10.889 -16.594 1.00 79.12 380 ALA A O 1
ATOM 2957 N N . ASP A 1 381 ? 32.407 10.895 -15.285 1.00 81.75 381 ASP A N 1
ATOM 2958 C CA . ASP A 1 381 ? 33.285 10.247 -16.263 1.00 81.75 381 ASP A CA 1
ATOM 2959 C C . ASP A 1 381 ? 32.833 8.810 -16.544 1.00 81.75 381 ASP A C 1
ATOM 2961 O O . ASP A 1 381 ? 32.780 8.378 -17.699 1.00 81.75 381 ASP A O 1
ATOM 2965 N N . LYS A 1 382 ? 32.430 8.078 -15.496 1.00 82.25 382 LYS A N 1
ATOM 2966 C CA . LYS A 1 382 ? 31.904 6.713 -15.635 1.00 82.25 382 LYS A CA 1
ATOM 2967 C C . LYS A 1 382 ? 30.603 6.697 -16.427 1.00 82.25 382 LYS A C 1
ATOM 2969 O O . LYS A 1 382 ? 30.477 5.913 -17.366 1.00 82.25 382 LYS A O 1
ATOM 2974 N N . ILE A 1 383 ? 29.651 7.566 -16.076 1.00 85.81 383 ILE A N 1
ATOM 2975 C CA . ILE A 1 383 ? 28.379 7.677 -16.801 1.00 85.81 383 ILE A CA 1
ATOM 2976 C C . ILE A 1 383 ? 28.635 8.116 -18.244 1.00 85.81 383 ILE A C 1
ATOM 2978 O O . ILE A 1 383 ? 28.085 7.517 -19.164 1.00 85.81 383 ILE A O 1
ATOM 2982 N N . GLY A 1 384 ? 29.503 9.104 -18.466 1.00 81.19 384 GLY A N 1
ATOM 2983 C CA . GLY A 1 384 ? 29.868 9.573 -19.800 1.00 81.19 384 GLY A CA 1
ATOM 2984 C C . GLY A 1 384 ? 30.422 8.452 -20.681 1.00 81.19 384 GLY A C 1
ATOM 2985 O O . GLY A 1 384 ? 30.004 8.316 -21.832 1.00 81.19 384 GLY A O 1
ATOM 2986 N N . LEU A 1 385 ? 31.294 7.598 -20.130 1.00 79.94 385 LEU A N 1
ATOM 2987 C CA . LEU A 1 385 ? 31.795 6.415 -20.829 1.00 79.94 385 LEU A CA 1
ATOM 2988 C C . LEU A 1 385 ? 30.670 5.418 -21.137 1.00 79.94 385 LEU A C 1
ATOM 2990 O O . LEU A 1 385 ? 30.549 4.988 -22.278 1.00 79.94 385 LEU A O 1
ATOM 2994 N N . MET A 1 386 ? 29.806 5.100 -20.165 1.00 83.31 386 MET A N 1
ATOM 2995 C CA . MET A 1 386 ? 28.665 4.194 -20.371 1.00 83.31 386 MET A CA 1
ATOM 2996 C C . MET A 1 386 ? 27.715 4.689 -21.465 1.00 83.31 386 MET A C 1
ATOM 2998 O O . MET A 1 386 ? 27.256 3.901 -22.289 1.00 83.31 386 MET A O 1
ATOM 3002 N N . LEU A 1 387 ? 27.417 5.989 -21.485 1.00 82.12 387 LEU A N 1
ATOM 3003 C CA . LEU A 1 387 ? 26.533 6.589 -22.479 1.00 82.12 387 LEU A CA 1
ATOM 3004 C C . LEU A 1 387 ? 27.175 6.630 -23.869 1.00 82.12 387 LEU A C 1
ATOM 3006 O O . LEU A 1 387 ? 26.484 6.412 -24.866 1.00 82.12 387 LEU A O 1
ATOM 3010 N N . LYS A 1 388 ? 28.489 6.872 -23.947 1.00 75.31 388 LYS A N 1
ATOM 3011 C CA . LYS A 1 388 ? 29.247 6.810 -25.201 1.00 75.31 388 LYS A CA 1
ATOM 3012 C C . LYS A 1 388 ? 29.279 5.386 -25.752 1.00 75.31 388 LYS A C 1
ATOM 3014 O O . LYS A 1 388 ? 28.916 5.190 -26.907 1.00 75.31 388 LYS A O 1
ATOM 3019 N N . ASP A 1 389 ? 29.613 4.408 -24.917 1.00 69.94 389 ASP A N 1
ATOM 3020 C CA . ASP A 1 389 ? 29.568 2.987 -25.257 1.00 69.94 389 ASP A CA 1
ATOM 3021 C C . ASP A 1 389 ? 28.170 2.576 -25.719 1.00 69.94 389 ASP A C 1
ATOM 3023 O O . ASP A 1 389 ? 28.020 1.907 -26.736 1.00 69.94 389 ASP A O 1
ATOM 3027 N N . ALA A 1 390 ? 27.125 2.997 -25.002 1.00 66.44 390 ALA A N 1
ATOM 3028 C CA . ALA A 1 390 ? 25.751 2.729 -25.397 1.00 66.44 390 ALA A CA 1
ATOM 3029 C C . ALA A 1 390 ? 25.426 3.371 -26.749 1.00 66.44 390 ALA A C 1
ATOM 3031 O O . ALA A 1 390 ? 24.833 2.717 -27.592 1.00 66.44 390 ALA A O 1
ATOM 3032 N N . LYS A 1 391 ? 25.855 4.611 -27.004 1.00 61.41 391 LYS A N 1
ATOM 3033 C CA . LYS A 1 391 ? 25.690 5.280 -28.303 1.00 61.41 391 LYS A CA 1
ATOM 3034 C C . LYS A 1 391 ? 26.424 4.556 -29.437 1.00 61.41 391 LYS A C 1
ATOM 3036 O O . LYS A 1 391 ? 25.908 4.516 -30.547 1.00 61.41 391 LYS A O 1
ATOM 3041 N N . GLU A 1 392 ? 27.601 3.997 -29.168 1.00 55.75 392 GLU A N 1
ATOM 3042 C CA . GLU A 1 392 ? 28.381 3.208 -30.131 1.00 55.75 392 GLU A CA 1
ATOM 3043 C C . GLU A 1 392 ? 27.786 1.807 -30.361 1.00 55.75 392 GLU A C 1
ATOM 3045 O O . GLU A 1 392 ? 27.951 1.247 -31.443 1.00 55.75 392 GLU A O 1
ATOM 3050 N N . ARG A 1 393 ? 27.061 1.260 -29.373 1.00 53.59 393 ARG A N 1
ATOM 3051 C CA . ARG A 1 393 ? 26.373 -0.042 -29.439 1.00 53.59 393 ARG A CA 1
ATOM 3052 C C . ARG A 1 393 ? 24.950 0.009 -30.020 1.00 53.59 393 ARG A C 1
ATOM 3054 O O . ARG A 1 393 ? 24.460 -1.044 -30.403 1.00 53.59 393 ARG A O 1
ATOM 3061 N N . ASN A 1 394 ? 24.273 1.163 -30.065 1.00 50.78 394 ASN A N 1
ATOM 3062 C CA . ASN A 1 394 ? 22.845 1.266 -30.424 1.00 50.78 394 ASN A CA 1
ATOM 3063 C C . ASN A 1 394 ? 22.661 1.851 -31.844 1.00 50.78 394 ASN A C 1
ATOM 3065 O O . ASN A 1 394 ? 23.040 2.994 -32.082 1.00 50.78 394 ASN A O 1
ATOM 3069 N N . ASP A 1 395 ? 21.959 1.232 -32.803 1.00 48.16 395 ASP A N 1
ATOM 3070 C CA . ASP A 1 395 ? 20.630 0.581 -32.716 1.00 48.16 395 ASP A CA 1
ATOM 3071 C C . ASP A 1 395 ? 19.551 1.399 -31.964 1.00 48.16 395 ASP A C 1
ATOM 3073 O O . ASP A 1 395 ? 18.393 0.999 -31.848 1.00 48.16 395 ASP A O 1
ATOM 3077 N N . GLY A 1 396 ? 19.867 2.637 -31.558 1.00 40.06 396 GLY A N 1
ATOM 3078 C CA . GLY A 1 396 ? 18.975 3.506 -30.784 1.00 40.06 396 GLY A CA 1
ATOM 3079 C C . GLY A 1 396 ? 17.927 4.238 -31.624 1.00 40.06 396 GLY A C 1
ATOM 3080 O O . GLY A 1 396 ? 16.918 4.687 -31.084 1.00 40.06 396 GLY A O 1
ATOM 3081 N N . GLY A 1 397 ? 18.141 4.347 -32.939 1.00 39.16 397 GLY A N 1
ATOM 3082 C CA . GLY A 1 397 ? 17.127 4.841 -33.876 1.00 39.16 397 GLY A CA 1
ATOM 3083 C C . GLY A 1 397 ? 16.104 3.762 -34.232 1.00 39.16 397 GLY A C 1
ATOM 3084 O O . GLY A 1 397 ? 14.903 4.023 -34.239 1.00 39.16 397 GLY A O 1
ATOM 3085 N N . LEU A 1 398 ? 16.583 2.534 -34.452 1.00 36.66 398 LEU A N 1
ATOM 3086 C CA . LEU A 1 398 ? 15.765 1.400 -34.868 1.00 36.66 398 LEU A CA 1
ATOM 3087 C C . LEU A 1 398 ? 14.872 0.904 -33.725 1.00 36.66 398 LEU A C 1
ATOM 3089 O O . LEU A 1 398 ? 13.669 0.745 -33.910 1.00 36.66 398 LEU A O 1
ATOM 3093 N N . PHE A 1 399 ? 15.431 0.728 -32.523 1.00 39.72 399 PHE A N 1
ATOM 3094 C CA . PHE A 1 399 ? 14.697 0.162 -31.392 1.00 39.72 399 PHE A CA 1
ATOM 3095 C C . PHE A 1 399 ? 13.606 1.103 -30.861 1.00 39.72 399 PHE A C 1
ATOM 3097 O O . PHE A 1 399 ? 12.512 0.633 -30.569 1.00 39.72 399 PHE A O 1
ATOM 3104 N N . VAL A 1 400 ? 13.847 2.423 -30.801 1.00 41.38 400 VAL A N 1
ATOM 3105 C CA . VAL A 1 400 ? 12.857 3.434 -30.356 1.00 41.38 400 VAL A CA 1
ATOM 3106 C C . VAL A 1 400 ? 11.744 3.648 -31.380 1.00 41.38 400 VAL A C 1
ATOM 3108 O O . VAL A 1 400 ? 10.589 3.843 -31.000 1.00 41.38 400 VAL A O 1
ATOM 3111 N N . ALA A 1 401 ? 12.064 3.607 -32.678 1.00 39.66 401 ALA A N 1
ATOM 3112 C CA . ALA A 1 401 ? 11.044 3.635 -33.720 1.00 39.66 401 ALA A CA 1
ATOM 3113 C C . ALA A 1 401 ? 10.169 2.376 -33.639 1.00 39.66 401 ALA A C 1
ATOM 3115 O O . ALA A 1 401 ? 8.947 2.484 -33.609 1.00 39.66 401 ALA A O 1
ATOM 3116 N N . ILE A 1 402 ? 10.784 1.195 -33.510 1.00 42.97 402 ILE A N 1
ATOM 3117 C CA . ILE A 1 402 ? 10.074 -0.085 -33.411 1.00 42.97 402 ILE A CA 1
ATOM 3118 C C . ILE A 1 402 ? 9.224 -0.167 -32.136 1.00 42.97 402 ILE A C 1
ATOM 3120 O O . ILE A 1 402 ? 8.058 -0.524 -32.246 1.00 42.97 402 ILE A O 1
ATOM 3124 N N . THR A 1 403 ? 9.728 0.228 -30.961 1.00 46.75 403 THR A N 1
ATOM 3125 C CA . THR A 1 403 ? 8.947 0.172 -29.705 1.00 46.75 403 THR A CA 1
ATOM 3126 C C . THR A 1 403 ? 7.783 1.158 -29.688 1.00 46.75 403 THR A C 1
ATOM 3128 O O . THR A 1 403 ? 6.674 0.751 -29.359 1.00 46.75 403 THR A O 1
ATOM 3131 N N . ASN A 1 404 ? 7.962 2.410 -30.129 1.00 47.03 404 ASN A N 1
ATOM 3132 C CA . ASN A 1 404 ? 6.834 3.347 -30.254 1.00 47.03 404 ASN A CA 1
ATOM 3133 C C . ASN A 1 404 ? 5.775 2.834 -31.246 1.00 47.03 404 ASN A C 1
ATOM 3135 O O . ASN A 1 404 ? 4.575 3.006 -31.037 1.00 47.03 404 ASN A O 1
ATOM 3139 N N . LEU A 1 405 ? 6.200 2.192 -32.336 1.00 47.69 405 LEU A N 1
ATOM 3140 C CA . LEU A 1 405 ? 5.294 1.675 -33.361 1.00 47.69 405 LEU A CA 1
ATOM 3141 C C . LEU A 1 405 ? 4.633 0.348 -32.939 1.00 47.69 405 LEU A C 1
ATOM 3143 O O . LEU A 1 405 ? 3.481 0.103 -33.299 1.00 47.69 405 LEU A O 1
ATOM 3147 N N . GLU A 1 406 ? 5.297 -0.478 -32.128 1.00 51.12 406 GLU A N 1
ATOM 3148 C CA . GLU A 1 406 ? 4.712 -1.656 -31.478 1.00 51.12 406 GLU A CA 1
ATOM 3149 C C . GLU A 1 406 ? 3.719 -1.269 -30.381 1.00 51.12 406 GLU A C 1
ATOM 3151 O O . GLU A 1 406 ? 2.633 -1.843 -30.347 1.00 51.12 406 GLU A O 1
ATOM 3156 N N . GLU A 1 407 ? 4.011 -0.247 -29.572 1.00 52.34 407 GLU A N 1
ATOM 3157 C CA . GLU A 1 407 ? 3.066 0.324 -28.604 1.00 52.34 407 GLU A CA 1
ATOM 3158 C C . GLU A 1 407 ? 1.802 0.845 -29.304 1.00 52.34 407 GLU A C 1
ATOM 3160 O O . GLU A 1 407 ? 0.685 0.484 -28.921 1.00 52.34 407 GLU A O 1
ATOM 3165 N N . ILE A 1 408 ? 1.954 1.620 -30.388 1.00 51.19 408 ILE A N 1
ATOM 3166 C CA . ILE A 1 408 ? 0.828 2.111 -31.202 1.00 51.19 408 ILE A CA 1
ATOM 3167 C C . ILE A 1 408 ? 0.062 0.944 -31.846 1.00 51.19 408 ILE A C 1
ATOM 3169 O O . ILE A 1 408 ? -1.169 0.938 -31.853 1.00 51.19 408 ILE A O 1
ATOM 3173 N N . SER A 1 409 ? 0.764 -0.077 -32.346 1.00 51.22 409 SER A N 1
ATOM 3174 C CA . SER A 1 409 ? 0.170 -1.292 -32.924 1.00 51.22 409 SER A CA 1
ATOM 3175 C C . SER A 1 409 ? -0.621 -2.100 -31.892 1.00 51.22 409 SER A C 1
ATOM 3177 O O . SER A 1 409 ? -1.700 -2.611 -32.194 1.00 51.22 409 SER A O 1
ATOM 3179 N N . GLN A 1 410 ? -0.126 -2.204 -30.661 1.00 54.12 410 GLN A N 1
ATOM 3180 C CA . GLN A 1 410 ? -0.771 -2.946 -29.583 1.00 54.12 410 GLN A CA 1
ATOM 3181 C C . GLN A 1 410 ? -1.999 -2.194 -29.050 1.00 54.12 410 GLN A C 1
ATOM 3183 O O . GLN A 1 410 ? -3.058 -2.802 -28.899 1.00 54.12 410 GLN A O 1
ATOM 3188 N N . LEU A 1 411 ? -1.911 -0.866 -28.909 1.00 50.56 411 LEU A N 1
ATOM 3189 C CA . LEU A 1 411 ? -3.051 0.014 -28.623 1.00 50.56 411 LEU A CA 1
ATOM 3190 C C . LEU A 1 411 ? -4.131 -0.060 -29.714 1.00 50.56 411 LEU A C 1
ATOM 3192 O O . LEU A 1 411 ? -5.313 -0.201 -29.397 1.00 50.56 411 LEU A O 1
ATOM 3196 N N . LEU A 1 412 ? -3.746 -0.039 -30.995 1.00 48.00 412 LEU A N 1
ATOM 3197 C CA . LEU A 1 412 ? -4.675 -0.164 -32.126 1.00 48.00 412 LEU A CA 1
ATOM 3198 C C . LEU A 1 412 ? -5.311 -1.556 -32.221 1.00 48.00 412 LEU A C 1
ATOM 3200 O O . LEU A 1 412 ? -6.492 -1.651 -32.545 1.00 48.00 412 LEU A O 1
ATOM 3204 N N . LYS A 1 413 ? -4.583 -2.636 -31.903 1.00 51.31 413 LYS A N 1
ATOM 3205 C CA . LYS A 1 413 ? -5.147 -3.998 -31.824 1.00 51.31 413 LYS A CA 1
ATOM 3206 C C . LYS A 1 413 ? -6.190 -4.111 -30.717 1.00 51.31 413 LYS A C 1
ATOM 3208 O O . LYS A 1 413 ? -7.269 -4.649 -30.963 1.00 51.31 413 LYS A O 1
ATOM 3213 N N . CYS A 1 414 ? -5.893 -3.571 -29.534 1.00 48.34 414 CYS A N 1
ATOM 3214 C CA . CYS A 1 414 ? -6.862 -3.488 -28.445 1.00 48.34 414 CYS A CA 1
ATOM 3215 C C . CYS A 1 414 ? -8.093 -2.677 -28.887 1.00 48.34 414 CYS A C 1
ATOM 3217 O O . CYS A 1 414 ? -9.218 -3.142 -28.738 1.00 48.34 414 CYS A O 1
ATOM 3219 N N . TYR A 1 415 ? -7.903 -1.526 -29.538 1.00 46.94 415 TYR A N 1
ATOM 3220 C CA . TYR A 1 415 ? -8.998 -0.690 -30.044 1.00 46.94 415 TYR A CA 1
ATOM 3221 C C . TYR A 1 415 ? -9.849 -1.374 -31.139 1.00 46.94 415 TYR A C 1
ATOM 3223 O O . TYR A 1 415 ? -11.080 -1.276 -31.122 1.00 46.94 415 TYR A O 1
ATOM 3231 N N . ALA A 1 416 ? -9.228 -2.114 -32.064 1.00 50.78 416 ALA A N 1
ATOM 3232 C CA . ALA A 1 416 ? -9.905 -2.845 -33.139 1.00 50.78 416 ALA A CA 1
ATOM 3233 C C . ALA A 1 416 ? -10.744 -4.025 -32.616 1.00 50.78 416 ALA A C 1
ATOM 3235 O O . ALA A 1 416 ? -11.859 -4.243 -33.098 1.00 50.78 416 ALA A O 1
ATOM 3236 N N . MET A 1 417 ? -10.250 -4.741 -31.593 1.00 53.34 417 MET A N 1
ATOM 3237 C CA . MET A 1 417 ? -10.992 -5.820 -30.925 1.00 53.34 417 MET A CA 1
ATOM 3238 C C . MET A 1 417 ? -12.294 -5.323 -30.282 1.00 53.34 417 MET A C 1
ATOM 3240 O O . MET A 1 417 ? -13.298 -6.033 -30.323 1.00 53.34 417 MET A O 1
ATOM 3244 N N . PHE A 1 418 ? -12.303 -4.101 -29.739 1.00 47.12 418 PHE A N 1
ATOM 3245 C CA . PHE A 1 418 ? -13.482 -3.518 -29.090 1.00 47.12 418 PHE A CA 1
ATOM 3246 C C . PHE A 1 418 ? -14.472 -2.843 -30.054 1.00 47.12 418 PHE A C 1
ATOM 3248 O O . PHE A 1 418 ? -15.629 -2.664 -29.684 1.00 47.12 418 PHE A O 1
ATOM 3255 N N . THR A 1 419 ? -14.066 -2.471 -31.277 1.00 46.94 419 THR A N 1
ATOM 3256 C CA . THR A 1 419 ? -14.891 -1.606 -32.150 1.00 46.94 419 THR A CA 1
ATOM 3257 C C . THR A 1 419 ? -15.311 -2.204 -33.500 1.00 46.94 419 THR A C 1
ATOM 3259 O O . THR A 1 419 ? -16.202 -1.631 -34.122 1.00 46.94 419 THR A O 1
ATOM 3262 N N . ARG A 1 420 ? -14.748 -3.343 -33.952 1.00 51.31 420 ARG A N 1
ATOM 3263 C CA . ARG A 1 420 ? -15.048 -3.986 -35.262 1.00 51.31 420 ARG A CA 1
ATOM 3264 C C . ARG A 1 420 ? -15.063 -2.996 -36.451 1.00 51.31 420 ARG A C 1
ATOM 3266 O O . ARG A 1 420 ? -16.009 -2.987 -37.234 1.00 51.31 420 ARG A O 1
ATOM 3273 N N . LYS A 1 421 ? -14.043 -2.141 -36.580 1.00 50.97 421 LYS A N 1
ATOM 3274 C CA . LYS A 1 421 ? -13.940 -1.148 -37.669 1.00 50.97 421 LYS A CA 1
ATOM 3275 C C . LYS A 1 421 ? -12.759 -1.420 -38.604 1.00 50.97 421 LYS A C 1
ATOM 3277 O O . LYS A 1 421 ? -11.637 -1.610 -38.136 1.00 50.97 421 LYS A O 1
ATOM 3282 N N . ASP A 1 422 ? -13.009 -1.346 -39.912 1.00 52.81 422 ASP A N 1
ATOM 3283 C CA . ASP A 1 422 ? -12.025 -1.582 -40.984 1.00 52.81 422 ASP A CA 1
ATOM 3284 C C . ASP A 1 422 ? -10.903 -0.520 -41.031 1.00 52.81 422 ASP A C 1
ATOM 3286 O O . ASP A 1 422 ? -9.757 -0.836 -41.348 1.00 52.81 422 ASP A O 1
ATOM 3290 N N . GLU A 1 423 ? -11.172 0.717 -40.591 1.00 54.56 423 GLU A N 1
ATOM 3291 C CA . GLU A 1 423 ? -10.174 1.805 -40.526 1.00 54.56 423 GLU A CA 1
ATOM 3292 C C . GLU A 1 423 ? -8.964 1.481 -39.630 1.00 54.56 423 GLU A C 1
ATOM 3294 O O . GLU A 1 423 ? -7.854 1.957 -39.878 1.00 54.56 423 GLU A O 1
ATOM 3299 N N . ALA A 1 424 ? -9.140 0.661 -38.588 1.00 51.00 424 ALA A N 1
ATOM 3300 C CA . ALA A 1 424 ? -8.043 0.286 -37.696 1.00 51.00 424 ALA A CA 1
ATOM 3301 C C . ALA A 1 424 ? -7.029 -0.644 -38.387 1.00 51.00 424 ALA A C 1
ATOM 3303 O O . ALA A 1 424 ? -5.830 -0.558 -38.112 1.00 51.00 424 ALA A O 1
ATOM 3304 N N . TYR A 1 425 ? -7.491 -1.490 -39.314 1.00 52.28 425 TYR A N 1
ATOM 3305 C CA . TYR A 1 425 ? -6.634 -2.375 -40.105 1.00 52.28 425 TYR A CA 1
ATOM 3306 C C . TYR A 1 425 ? -5.866 -1.612 -41.191 1.00 52.28 425 TYR A C 1
ATOM 3308 O O . TYR A 1 425 ? -4.672 -1.860 -41.370 1.00 52.28 425 TYR A O 1
ATOM 3316 N N . ASP A 1 426 ? -6.497 -0.625 -41.832 1.00 54.06 426 ASP A N 1
ATOM 3317 C CA . ASP A 1 426 ? -5.828 0.274 -42.783 1.00 54.06 426 ASP A CA 1
ATOM 3318 C C . ASP A 1 426 ? -4.750 1.129 -42.108 1.00 54.06 426 ASP A C 1
ATOM 3320 O O . ASP A 1 426 ? -3.657 1.317 -42.650 1.00 54.06 426 ASP A O 1
ATOM 3324 N N . ASN A 1 427 ? -5.013 1.602 -40.888 1.00 52.41 427 ASN A N 1
ATOM 3325 C CA . ASN A 1 427 ? -4.014 2.312 -40.094 1.00 52.41 427 ASN A CA 1
ATOM 3326 C C . ASN A 1 427 ? -2.855 1.391 -39.683 1.00 52.41 427 ASN A C 1
ATOM 3328 O O . ASN A 1 427 ? -1.705 1.813 -39.736 1.00 52.41 427 ASN A O 1
ATOM 3332 N N . LEU A 1 428 ? -3.125 0.120 -39.365 1.00 51.97 428 LEU A N 1
ATOM 3333 C CA . LEU A 1 428 ? -2.103 -0.908 -39.116 1.00 51.97 428 LEU A CA 1
ATOM 3334 C C . LEU A 1 428 ? -1.228 -1.180 -40.350 1.00 51.97 428 LEU A C 1
ATOM 3336 O O . LEU A 1 428 ? -0.016 -1.358 -40.218 1.00 51.97 428 LEU A O 1
ATOM 3340 N N . ALA A 1 429 ? -1.821 -1.202 -41.546 1.00 53.56 429 ALA A N 1
ATOM 3341 C CA . ALA A 1 429 ? -1.096 -1.375 -42.802 1.00 53.56 429 ALA A CA 1
ATOM 3342 C C . ALA A 1 429 ? -0.212 -0.158 -43.123 1.00 53.56 429 ALA A C 1
ATOM 3344 O O . ALA A 1 429 ? 0.968 -0.323 -43.429 1.00 53.56 429 ALA A O 1
ATOM 3345 N N . LYS A 1 430 ? -0.737 1.063 -42.960 1.00 55.06 430 LYS A N 1
ATOM 3346 C CA . LYS A 1 430 ? 0.036 2.308 -43.124 1.00 55.06 430 LYS A CA 1
ATOM 3347 C C . LYS A 1 430 ? 1.174 2.417 -42.110 1.00 55.06 430 LYS A C 1
ATOM 3349 O O . LYS A 1 430 ? 2.284 2.783 -42.477 1.00 55.06 430 LYS A O 1
ATOM 3354 N N . LEU A 1 431 ? 0.929 2.032 -40.856 1.00 51.56 431 LEU A N 1
ATOM 3355 C CA . LEU A 1 431 ? 1.950 2.008 -39.810 1.00 51.56 431 LEU A CA 1
ATOM 3356 C C . LEU A 1 431 ? 3.086 1.036 -40.162 1.00 51.56 431 LEU A C 1
ATOM 3358 O O . LEU A 1 431 ? 4.248 1.367 -39.966 1.00 51.56 431 LEU A O 1
ATOM 3362 N N . ARG A 1 432 ? 2.773 -0.134 -40.743 1.00 50.50 432 ARG A N 1
ATOM 3363 C CA . ARG A 1 432 ? 3.786 -1.086 -41.236 1.00 50.50 432 ARG A CA 1
ATOM 3364 C C . ARG A 1 432 ? 4.664 -0.509 -42.341 1.00 50.50 432 ARG A C 1
ATOM 3366 O O . ARG A 1 432 ? 5.854 -0.807 -42.355 1.00 50.50 432 ARG A O 1
ATOM 3373 N N . GLU A 1 433 ? 4.106 0.287 -43.246 1.00 52.69 433 GLU A N 1
ATOM 3374 C CA . GLU A 1 433 ? 4.894 0.950 -44.292 1.00 52.69 433 GLU A CA 1
ATOM 3375 C C . GLU A 1 433 ? 5.770 2.073 -43.724 1.00 52.69 433 GLU A C 1
ATOM 3377 O O . GLU A 1 433 ? 6.943 2.159 -44.071 1.00 52.69 433 GLU A O 1
ATOM 3382 N N . ILE A 1 434 ? 5.270 2.843 -42.753 1.00 52.22 434 ILE A N 1
ATOM 3383 C CA . ILE A 1 434 ? 6.068 3.863 -42.050 1.00 52.22 434 ILE A CA 1
ATOM 3384 C C . ILE A 1 434 ? 7.217 3.219 -41.255 1.00 52.22 434 ILE A C 1
ATOM 3386 O O . ILE A 1 434 ? 8.343 3.706 -41.308 1.00 52.22 434 ILE A O 1
ATOM 3390 N N . ILE A 1 435 ? 6.966 2.091 -40.568 1.00 49.44 435 ILE A N 1
ATOM 3391 C CA . ILE A 1 435 ? 8.014 1.306 -39.887 1.00 49.44 435 ILE A CA 1
ATOM 3392 C C . ILE A 1 435 ? 9.107 0.912 -40.886 1.00 49.44 435 ILE A C 1
ATOM 3394 O O . ILE A 1 435 ? 10.288 1.052 -40.584 1.00 49.44 435 ILE A O 1
ATOM 3398 N N . LYS A 1 436 ? 8.729 0.431 -42.078 1.00 48.47 436 LYS A N 1
ATOM 3399 C CA . LYS A 1 436 ? 9.691 0.050 -43.119 1.00 48.47 436 LYS A CA 1
ATOM 3400 C C . LYS A 1 436 ? 10.523 1.245 -43.578 1.00 48.47 436 LYS A C 1
ATOM 3402 O O . LYS A 1 436 ? 11.743 1.136 -43.598 1.00 48.47 436 LYS A O 1
ATOM 3407 N N . GLU A 1 437 ? 9.894 2.368 -43.922 1.00 48.38 437 GLU A N 1
ATOM 3408 C CA . GLU A 1 437 ? 10.603 3.562 -44.408 1.00 48.38 437 GLU A CA 1
ATOM 3409 C C . GLU A 1 437 ? 11.616 4.109 -43.397 1.00 48.38 437 GLU A C 1
ATOM 3411 O O . GLU A 1 437 ? 12.741 4.449 -43.771 1.00 48.38 437 GLU A O 1
ATOM 3416 N N . GLU A 1 438 ? 11.270 4.122 -42.112 1.00 45.53 438 GLU A N 1
ATOM 3417 C CA . GLU A 1 438 ? 12.146 4.688 -41.084 1.00 45.53 438 GLU A CA 1
ATOM 3418 C C . GLU A 1 438 ? 13.272 3.738 -40.666 1.00 45.53 438 GLU A C 1
ATOM 3420 O O . GLU A 1 438 ? 14.380 4.193 -40.366 1.00 45.53 438 GLU A O 1
ATOM 3425 N N . VAL A 1 439 ? 13.042 2.426 -40.780 1.00 43.62 439 VAL A N 1
ATOM 3426 C CA . VAL A 1 439 ? 14.083 1.387 -40.728 1.00 43.62 439 VAL A CA 1
ATOM 3427 C C . VAL A 1 439 ? 15.075 1.535 -41.895 1.00 43.62 439 VAL A C 1
ATOM 3429 O O . VAL A 1 439 ? 16.281 1.423 -41.685 1.00 43.62 439 VAL A O 1
ATOM 3432 N N . TYR A 1 440 ? 14.612 1.871 -43.107 1.00 45.12 440 TYR A N 1
ATOM 3433 C CA . TYR A 1 440 ? 15.488 2.080 -44.274 1.00 45.12 440 TYR A CA 1
ATOM 3434 C C . TYR A 1 440 ? 16.362 3.333 -44.188 1.00 45.12 440 TYR A C 1
ATOM 3436 O O . TYR A 1 440 ? 17.483 3.335 -44.695 1.00 45.12 440 TYR A O 1
ATOM 3444 N N . LYS A 1 441 ? 15.875 4.410 -43.564 1.00 41.75 441 LYS A N 1
ATOM 3445 C CA . LYS A 1 441 ? 16.660 5.647 -43.409 1.00 41.75 441 LYS A CA 1
ATOM 3446 C C . LYS A 1 441 ? 17.803 5.515 -42.400 1.00 41.75 441 LYS A C 1
ATOM 3448 O O . LYS A 1 441 ? 18.744 6.302 -42.462 1.00 41.75 441 LYS A O 1
ATOM 3453 N N . SER A 1 442 ? 17.709 4.572 -41.464 1.00 39.53 442 SER A N 1
ATOM 3454 C CA . SER A 1 442 ? 18.605 4.479 -40.306 1.00 39.53 442 SER A CA 1
ATOM 3455 C C . SER A 1 442 ? 19.714 3.422 -40.433 1.00 39.53 442 SER A C 1
ATOM 3457 O O . SER A 1 442 ? 20.737 3.573 -39.769 1.00 39.53 442 SER A O 1
ATOM 3459 N N . ASP A 1 443 ? 19.593 2.444 -41.342 1.00 39.91 443 ASP A N 1
ATOM 3460 C CA . ASP A 1 443 ? 20.677 1.523 -41.728 1.00 39.91 443 ASP A CA 1
ATOM 3461 C C . ASP A 1 443 ? 20.785 1.380 -43.267 1.00 39.91 443 ASP A C 1
ATOM 3463 O O . ASP A 1 443 ? 20.062 0.586 -43.876 1.00 39.91 443 ASP A O 1
ATOM 3467 N N . PRO A 1 444 ? 21.724 2.091 -43.927 1.00 41.16 444 PRO A N 1
ATOM 3468 C CA . PRO A 1 444 ? 21.945 2.001 -45.375 1.00 41.16 444 PRO A CA 1
ATOM 3469 C C . PRO A 1 444 ? 22.429 0.624 -45.867 1.00 41.16 444 PRO A C 1
ATOM 3471 O O . PRO A 1 444 ? 22.493 0.397 -47.077 1.00 41.16 444 PRO A O 1
ATOM 3474 N N . SER A 1 445 ? 22.817 -0.285 -44.960 1.00 40.53 445 SER A N 1
ATOM 3475 C CA . SER A 1 445 ? 23.247 -1.650 -45.289 1.00 40.53 445 SER A CA 1
ATOM 3476 C C . SER A 1 445 ? 22.081 -2.635 -45.434 1.00 40.53 445 SER A C 1
ATOM 3478 O O . SER A 1 445 ? 22.220 -3.635 -46.143 1.00 40.53 445 SER A O 1
ATOM 3480 N N . MET A 1 446 ? 20.896 -2.296 -44.907 1.00 45.94 446 MET A N 1
ATOM 3481 C CA . MET A 1 446 ? 19.609 -2.880 -45.301 1.00 45.94 446 MET A CA 1
ATOM 3482 C C . MET A 1 446 ? 19.211 -2.326 -46.673 1.00 45.94 446 MET A C 1
ATOM 3484 O O . MET A 1 446 ? 18.222 -1.604 -46.821 1.00 45.94 446 MET A O 1
ATOM 3488 N N . LYS A 1 447 ? 20.009 -2.661 -47.698 1.00 47.75 447 LYS A N 1
ATOM 3489 C CA . LYS A 1 447 ? 19.666 -2.444 -49.107 1.00 47.75 447 LYS A CA 1
ATOM 3490 C C . LYS A 1 447 ? 18.192 -2.834 -49.310 1.00 47.75 447 LYS A C 1
ATOM 3492 O O . LYS A 1 447 ? 17.708 -3.778 -48.682 1.00 47.75 447 LYS A O 1
ATOM 3497 N N . SER A 1 448 ? 17.486 -2.096 -50.163 1.00 56.56 448 SER A N 1
ATOM 3498 C CA . SER A 1 448 ? 16.068 -2.296 -50.506 1.00 56.56 448 SER A CA 1
ATOM 3499 C C . SER A 1 448 ? 15.652 -3.772 -50.544 1.00 56.56 448 SER A C 1
ATOM 3501 O O . SER A 1 448 ? 16.433 -4.607 -50.980 1.00 56.56 448 SER A O 1
ATOM 3503 N N . LEU A 1 449 ? 14.434 -4.129 -50.119 1.00 58.41 449 LEU A N 1
ATOM 3504 C CA . LEU A 1 449 ? 13.942 -5.513 -50.247 1.00 58.41 449 LEU A CA 1
ATOM 3505 C C . LEU A 1 449 ? 14.204 -6.060 -51.651 1.00 58.41 449 LEU A C 1
ATOM 3507 O O . LEU A 1 449 ? 13.984 -5.334 -52.614 1.00 58.41 449 LEU A O 1
ATOM 3511 N N . MET A 1 450 ? 14.595 -7.336 -51.735 1.00 76.44 450 MET A N 1
ATOM 3512 C CA . MET A 1 450 ? 14.773 -8.040 -53.005 1.00 76.44 450 MET A CA 1
ATOM 3513 C C . MET A 1 450 ? 13.565 -7.802 -53.921 1.00 76.44 450 MET A C 1
ATOM 3515 O O . MET A 1 450 ? 12.416 -7.850 -53.447 1.00 76.44 450 MET A O 1
ATOM 3519 N N . SER A 1 451 ? 13.827 -7.531 -55.202 1.00 71.62 451 SER A N 1
ATOM 3520 C CA . SER A 1 451 ? 12.797 -7.232 -56.195 1.00 71.62 451 SER A CA 1
ATOM 3521 C C . SER A 1 451 ? 11.776 -8.374 -56.271 1.00 71.62 451 SER A C 1
ATOM 3523 O O . SER A 1 451 ? 12.075 -9.518 -55.922 1.00 71.62 451 SER A O 1
ATOM 3525 N N . THR A 1 452 ? 10.537 -8.076 -56.669 1.00 70.75 452 THR A N 1
ATOM 3526 C CA . THR A 1 452 ? 9.501 -9.111 -56.841 1.00 70.75 452 THR A CA 1
ATOM 3527 C C . THR A 1 452 ? 9.943 -10.188 -57.828 1.00 70.75 452 THR A C 1
ATOM 3529 O O . THR A 1 452 ? 9.748 -11.365 -57.552 1.00 70.75 452 THR A O 1
ATOM 3532 N N . GLU A 1 453 ? 10.631 -9.796 -58.899 1.00 75.38 453 GLU A N 1
ATOM 3533 C CA . GLU A 1 453 ? 11.197 -10.708 -59.897 1.00 75.38 453 GLU A CA 1
ATOM 3534 C C . GLU A 1 453 ? 12.295 -11.608 -59.301 1.00 75.38 453 GLU A C 1
ATOM 3536 O O . GLU A 1 453 ? 12.230 -12.830 -59.424 1.00 75.38 453 GLU A O 1
ATOM 3541 N N . ASP A 1 454 ? 13.250 -11.041 -58.556 1.00 81.81 454 ASP A N 1
ATOM 3542 C CA . ASP A 1 454 ? 14.310 -11.817 -57.896 1.00 81.81 454 ASP A CA 1
ATOM 3543 C C . ASP A 1 454 ? 13.743 -12.761 -56.811 1.00 81.81 454 ASP A C 1
ATOM 3545 O O . ASP A 1 454 ? 14.235 -13.876 -56.631 1.00 81.81 454 ASP A O 1
ATOM 3549 N N . LYS A 1 455 ? 12.668 -12.366 -56.112 1.00 79.12 455 LYS A N 1
ATOM 3550 C CA . LYS A 1 455 ? 11.967 -13.241 -55.153 1.00 79.12 455 LYS A CA 1
ATOM 3551 C C . LYS A 1 455 ? 11.286 -14.417 -55.841 1.00 79.12 455 LYS A C 1
ATOM 3553 O O . LYS A 1 455 ? 11.359 -15.530 -55.326 1.00 79.12 455 LYS A O 1
ATOM 3558 N N . GLU A 1 456 ? 10.631 -14.183 -56.975 1.00 78.50 456 GLU A N 1
ATOM 3559 C CA . GLU A 1 456 ? 9.993 -15.238 -57.767 1.00 78.50 456 GLU A CA 1
ATOM 3560 C C . GLU A 1 456 ? 11.029 -16.202 -58.353 1.00 78.50 456 GLU A C 1
ATOM 3562 O O . GLU A 1 456 ? 10.805 -17.412 -58.365 1.00 78.50 456 GLU A O 1
ATOM 3567 N N . ILE A 1 457 ? 12.188 -15.699 -58.790 1.00 84.00 457 ILE A N 1
ATOM 3568 C CA . ILE A 1 457 ? 13.322 -16.534 -59.212 1.00 84.00 457 ILE A CA 1
ATOM 3569 C C . ILE A 1 457 ? 13.812 -17.381 -58.032 1.00 84.00 457 ILE A C 1
ATOM 3571 O O . ILE A 1 457 ? 13.871 -18.605 -58.138 1.00 84.00 457 ILE A O 1
ATOM 3575 N N . LEU A 1 458 ? 14.091 -16.766 -56.878 1.00 86.81 458 LEU A N 1
ATOM 3576 C CA . LEU A 1 458 ? 14.552 -17.500 -55.698 1.00 86.81 458 LEU A CA 1
ATOM 3577 C C . LEU A 1 458 ? 13.547 -18.585 -55.280 1.00 86.81 458 LEU A C 1
ATOM 3579 O O . LEU A 1 458 ? 13.949 -19.722 -55.057 1.00 86.81 458 LEU A O 1
ATOM 3583 N N . GLN A 1 459 ? 12.248 -18.266 -55.248 1.00 85.38 459 GLN A N 1
ATOM 3584 C CA . GLN A 1 459 ? 11.186 -19.217 -54.903 1.00 85.38 459 GLN A CA 1
ATOM 3585 C C . GLN A 1 459 ? 11.100 -20.403 -55.869 1.00 85.38 459 GLN A C 1
ATOM 3587 O O . GLN A 1 459 ? 10.945 -21.538 -55.415 1.00 85.38 459 GLN A O 1
ATOM 3592 N N . ARG A 1 460 ? 11.224 -20.166 -57.183 1.00 87.00 460 ARG A N 1
ATOM 3593 C CA . ARG A 1 460 ? 11.200 -21.229 -58.203 1.00 87.00 460 ARG A CA 1
ATOM 3594 C C . ARG A 1 460 ? 12.356 -22.214 -58.049 1.00 87.00 460 ARG A C 1
ATOM 3596 O O . ARG A 1 460 ? 12.176 -23.405 -58.296 1.00 87.00 460 ARG A O 1
ATOM 3603 N N . HIS A 1 461 ? 13.516 -21.738 -57.601 1.00 88.75 461 HIS A N 1
ATOM 3604 C CA . HIS A 1 461 ? 14.710 -22.565 -57.415 1.00 88.75 461 HIS A CA 1
ATOM 3605 C C . HIS A 1 461 ? 14.919 -23.040 -55.971 1.00 88.75 461 HIS A C 1
ATOM 3607 O O . HIS A 1 461 ? 15.826 -23.834 -55.741 1.00 88.75 461 HIS A O 1
ATOM 3613 N N . THR A 1 462 ? 14.068 -22.648 -55.010 1.00 88.88 462 THR A N 1
ATOM 3614 C CA . THR A 1 462 ? 14.188 -23.034 -53.590 1.00 88.88 462 THR A CA 1
ATOM 3615 C C . THR A 1 462 ? 14.366 -24.536 -53.405 1.00 88.88 462 THR A C 1
ATOM 3617 O O . THR A 1 462 ? 15.260 -24.939 -52.676 1.00 88.88 462 THR A O 1
ATOM 3620 N N . ALA A 1 463 ? 13.568 -25.377 -54.071 1.00 84.44 463 ALA A N 1
ATOM 3621 C CA . ALA A 1 463 ? 13.681 -26.831 -53.921 1.00 84.44 463 ALA A CA 1
ATOM 3622 C C . ALA A 1 463 ? 15.082 -27.343 -54.308 1.00 84.44 463 ALA A C 1
ATOM 3624 O O . ALA A 1 463 ? 15.716 -28.039 -53.526 1.00 84.44 463 ALA A O 1
ATOM 3625 N N . LYS A 1 464 ? 15.611 -26.890 -55.452 1.00 86.06 464 LYS A N 1
ATOM 3626 C CA . LYS A 1 464 ? 16.965 -27.245 -55.907 1.00 86.06 464 LYS A CA 1
ATOM 3627 C C . LYS A 1 464 ? 18.050 -26.696 -54.982 1.00 86.06 464 LYS A C 1
ATOM 3629 O O . LYS A 1 464 ? 19.023 -27.381 -54.707 1.00 86.06 464 LYS A O 1
ATOM 3634 N N . ILE A 1 465 ? 17.878 -25.472 -54.479 1.00 87.75 465 ILE A N 1
ATOM 3635 C CA . ILE A 1 465 ? 18.808 -24.860 -53.520 1.00 87.75 465 ILE A CA 1
ATOM 3636 C C . ILE A 1 465 ? 18.861 -25.679 -52.225 1.00 87.75 465 ILE A C 1
ATOM 3638 O O . ILE A 1 465 ? 19.937 -25.877 -51.672 1.00 87.75 465 ILE A O 1
ATOM 3642 N N . LEU A 1 466 ? 17.715 -26.150 -51.732 1.00 88.75 466 LEU A N 1
ATOM 3643 C CA . LEU A 1 466 ? 17.645 -26.948 -50.509 1.00 88.75 466 LEU A CA 1
ATOM 3644 C C . LEU A 1 466 ? 18.274 -28.337 -50.659 1.00 88.75 466 LEU A C 1
ATOM 3646 O O . LEU A 1 466 ? 18.816 -28.839 -49.675 1.00 88.75 466 LEU A O 1
ATOM 3650 N N . ASP A 1 467 ? 18.204 -28.923 -51.854 1.00 84.31 467 ASP A N 1
ATOM 3651 C CA . ASP A 1 467 ? 18.750 -30.253 -52.137 1.00 84.31 467 ASP A CA 1
ATOM 3652 C C . ASP A 1 467 ? 20.270 -30.220 -52.384 1.00 84.31 467 ASP A C 1
ATOM 3654 O O . ASP A 1 467 ? 20.985 -31.102 -51.910 1.00 84.31 467 ASP A O 1
ATOM 3658 N N . ASP A 1 468 ? 20.772 -29.181 -53.061 1.00 84.06 468 ASP A N 1
ATOM 3659 C CA . ASP A 1 468 ? 22.142 -29.162 -53.593 1.00 84.06 468 ASP A CA 1
ATOM 3660 C C . ASP A 1 468 ? 23.114 -28.226 -52.847 1.00 84.06 468 ASP A C 1
ATOM 3662 O O . ASP A 1 468 ? 24.323 -28.337 -53.050 1.00 84.06 468 ASP A O 1
ATOM 3666 N N . VAL A 1 469 ? 22.644 -27.274 -52.024 1.00 84.19 469 VAL A N 1
ATOM 3667 C CA . VAL A 1 469 ? 23.551 -26.342 -51.322 1.00 84.19 469 VAL A CA 1
ATOM 3668 C C . VAL A 1 469 ? 24.134 -26.970 -50.063 1.00 84.19 469 VAL A C 1
ATOM 3670 O O . VAL A 1 469 ? 23.436 -27.213 -49.074 1.00 84.19 469 VAL A O 1
ATOM 3673 N N . GLU A 1 470 ? 25.458 -27.090 -50.038 1.00 82.69 470 GLU A N 1
ATOM 3674 C CA . GLU A 1 470 ? 26.221 -27.374 -48.829 1.00 82.69 470 GLU A CA 1
ATOM 3675 C C . GLU A 1 470 ? 26.606 -26.071 -48.099 1.00 82.69 470 GLU A C 1
ATOM 3677 O O . GLU A 1 470 ? 27.052 -25.108 -48.713 1.00 82.69 470 GLU A O 1
ATOM 3682 N N . ILE A 1 471 ? 26.434 -26.007 -46.772 1.00 82.69 471 ILE A N 1
ATOM 3683 C CA . ILE A 1 471 ? 26.640 -24.807 -45.930 1.00 82.69 471 ILE A CA 1
ATOM 3684 C C . ILE A 1 471 ? 27.792 -25.025 -44.959 1.00 82.69 471 ILE A C 1
ATOM 3686 O O . ILE A 1 471 ? 28.590 -24.119 -44.749 1.00 82.69 471 ILE A O 1
ATOM 3690 N N . LYS A 1 472 ? 27.900 -26.223 -44.373 1.00 72.12 472 LYS A N 1
ATOM 3691 C CA . LYS A 1 472 ? 28.978 -26.554 -43.425 1.00 72.12 472 LYS A CA 1
ATOM 3692 C C . LYS A 1 472 ? 30.362 -26.631 -44.074 1.00 72.12 472 LYS A C 1
ATOM 3694 O O . LYS A 1 472 ? 31.350 -26.340 -43.411 1.00 72.12 472 LYS A O 1
ATOM 3699 N N . SER A 1 473 ? 30.431 -27.041 -45.334 1.00 59.84 473 SER A N 1
ATOM 3700 C CA . SER A 1 473 ? 31.665 -27.283 -46.098 1.00 59.84 473 SER A CA 1
ATOM 3701 C C . SER A 1 473 ? 31.996 -26.161 -47.085 1.00 59.84 473 SER A C 1
ATOM 3703 O O . SER A 1 473 ? 33.048 -26.208 -47.721 1.00 59.84 473 SER A O 1
ATOM 3705 N N . SER A 1 474 ? 31.127 -25.156 -47.232 1.00 63.81 474 SER A N 1
ATOM 3706 C CA . SER A 1 474 ? 31.223 -24.189 -48.321 1.00 63.81 474 SER A CA 1
ATOM 3707 C C . SER A 1 474 ? 31.618 -22.793 -47.843 1.00 63.81 474 SER A C 1
ATOM 3709 O O . SER A 1 474 ? 31.143 -22.283 -46.830 1.00 63.81 474 SER A O 1
ATOM 3711 N N . SER A 1 475 ? 32.453 -22.120 -48.634 1.00 81.81 475 SER A N 1
ATOM 3712 C CA . SER A 1 475 ? 32.838 -20.715 -48.437 1.00 81.81 475 SER A CA 1
ATOM 3713 C C . SER A 1 475 ? 31.677 -19.729 -48.661 1.00 81.81 475 SER A C 1
ATOM 3715 O O . SER A 1 475 ? 31.881 -18.516 -48.627 1.00 81.81 475 SER A O 1
ATOM 3717 N N . LEU A 1 476 ? 30.453 -20.225 -48.890 1.00 86.75 476 LEU A N 1
ATOM 3718 C CA . LEU A 1 476 ? 29.273 -19.440 -49.243 1.00 86.75 476 LEU A CA 1
ATOM 3719 C C . LEU A 1 476 ? 28.852 -18.490 -48.121 1.00 86.75 476 LEU A C 1
ATOM 3721 O O . LEU A 1 476 ? 28.664 -17.303 -48.370 1.00 86.75 476 LEU A O 1
ATOM 3725 N N . ILE A 1 477 ? 28.719 -18.986 -46.887 1.00 88.00 477 ILE A N 1
ATOM 3726 C CA . ILE A 1 477 ? 28.291 -18.153 -45.751 1.00 88.00 477 ILE A CA 1
ATOM 3727 C C . ILE A 1 477 ? 29.348 -17.100 -45.416 1.00 88.00 477 ILE A C 1
ATOM 3729 O O . ILE A 1 477 ? 29.003 -15.952 -45.142 1.00 88.00 477 ILE A O 1
ATOM 3733 N N . ASP A 1 478 ? 30.630 -17.463 -45.489 1.00 83.94 478 ASP A N 1
ATOM 3734 C CA . ASP A 1 478 ? 31.728 -16.518 -45.284 1.00 83.94 478 ASP A CA 1
ATOM 3735 C C . ASP A 1 478 ? 31.762 -15.450 -46.380 1.00 83.94 478 ASP A C 1
ATOM 3737 O O . ASP A 1 478 ? 31.953 -14.270 -46.083 1.00 83.94 478 ASP A O 1
ATOM 3741 N N . TYR A 1 479 ? 31.487 -15.833 -47.630 1.00 82.94 479 TYR A N 1
ATOM 3742 C CA . TYR A 1 479 ? 31.371 -14.894 -48.738 1.00 82.94 479 TYR A CA 1
ATOM 3743 C C . TYR A 1 479 ? 30.199 -13.924 -48.544 1.00 82.94 479 TYR A C 1
ATOM 3745 O O . TYR A 1 479 ? 30.388 -12.710 -48.602 1.00 82.94 479 TYR A O 1
ATOM 3753 N N . LEU A 1 480 ? 29.007 -14.434 -48.222 1.00 82.81 480 LEU A N 1
ATOM 3754 C CA . LEU A 1 480 ? 27.824 -13.613 -47.947 1.00 82.81 480 LEU A CA 1
ATOM 3755 C C . LEU A 1 480 ? 28.015 -12.685 -46.740 1.00 82.81 480 LEU A C 1
ATOM 3757 O O . LEU A 1 480 ? 27.505 -11.566 -46.736 1.00 82.81 480 LEU A O 1
ATOM 3761 N N . PHE A 1 481 ? 28.757 -13.124 -45.724 1.00 80.12 481 PHE A N 1
ATOM 3762 C CA . PHE A 1 481 ? 29.145 -12.283 -44.594 1.00 80.12 481 PHE A CA 1
ATOM 3763 C C . PHE A 1 481 ? 30.126 -11.179 -45.024 1.00 80.12 481 PHE A C 1
ATOM 3765 O O . PHE A 1 481 ? 29.928 -10.015 -44.683 1.00 80.12 481 PHE A O 1
ATOM 3772 N N . SER A 1 482 ? 31.142 -11.511 -45.830 1.00 78.81 482 SER A N 1
ATOM 3773 C CA . SER A 1 482 ? 32.129 -10.537 -46.325 1.00 78.81 482 SER A CA 1
ATOM 3774 C C . SER A 1 482 ? 31.509 -9.445 -47.207 1.00 78.81 482 SER A C 1
ATOM 3776 O O . SER A 1 482 ? 31.874 -8.276 -47.096 1.00 78.81 482 SER A O 1
ATOM 3778 N N . GLU A 1 483 ? 30.500 -9.804 -48.003 1.00 79.50 483 GLU A N 1
ATOM 3779 C CA . GLU A 1 483 ? 29.731 -8.894 -48.863 1.00 79.50 483 GLU A CA 1
ATOM 3780 C C . GLU A 1 483 ? 28.581 -8.195 -48.110 1.00 79.50 483 GLU A C 1
ATOM 3782 O O . GLU A 1 483 ? 27.730 -7.544 -48.719 1.00 79.50 483 GLU A O 1
ATOM 3787 N N . ARG A 1 484 ? 28.539 -8.324 -46.773 1.00 73.94 484 ARG A N 1
ATOM 3788 C CA . ARG A 1 484 ? 27.545 -7.722 -45.863 1.00 73.94 484 ARG A CA 1
ATOM 3789 C C . ARG A 1 484 ? 26.093 -8.149 -46.112 1.00 73.94 484 ARG A C 1
ATOM 3791 O O . ARG A 1 484 ? 25.167 -7.512 -45.619 1.00 73.94 484 ARG A O 1
ATOM 3798 N N . VAL A 1 485 ? 25.871 -9.259 -46.817 1.00 76.94 485 VAL A N 1
ATOM 3799 C CA . VAL A 1 485 ? 24.540 -9.868 -46.966 1.00 76.94 485 VAL A CA 1
ATOM 3800 C C . VAL A 1 485 ? 24.110 -10.546 -45.667 1.00 76.94 485 VAL A C 1
ATOM 3802 O O . VAL A 1 485 ? 22.923 -10.557 -45.367 1.00 76.94 485 VAL A O 1
ATOM 3805 N N . LEU A 1 486 ? 25.025 -11.052 -44.835 1.00 76.19 486 LEU A N 1
ATOM 3806 C CA . LEU A 1 486 ? 24.720 -11.648 -43.521 1.00 76.19 486 LEU A CA 1
ATOM 3807 C C . LEU A 1 486 ? 25.378 -10.857 -42.380 1.00 76.19 486 LEU A C 1
ATOM 3809 O O . LEU A 1 486 ? 26.507 -10.400 -42.530 1.00 76.19 486 LEU A O 1
ATOM 3813 N N . THR A 1 487 ? 24.686 -10.712 -41.241 1.00 74.31 487 THR A N 1
ATOM 3814 C CA . THR A 1 487 ? 25.292 -10.220 -39.987 1.00 74.31 487 THR A CA 1
ATOM 3815 C C . THR A 1 487 ? 25.894 -11.377 -39.191 1.00 74.31 487 THR A C 1
ATOM 3817 O O . THR A 1 487 ? 25.725 -12.547 -39.549 1.00 74.31 487 THR A O 1
ATOM 3820 N N . ARG A 1 488 ? 26.593 -11.061 -38.096 1.00 68.12 488 ARG A N 1
ATOM 3821 C CA . ARG A 1 488 ? 27.202 -12.073 -37.227 1.00 68.12 488 ARG A CA 1
ATOM 3822 C C . ARG A 1 488 ? 26.136 -12.929 -36.540 1.00 68.12 488 ARG A C 1
ATOM 3824 O O . ARG A 1 488 ? 26.244 -14.146 -36.544 1.00 68.12 488 ARG A O 1
ATOM 3831 N N . GLU A 1 489 ? 25.060 -12.304 -36.081 1.00 68.69 489 GLU A N 1
ATOM 3832 C CA . GLU A 1 489 ? 23.934 -12.958 -35.408 1.00 68.69 489 GLU A CA 1
ATOM 3833 C C . GLU A 1 489 ? 23.206 -13.915 -36.357 1.00 68.69 489 GLU A C 1
ATOM 3835 O O . GLU A 1 489 ? 22.880 -15.036 -35.980 1.00 68.69 489 GLU A O 1
ATOM 3840 N N . LEU A 1 490 ? 22.987 -13.509 -37.614 1.00 76.38 490 LEU A N 1
ATOM 3841 C CA . LEU A 1 490 ? 22.344 -14.364 -38.618 1.00 76.38 490 LEU A CA 1
ATOM 3842 C C . LEU A 1 490 ? 23.242 -15.518 -39.058 1.00 76.38 490 LEU A C 1
ATOM 3844 O O . LEU A 1 490 ? 22.745 -16.609 -39.328 1.00 76.38 490 LEU A O 1
ATOM 3848 N N . LYS A 1 491 ? 24.558 -15.290 -39.121 1.00 80.56 491 LYS A N 1
ATOM 3849 C CA . LYS A 1 491 ? 25.538 -16.351 -39.357 1.00 80.56 491 LYS A CA 1
ATOM 3850 C C . LYS A 1 491 ? 25.454 -17.402 -38.248 1.00 80.56 491 LYS A C 1
ATOM 3852 O O . LYS A 1 491 ? 25.312 -18.586 -38.550 1.00 80.56 491 LYS A O 1
ATOM 3857 N N . ASP A 1 492 ? 25.462 -16.966 -36.991 1.00 78.56 492 ASP A N 1
ATOM 3858 C CA . ASP A 1 492 ? 25.350 -17.848 -35.828 1.00 78.56 492 ASP A CA 1
ATOM 3859 C C . ASP A 1 492 ? 23.982 -18.556 -35.793 1.00 78.56 492 ASP A C 1
ATOM 3861 O O . ASP A 1 492 ? 23.907 -19.754 -35.521 1.00 78.56 492 ASP A O 1
ATOM 3865 N N . GLU A 1 493 ? 22.896 -17.868 -36.163 1.00 79.81 493 GLU A N 1
ATOM 3866 C CA . GLU A 1 493 ? 21.556 -18.458 -36.238 1.00 79.81 493 GLU A CA 1
ATOM 3867 C C . GLU A 1 493 ? 21.449 -19.531 -37.333 1.00 79.81 493 GLU A C 1
ATOM 3869 O O . GLU A 1 493 ? 20.804 -20.562 -37.115 1.00 79.81 493 GLU A O 1
ATOM 3874 N N . ILE A 1 494 ? 22.087 -19.331 -38.491 1.00 85.00 494 ILE A N 1
ATOM 3875 C CA . ILE A 1 494 ? 22.183 -20.358 -39.534 1.00 85.00 494 ILE A CA 1
ATOM 3876 C C . ILE A 1 494 ? 22.956 -21.556 -38.977 1.00 85.00 494 ILE A C 1
ATOM 3878 O O . ILE A 1 494 ? 22.402 -22.648 -38.945 1.00 85.00 494 ILE A O 1
ATOM 3882 N N . PHE A 1 495 ? 24.172 -21.371 -38.454 1.00 86.56 495 PHE A N 1
ATOM 3883 C CA . PHE A 1 495 ? 24.984 -22.486 -37.942 1.00 86.56 495 PHE A CA 1
ATOM 3884 C C . PHE A 1 495 ? 24.408 -23.181 -36.700 1.00 86.56 495 PHE A C 1
ATOM 3886 O O . PHE A 1 495 ? 24.760 -24.329 -36.431 1.00 86.56 495 PHE A O 1
ATOM 3893 N N . SER A 1 496 ? 23.491 -22.534 -35.976 1.00 87.94 496 SER A N 1
ATOM 3894 C CA . SER A 1 496 ? 22.755 -23.152 -34.868 1.00 87.94 496 SER A CA 1
ATOM 3895 C C . SER A 1 496 ? 21.760 -24.233 -35.313 1.00 87.94 496 SER A C 1
ATOM 3897 O O . SER A 1 496 ? 21.291 -25.008 -34.477 1.00 87.94 496 SER A O 1
ATOM 3899 N N . LYS A 1 497 ? 21.397 -24.300 -36.606 1.00 90.75 497 LYS A N 1
ATOM 3900 C CA . LYS A 1 497 ? 20.435 -25.296 -37.093 1.00 90.75 497 LYS A CA 1
ATOM 3901 C C . LYS A 1 497 ? 21.062 -26.695 -37.144 1.00 90.75 497 LYS A C 1
ATOM 3903 O O . LYS A 1 497 ? 22.191 -26.847 -37.617 1.00 90.75 497 LYS A O 1
ATOM 3908 N N . PRO A 1 498 ? 20.344 -27.735 -36.679 1.00 82.06 498 PRO A N 1
ATOM 3909 C CA . PRO A 1 498 ? 20.948 -29.048 -36.488 1.00 82.06 498 PRO A CA 1
ATOM 3910 C C . PRO A 1 498 ? 21.289 -29.746 -37.812 1.00 82.06 498 PRO A C 1
ATOM 3912 O O . PRO A 1 498 ? 22.317 -30.428 -37.897 1.00 82.06 498 PRO A O 1
ATOM 3915 N N . THR A 1 499 ? 20.491 -29.545 -38.866 1.00 89.38 499 THR A N 1
ATOM 3916 C CA . THR A 1 499 ? 20.676 -30.217 -40.164 1.00 89.38 499 THR A CA 1
ATOM 3917 C C . THR A 1 499 ? 21.086 -29.275 -41.301 1.00 89.38 499 THR A C 1
ATOM 3919 O O . THR A 1 499 ? 20.796 -28.080 -41.291 1.00 89.38 499 THR A O 1
ATOM 3922 N N . GLN A 1 500 ? 21.743 -29.836 -42.326 1.00 88.06 500 GLN A N 1
ATOM 3923 C CA . GLN A 1 500 ? 22.128 -29.126 -43.556 1.00 88.06 500 GLN A CA 1
ATOM 3924 C C . GLN A 1 500 ? 20.923 -28.499 -44.270 1.00 88.06 500 GLN A C 1
ATOM 3926 O O . GLN A 1 500 ? 20.966 -27.332 -44.654 1.00 88.06 500 GLN A O 1
ATOM 3931 N N . LEU A 1 501 ? 19.816 -29.237 -44.327 1.00 88.31 501 LEU A N 1
ATOM 3932 C CA . LEU A 1 501 ? 18.554 -28.783 -44.898 1.00 88.31 501 LEU A CA 1
ATOM 3933 C C . LEU A 1 501 ? 17.955 -27.586 -44.141 1.00 88.31 501 LEU A C 1
ATOM 3935 O O . LEU A 1 501 ? 17.452 -26.649 -44.758 1.00 88.31 501 LEU A O 1
ATOM 3939 N N . GLU A 1 502 ? 18.001 -27.586 -42.807 1.00 85.81 502 GLU A N 1
ATOM 3940 C CA . GLU A 1 502 ? 17.482 -26.470 -42.004 1.00 85.81 502 GLU A CA 1
ATOM 3941 C C . GLU A 1 502 ? 18.375 -25.232 -42.085 1.00 85.81 502 GLU A C 1
ATOM 3943 O O . GLU A 1 502 ? 17.854 -24.117 -42.098 1.00 85.81 502 GLU A O 1
ATOM 3948 N N . MET A 1 503 ? 19.696 -25.411 -42.191 1.00 88.31 503 MET A N 1
ATOM 3949 C CA . MET A 1 503 ? 20.617 -24.310 -42.483 1.00 88.31 503 MET A CA 1
ATOM 3950 C C . MET A 1 503 ? 20.297 -23.687 -43.848 1.00 88.31 503 MET A C 1
ATOM 3952 O O . MET A 1 503 ? 20.196 -22.464 -43.954 1.00 88.31 503 MET A O 1
ATOM 3956 N N . ALA A 1 504 ? 20.080 -24.514 -44.878 1.00 88.06 504 ALA A N 1
ATOM 3957 C CA . ALA A 1 504 ? 19.774 -24.057 -46.234 1.00 88.06 504 ALA A CA 1
ATOM 3958 C C . ALA A 1 504 ? 18.422 -23.346 -46.296 1.00 88.06 504 ALA A C 1
ATOM 3960 O O . ALA A 1 504 ? 18.313 -22.255 -46.853 1.00 88.06 504 ALA A O 1
ATOM 3961 N N . ARG A 1 505 ? 17.412 -23.899 -45.622 1.00 87.62 505 ARG A N 1
ATOM 3962 C CA . ARG A 1 505 ? 16.092 -23.275 -45.487 1.00 87.62 505 ARG A CA 1
ATOM 3963 C C . ARG A 1 505 ? 16.174 -21.927 -44.797 1.00 87.62 505 ARG A C 1
ATOM 3965 O O . ARG A 1 505 ? 15.625 -20.951 -45.296 1.00 87.62 505 ARG A O 1
ATOM 3972 N N . LYS A 1 506 ? 16.918 -21.851 -43.695 1.00 86.44 506 LYS A N 1
ATOM 3973 C CA . LYS A 1 506 ? 17.106 -20.598 -42.970 1.00 86.44 506 LYS A CA 1
ATOM 3974 C C . LYS A 1 506 ? 17.816 -19.550 -43.828 1.00 86.44 506 LYS A C 1
ATOM 3976 O O . LYS A 1 506 ? 17.410 -18.392 -43.809 1.00 86.44 506 LYS A O 1
ATOM 3981 N N . LEU A 1 507 ? 18.825 -19.945 -44.603 1.00 87.38 507 LEU A N 1
ATOM 3982 C CA . LEU A 1 507 ? 19.509 -19.055 -45.539 1.00 87.38 507 LEU A CA 1
ATOM 3983 C C . LEU A 1 507 ? 18.550 -18.512 -46.613 1.00 87.38 507 LEU A C 1
ATOM 3985 O O . LEU A 1 507 ? 18.493 -17.299 -46.816 1.00 87.38 507 LEU A O 1
ATOM 3989 N N . VAL A 1 508 ? 17.758 -19.381 -47.250 1.00 86.38 508 VAL A N 1
ATOM 3990 C CA . VAL A 1 508 ? 16.766 -18.985 -48.268 1.00 86.38 508 VAL A CA 1
ATOM 3991 C C . VAL A 1 508 ? 15.690 -18.061 -47.688 1.00 86.38 508 VAL A C 1
ATOM 3993 O O . VAL A 1 508 ? 15.312 -17.093 -48.341 1.00 86.38 508 VAL A O 1
ATOM 3996 N N . ASP A 1 509 ? 15.254 -18.285 -46.447 1.00 82.44 509 ASP A N 1
ATOM 3997 C CA . ASP A 1 509 ? 14.280 -17.421 -45.764 1.00 82.44 509 ASP A CA 1
ATOM 3998 C C . ASP A 1 509 ? 14.838 -16.023 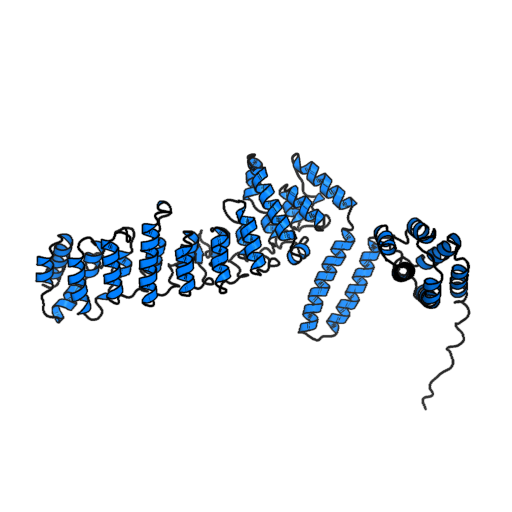-45.447 1.00 82.44 509 ASP A C 1
ATOM 4000 O O . ASP A 1 509 ? 14.091 -15.039 -45.375 1.00 82.44 509 ASP A O 1
ATOM 4004 N N . ILE A 1 510 ? 16.154 -15.925 -45.237 1.00 81.38 510 ILE A N 1
ATOM 4005 C CA . ILE A 1 510 ? 16.839 -14.672 -44.918 1.00 81.38 510 ILE A CA 1
ATOM 4006 C C . ILE A 1 510 ? 17.007 -13.817 -46.178 1.00 81.38 510 ILE A C 1
ATOM 4008 O O . ILE A 1 510 ? 16.665 -12.635 -46.141 1.00 81.38 510 ILE A O 1
ATOM 4012 N N . LEU A 1 511 ? 17.490 -14.394 -47.287 1.00 80.94 511 LEU A N 1
ATOM 4013 C CA . LEU A 1 511 ? 17.914 -13.673 -48.503 1.00 80.94 511 LEU A CA 1
ATOM 4014 C C . LEU A 1 511 ? 16.929 -12.599 -49.021 1.00 80.94 511 LEU A C 1
ATOM 4016 O O . LEU A 1 511 ? 17.388 -11.486 -49.296 1.00 80.94 511 LEU A O 1
ATOM 4020 N N . PRO A 1 512 ? 15.598 -12.827 -49.095 1.00 79.81 512 PRO A N 1
ATOM 4021 C CA . PRO A 1 512 ? 14.633 -11.823 -49.560 1.00 79.81 512 PRO A CA 1
ATOM 4022 C C . PRO A 1 512 ? 14.637 -10.505 -48.777 1.00 79.81 512 PRO A C 1
ATOM 4024 O O . PRO A 1 512 ? 14.125 -9.497 -49.271 1.00 79.81 512 PRO A O 1
ATOM 4027 N N . ARG A 1 513 ? 15.174 -10.516 -47.549 1.00 74.62 513 ARG A N 1
ATOM 4028 C CA . ARG A 1 513 ? 15.201 -9.386 -46.610 1.00 74.62 513 ARG A CA 1
ATOM 4029 C C . ARG A 1 513 ? 16.535 -8.632 -46.599 1.00 74.62 513 ARG A C 1
ATOM 4031 O O . ARG A 1 513 ? 16.719 -7.787 -45.733 1.00 74.62 513 ARG A O 1
ATOM 4038 N N . ARG A 1 514 ? 17.475 -8.953 -47.499 1.00 72.12 514 ARG A N 1
ATOM 4039 C CA . ARG A 1 514 ? 18.889 -8.527 -47.391 1.00 72.12 514 ARG A CA 1
ATOM 4040 C C . ARG A 1 514 ? 19.396 -7.643 -48.530 1.00 72.12 514 ARG A C 1
ATOM 4042 O O . ARG A 1 514 ? 20.605 -7.506 -48.688 1.00 72.12 514 ARG A O 1
ATOM 4049 N N . GLY A 1 515 ? 18.508 -7.063 -49.334 1.00 67.19 515 GLY A N 1
ATOM 4050 C CA . GLY A 1 515 ? 18.908 -6.206 -50.453 1.00 67.19 515 GLY A CA 1
ATOM 4051 C C . GLY A 1 515 ? 18.400 -6.634 -51.821 1.00 67.19 515 GLY A C 1
ATOM 4052 O O . GLY A 1 515 ? 18.255 -7.824 -52.083 1.00 67.19 515 GLY A O 1
ATOM 4053 N N . ASN A 1 516 ? 18.236 -5.669 -52.732 1.00 71.81 516 ASN A N 1
ATOM 4054 C CA . ASN A 1 516 ? 18.013 -5.927 -54.158 1.00 71.81 516 ASN A CA 1
ATOM 4055 C C . ASN A 1 516 ? 19.189 -6.687 -54.773 1.00 71.81 516 ASN A C 1
ATOM 4057 O O . ASN A 1 516 ? 18.995 -7.576 -55.592 1.00 71.81 516 ASN A O 1
ATOM 4061 N N . ASP A 1 517 ? 20.404 -6.416 -54.305 1.00 79.31 517 ASP A N 1
ATOM 4062 C CA . ASP A 1 517 ? 21.599 -7.107 -54.788 1.00 79.31 517 ASP A CA 1
ATOM 4063 C C . ASP A 1 517 ? 21.801 -8.478 -54.119 1.00 79.31 517 ASP A C 1
ATOM 4065 O O . ASP A 1 517 ? 22.722 -9.205 -54.484 1.00 79.31 517 ASP A O 1
ATOM 4069 N N . ALA A 1 518 ? 20.971 -8.859 -53.136 1.00 82.06 518 ALA A N 1
ATOM 4070 C CA . ALA A 1 518 ? 21.187 -10.075 -52.351 1.00 82.06 518 ALA A CA 1
ATOM 4071 C C . ALA A 1 518 ? 21.166 -11.339 -53.219 1.00 82.06 518 ALA A C 1
ATOM 4073 O O . ALA A 1 518 ? 21.985 -12.229 -53.001 1.00 82.06 518 ALA A O 1
ATOM 4074 N N . LEU A 1 519 ? 20.291 -11.406 -54.234 1.00 86.75 519 LEU A N 1
ATOM 4075 C CA . LEU A 1 519 ? 20.255 -12.548 -55.152 1.00 86.75 519 LEU A CA 1
ATOM 4076 C C . LEU A 1 519 ? 21.506 -12.593 -56.043 1.00 86.75 519 LEU A C 1
ATOM 4078 O O . LEU A 1 519 ? 22.089 -13.657 -56.214 1.00 86.75 519 LEU A O 1
ATOM 4082 N N . GLN A 1 520 ? 21.973 -11.448 -56.553 1.00 86.69 520 GLN A N 1
ATOM 4083 C CA . GLN A 1 520 ? 23.213 -11.350 -57.345 1.00 86.69 520 GLN A CA 1
ATOM 4084 C C . GLN A 1 520 ? 24.438 -11.818 -56.558 1.00 86.69 520 GLN A C 1
ATOM 4086 O O . GLN A 1 520 ? 25.271 -12.583 -57.054 1.00 86.69 520 GLN A O 1
ATOM 4091 N N . ILE A 1 521 ? 24.551 -11.347 -55.316 1.00 86.19 521 ILE A N 1
ATOM 4092 C CA . ILE A 1 521 ? 25.662 -11.686 -54.431 1.00 86.19 521 ILE A CA 1
ATOM 4093 C C . ILE A 1 521 ? 25.571 -13.163 -54.031 1.00 86.19 521 ILE A C 1
ATOM 4095 O O . ILE A 1 521 ? 26.591 -13.848 -53.997 1.00 86.19 521 ILE A O 1
ATOM 4099 N N . PHE A 1 522 ? 24.361 -13.687 -53.819 1.00 91.38 522 PHE A N 1
ATOM 4100 C CA . PHE A 1 522 ? 24.134 -15.111 -53.584 1.00 91.38 522 PHE A CA 1
ATOM 4101 C C . PHE A 1 522 ? 24.551 -15.977 -54.778 1.00 91.38 522 PHE A C 1
ATOM 4103 O O . PHE A 1 522 ? 25.326 -16.910 -54.593 1.00 91.38 522 PHE A O 1
ATOM 4110 N N . ILE A 1 523 ? 24.152 -15.622 -56.003 1.00 88.50 523 ILE A N 1
ATOM 4111 C CA . ILE A 1 523 ? 24.594 -16.287 -57.243 1.00 88.50 523 ILE A CA 1
ATOM 4112 C C . ILE A 1 523 ? 26.127 -16.252 -57.357 1.00 88.50 523 ILE A C 1
ATOM 4114 O O . ILE A 1 523 ? 26.761 -17.269 -57.642 1.00 88.50 523 ILE A O 1
ATOM 4118 N N . SER A 1 524 ? 26.745 -15.103 -57.073 1.00 88.31 524 SER A N 1
ATOM 4119 C CA . SER A 1 524 ? 28.208 -14.952 -57.077 1.00 88.31 524 SER A CA 1
ATOM 4120 C C . SER A 1 524 ? 28.885 -15.834 -56.022 1.00 88.31 524 SER A C 1
ATOM 4122 O O . SER A 1 524 ? 29.932 -16.430 -56.283 1.00 88.31 524 SER A O 1
ATOM 4124 N N . GLY A 1 525 ? 28.270 -15.963 -54.845 1.00 88.81 525 GLY A N 1
ATOM 4125 C CA . GLY A 1 525 ? 28.712 -16.853 -53.776 1.00 88.81 525 GLY A CA 1
ATOM 4126 C C . GLY A 1 525 ? 28.587 -18.327 -54.138 1.00 88.81 525 GLY A C 1
ATOM 4127 O O . GLY A 1 525 ? 29.504 -19.100 -53.864 1.00 88.81 525 GLY A O 1
ATOM 4128 N N . LEU A 1 526 ? 27.504 -18.727 -54.808 1.00 89.00 526 LEU A N 1
ATOM 4129 C CA . LEU A 1 526 ? 27.310 -20.096 -55.294 1.00 89.00 526 LEU A CA 1
ATOM 4130 C C . LEU A 1 526 ? 28.411 -20.489 -56.291 1.00 89.00 526 LEU A C 1
ATOM 4132 O O . LEU A 1 526 ? 29.018 -21.547 -56.135 1.00 89.00 526 LEU A O 1
ATOM 4136 N N . ARG A 1 527 ? 28.780 -19.597 -57.227 1.00 88.00 527 ARG A N 1
ATOM 4137 C CA . ARG A 1 527 ? 29.916 -19.823 -58.149 1.00 88.00 527 ARG A CA 1
ATOM 4138 C C . ARG A 1 527 ? 31.238 -20.024 -57.404 1.00 88.00 527 ARG A C 1
ATOM 4140 O O . ARG A 1 527 ? 32.010 -20.913 -57.749 1.00 88.00 527 ARG A O 1
ATOM 4147 N N . LYS A 1 528 ? 31.498 -19.207 -56.379 1.00 84.06 528 LYS A N 1
ATOM 4148 C CA . LYS A 1 528 ? 32.743 -19.246 -55.587 1.00 84.06 528 LYS A CA 1
ATOM 4149 C C . LYS A 1 528 ? 32.827 -20.431 -54.622 1.00 84.06 528 LYS A C 1
ATOM 4151 O O . LYS A 1 528 ? 33.920 -20.769 -54.180 1.00 84.06 528 LYS A O 1
ATOM 4156 N N . SER A 1 529 ? 31.692 -21.040 -54.296 1.00 84.75 529 SER A N 1
ATOM 4157 C CA . SER A 1 529 ? 31.582 -22.111 -53.301 1.00 84.75 529 SER A CA 1
ATOM 4158 C C . SER A 1 529 ? 31.411 -23.507 -53.906 1.00 84.75 529 SER A C 1
ATOM 4160 O O . SER A 1 529 ? 31.142 -24.448 -53.170 1.00 84.75 529 SER A O 1
ATOM 4162 N N . GLY A 1 530 ? 31.577 -23.651 -55.227 1.00 81.56 530 GLY A N 1
ATOM 4163 C CA . GLY A 1 530 ? 31.498 -24.942 -55.922 1.00 81.56 530 GLY A CA 1
ATOM 4164 C C . GLY A 1 530 ? 30.101 -25.328 -56.421 1.00 81.56 530 GLY A C 1
ATOM 4165 O O . GLY A 1 530 ? 29.957 -26.366 -57.055 1.00 81.56 530 GLY A O 1
ATOM 4166 N N . HIS A 1 531 ? 29.093 -24.474 -56.228 1.00 87.75 531 HIS A N 1
ATOM 4167 C CA . HIS A 1 531 ? 27.702 -24.698 -56.641 1.00 87.75 531 HIS A CA 1
ATOM 4168 C C . HIS A 1 531 ? 27.386 -23.987 -57.970 1.00 87.75 531 HIS A C 1
ATOM 4170 O O . HIS A 1 531 ? 26.388 -23.271 -58.102 1.00 87.75 531 HIS A O 1
ATOM 4176 N N . GLY A 1 532 ? 28.281 -24.121 -58.955 1.00 84.50 532 GLY A N 1
ATOM 4177 C CA . GLY A 1 532 ? 28.189 -23.410 -60.236 1.00 84.50 532 GLY A CA 1
ATOM 4178 C C . GLY A 1 532 ? 26.907 -23.719 -61.014 1.00 84.50 532 GLY A C 1
ATOM 4179 O O . GLY A 1 532 ? 26.307 -22.810 -61.575 1.00 84.50 532 GLY A O 1
ATOM 4180 N N . HIS A 1 533 ? 26.428 -24.964 -60.953 1.00 84.06 533 HIS A N 1
ATOM 4181 C CA . HIS A 1 533 ? 25.201 -25.405 -61.621 1.00 84.06 533 HIS A CA 1
ATOM 4182 C C . HIS A 1 533 ? 23.943 -24.696 -61.097 1.00 84.06 533 HIS A C 1
ATOM 4184 O O . HIS A 1 533 ? 23.074 -24.330 -61.886 1.00 84.06 533 HIS A O 1
ATOM 4190 N N . LEU A 1 534 ? 23.858 -24.445 -59.784 1.00 87.31 534 LEU A N 1
ATOM 4191 C CA . LEU A 1 534 ? 22.776 -23.649 -59.190 1.00 87.31 534 LEU A CA 1
ATOM 4192 C C . LEU A 1 534 ? 22.890 -22.175 -59.574 1.00 87.31 534 LEU A C 1
ATOM 4194 O O . LEU A 1 534 ? 21.882 -21.523 -59.844 1.00 87.31 534 LEU A O 1
ATOM 4198 N N . ALA A 1 535 ? 24.116 -21.648 -59.596 1.00 87.00 535 ALA A N 1
ATOM 4199 C CA . ALA A 1 535 ? 24.357 -20.269 -59.992 1.00 87.00 535 ALA A CA 1
ATOM 4200 C C . ALA A 1 535 ? 23.957 -20.018 -61.451 1.00 87.00 535 ALA A C 1
ATOM 4202 O O . ALA A 1 535 ? 23.341 -18.996 -61.735 1.00 87.00 535 ALA A O 1
ATOM 4203 N N . ASP A 1 536 ? 24.270 -20.946 -62.358 1.00 87.19 536 ASP A N 1
ATOM 4204 C CA . ASP A 1 536 ? 23.889 -20.860 -63.768 1.00 87.19 536 ASP A CA 1
ATOM 4205 C C . ASP A 1 536 ? 22.367 -20.956 -63.944 1.00 87.19 536 ASP A C 1
ATOM 4207 O O . ASP A 1 536 ? 21.792 -20.119 -64.633 1.00 87.19 536 ASP A O 1
ATOM 4211 N N . ALA A 1 537 ? 21.694 -21.873 -63.238 1.00 84.62 537 ALA A N 1
ATOM 4212 C CA . ALA A 1 537 ? 20.234 -22.001 -63.285 1.00 84.62 537 ALA A CA 1
ATOM 4213 C C . ALA A 1 537 ? 19.496 -20.735 -62.803 1.00 84.62 537 ALA A C 1
ATOM 4215 O O . ALA A 1 537 ? 18.488 -20.340 -63.390 1.00 84.62 537 ALA A O 1
ATOM 4216 N N . LEU A 1 538 ? 20.000 -20.089 -61.746 1.00 85.69 538 LEU A N 1
ATOM 4217 C CA . LEU A 1 538 ? 19.456 -18.830 -61.230 1.00 85.69 538 LEU A CA 1
ATOM 4218 C C . LEU A 1 538 ? 19.742 -17.645 -62.168 1.00 85.69 538 LEU A C 1
ATOM 4220 O O . LEU A 1 538 ? 18.897 -16.766 -62.323 1.00 85.69 538 LEU A O 1
ATOM 4224 N N . ASP A 1 539 ? 20.924 -17.603 -62.786 1.00 85.50 539 ASP A N 1
ATOM 4225 C CA . ASP A 1 539 ? 21.360 -16.508 -63.661 1.00 85.50 539 ASP A CA 1
ATOM 4226 C C . ASP A 1 539 ? 20.702 -16.575 -65.056 1.00 85.50 539 ASP A C 1
ATOM 4228 O O . ASP A 1 539 ? 20.366 -15.536 -65.625 1.00 85.50 539 ASP A O 1
ATOM 4232 N N . GLU A 1 540 ? 20.445 -17.776 -65.588 1.00 84.69 540 GLU A N 1
ATOM 4233 C CA . GLU A 1 540 ? 19.661 -17.985 -66.817 1.00 84.69 540 GLU A CA 1
ATOM 4234 C C . GLU A 1 540 ? 18.230 -17.455 -66.674 1.00 84.69 540 GLU A C 1
ATOM 4236 O O . GLU A 1 540 ? 17.755 -16.699 -67.524 1.00 84.69 540 GLU A O 1
ATOM 4241 N N . ASP A 1 541 ? 17.561 -17.796 -65.573 1.00 80.94 541 ASP A N 1
ATOM 4242 C CA . ASP A 1 541 ? 16.183 -17.380 -65.298 1.00 80.94 541 ASP A CA 1
ATOM 4243 C C . ASP A 1 541 ? 16.082 -15.860 -65.082 1.00 80.94 541 ASP A C 1
ATOM 4245 O O . ASP A 1 541 ? 15.139 -15.200 -65.517 1.00 80.94 541 ASP A O 1
ATOM 4249 N N . ARG A 1 542 ? 17.127 -15.281 -64.487 1.00 80.00 542 ARG A N 1
ATOM 4250 C CA . ARG A 1 542 ? 17.254 -13.843 -64.247 1.00 80.00 542 ARG A CA 1
ATOM 4251 C C . ARG A 1 542 ? 17.580 -13.031 -65.502 1.00 80.00 542 ARG A C 1
ATOM 4253 O O . ARG A 1 542 ? 17.177 -11.876 -65.604 1.00 80.00 542 ARG A O 1
ATOM 4260 N N . LYS A 1 543 ? 18.290 -13.613 -66.474 1.00 74.56 543 LYS A N 1
ATOM 4261 C CA . LYS A 1 543 ? 18.572 -12.995 -67.786 1.00 74.56 543 LYS A CA 1
ATOM 4262 C C . LYS A 1 543 ? 17.442 -13.220 -68.801 1.00 74.56 543 LYS A C 1
ATOM 4264 O O . LYS A 1 543 ? 17.301 -12.433 -69.736 1.00 74.56 543 LYS A O 1
ATOM 4269 N N . GLY A 1 544 ? 16.630 -14.263 -68.620 1.00 58.44 544 GLY A N 1
ATOM 4270 C CA . GLY A 1 544 ? 15.526 -14.652 -69.506 1.00 58.44 544 GLY A CA 1
ATOM 4271 C C . GLY A 1 544 ? 14.238 -13.820 -69.388 1.00 58.44 544 GLY A C 1
ATOM 4272 O O . GLY A 1 544 ? 13.393 -13.891 -70.283 1.00 58.44 544 GLY A O 1
ATOM 4273 N N . GLY A 1 545 ? 14.094 -12.984 -68.350 1.00 48.38 545 GLY A N 1
ATOM 4274 C CA . GLY A 1 545 ? 12.903 -12.152 -68.081 1.00 48.38 545 GLY A CA 1
ATOM 4275 C C . GLY A 1 545 ? 12.553 -11.095 -69.146 1.00 48.38 545 GLY A C 1
ATOM 4276 O O . GLY A 1 545 ? 11.478 -10.501 -69.108 1.00 48.38 545 GLY A O 1
ATOM 4277 N N . GLY A 1 546 ? 13.407 -10.887 -70.156 1.00 40.81 546 GLY A N 1
ATOM 4278 C CA . GLY A 1 546 ? 13.192 -9.918 -71.238 1.00 40.81 546 GLY A CA 1
ATOM 4279 C C . GLY A 1 546 ? 12.327 -10.376 -72.426 1.00 40.81 546 GLY A C 1
ATOM 4280 O O . GLY A 1 546 ? 12.067 -9.558 -73.306 1.00 40.81 546 GLY A O 1
ATOM 4281 N N . VAL A 1 547 ? 11.882 -11.641 -72.507 1.00 39.47 547 VAL A N 1
ATOM 4282 C CA . VAL A 1 547 ? 11.228 -12.178 -73.734 1.00 39.47 547 VAL A CA 1
ATOM 4283 C C . VAL A 1 547 ? 9.786 -12.685 -73.527 1.00 39.47 547 VAL A C 1
ATOM 4285 O O . VAL A 1 547 ? 9.122 -13.079 -74.483 1.00 39.47 547 VAL A O 1
ATOM 4288 N N . ALA A 1 548 ? 9.209 -12.595 -72.325 1.00 38.81 548 ALA A N 1
ATOM 4289 C CA . ALA A 1 548 ? 7.870 -13.139 -72.046 1.00 38.81 548 ALA A CA 1
ATOM 4290 C C . ALA A 1 548 ? 6.732 -12.096 -71.919 1.00 38.81 548 ALA A C 1
ATOM 4292 O O . ALA A 1 548 ? 5.730 -12.357 -71.260 1.00 38.81 548 ALA A O 1
ATOM 4293 N N . THR A 1 549 ? 6.811 -10.932 -72.576 1.00 37.38 549 THR A N 1
ATOM 4294 C CA . THR A 1 549 ? 5.723 -9.920 -72.577 1.00 37.38 549 THR A CA 1
ATOM 4295 C C . THR A 1 549 ? 4.691 -10.059 -73.708 1.00 37.38 549 THR A C 1
ATOM 4297 O O . THR A 1 549 ? 3.846 -9.182 -73.866 1.00 37.38 549 THR A O 1
ATOM 4300 N N . ASN A 1 550 ? 4.662 -11.165 -74.466 1.00 35.28 550 ASN A N 1
ATOM 4301 C CA . ASN A 1 550 ? 3.780 -11.298 -75.643 1.00 35.28 550 ASN A CA 1
ATOM 4302 C C . ASN A 1 550 ? 2.787 -12.480 -75.650 1.00 35.28 550 ASN A C 1
ATOM 4304 O O . ASN A 1 550 ? 2.313 -12.862 -76.717 1.00 35.28 550 ASN A O 1
ATOM 4308 N N . ALA A 1 551 ? 2.388 -13.020 -74.491 1.00 34.62 551 ALA A N 1
ATOM 4309 C CA . ALA A 1 551 ? 1.395 -14.112 -74.441 1.00 34.62 551 ALA A CA 1
ATOM 4310 C C . ALA A 1 551 ? 0.129 -13.855 -73.594 1.00 34.62 551 ALA A C 1
ATOM 4312 O O . ALA A 1 551 ? -0.737 -14.721 -73.542 1.00 34.62 551 ALA A O 1
ATOM 4313 N N . ALA A 1 552 ? -0.054 -12.667 -72.999 1.00 35.47 552 ALA A N 1
ATOM 4314 C CA . ALA A 1 552 ? -1.237 -12.351 -72.174 1.00 35.47 552 ALA A CA 1
ATOM 4315 C C . ALA A 1 552 ? -2.165 -11.261 -72.763 1.00 35.47 552 ALA A C 1
ATOM 4317 O O . ALA A 1 552 ? -2.937 -10.632 -72.046 1.00 35.47 552 ALA A O 1
ATOM 4318 N N . LYS A 1 553 ? -2.129 -11.040 -74.087 1.00 37.62 553 LYS A N 1
ATOM 4319 C CA . LYS A 1 553 ? -3.073 -10.169 -74.824 1.00 37.62 553 LYS A CA 1
ATOM 4320 C C . LYS A 1 553 ? -3.973 -10.960 -75.780 1.00 37.62 553 LYS A C 1
ATOM 4322 O O . LYS A 1 553 ? -4.151 -10.589 -76.934 1.00 37.62 553 LYS A O 1
ATOM 4327 N N . ARG A 1 554 ? -4.582 -12.049 -75.314 1.00 39.62 554 ARG A N 1
ATOM 4328 C CA . ARG A 1 554 ? -5.790 -12.612 -75.939 1.00 39.62 554 ARG A CA 1
ATOM 4329 C C . ARG A 1 554 ? -6.663 -13.231 -74.864 1.00 39.62 554 ARG A C 1
ATOM 4331 O O . ARG A 1 554 ? -6.464 -14.382 -74.524 1.00 39.62 554 ARG A O 1
ATOM 4338 N N . LEU A 1 555 ? -7.592 -12.431 -74.354 1.00 34.28 555 LEU A N 1
ATOM 4339 C CA . LEU A 1 555 ? -8.943 -12.812 -73.934 1.00 34.28 555 LEU A CA 1
ATOM 4340 C C . LEU A 1 555 ? -9.659 -11.497 -73.583 1.00 34.28 555 LEU A C 1
ATOM 4342 O O . LEU A 1 555 ? -9.606 -11.012 -72.458 1.00 34.28 555 LEU A O 1
ATOM 4346 N N . LYS A 1 556 ? -10.266 -10.867 -74.597 1.00 37.44 556 LYS A N 1
ATOM 4347 C CA . LYS A 1 556 ? -11.387 -9.950 -74.360 1.00 37.44 556 LYS A CA 1
ATOM 4348 C C . LYS A 1 556 ? -12.578 -10.816 -73.930 1.00 37.44 556 LYS A C 1
ATOM 4350 O O . LYS A 1 556 ? -12.827 -11.808 -74.616 1.00 37.44 556 LYS A O 1
ATOM 4355 N N . PRO A 1 557 ? -13.339 -10.460 -72.888 1.00 44.31 557 PRO A N 1
ATOM 4356 C CA . PRO A 1 557 ? -14.702 -10.939 -72.763 1.00 44.31 557 PRO A CA 1
ATOM 4357 C C . PRO A 1 557 ? -15.587 -10.131 -73.720 1.00 44.31 557 PRO A C 1
ATOM 4359 O O . PRO A 1 557 ? -15.560 -8.899 -73.708 1.00 44.31 557 PRO A O 1
ATOM 4362 N N . ASN A 1 558 ? -16.338 -10.837 -74.564 1.00 33.03 558 ASN A N 1
ATOM 4363 C CA . ASN A 1 558 ? -17.503 -10.285 -75.246 1.00 33.03 558 ASN A CA 1
ATOM 4364 C C . ASN A 1 558 ? -18.521 -9.830 -74.192 1.00 33.03 558 ASN A C 1
ATOM 4366 O O . ASN A 1 558 ? -18.860 -10.597 -73.291 1.00 33.03 558 ASN A O 1
ATOM 4370 N N . ALA A 1 559 ? -19.011 -8.610 -74.354 1.00 38.06 559 ALA A N 1
ATOM 4371 C CA . ALA A 1 559 ? -20.326 -8.188 -73.913 1.00 38.06 559 ALA A CA 1
ATOM 4372 C C . ALA A 1 559 ? -21.040 -7.655 -75.164 1.00 38.06 559 ALA A C 1
ATOM 4374 O O . ALA A 1 559 ? -20.398 -6.979 -75.974 1.00 38.06 559 ALA A O 1
ATOM 4375 N N . ASP A 1 560 ? -22.320 -8.012 -75.254 1.00 36.06 560 ASP A N 1
ATOM 4376 C CA . ASP A 1 560 ? -23.302 -7.867 -76.341 1.00 36.06 560 ASP A CA 1
ATOM 4377 C C . ASP A 1 560 ? -23.274 -8.932 -77.449 1.00 36.06 560 ASP A C 1
ATOM 4379 O O . ASP A 1 560 ? -22.386 -8.919 -78.334 1.00 36.06 560 ASP A O 1
#

pLDDT: mean 79.74, std 16.32, range [33.03, 96.81]

Secondary structure (DSSP, 8-state):
-HHHHHHHHHHHHHTT-HHHHHHHH-S-HHHHHHHHH---TTS--HHHHHHHH-S-HHHHHHHHHHHHTSTTGGG---TTS--HHHHHT-TTT--TTSHHHHHHHHHHHHTT--TT---TT---HHHHHHHT--TTSTT-HHHHHHHHHHHHHHHHTT--TT-B-SS-BHHHHHHHHT-HHHHHHHHHTT--TTPPEEE--SSSPPEEE-HHHHHHHHS-HHHHHHHHHTS-S-SS---TTS--HHHHGGG-SS--THHHHHHHHHHHTT--TT---TT---HHHHHHT-HHHHHHHTTT--HHHHHHHHHHHHHHHTSHHHHHTTTPPPTTT---HHHHHHHTT-HHHHHHHHHTT--SS---TTS--GGGS---SHHHHHHHHHHHHHHHH--HHHHHHHHHHHHHHHHHHHHHHHH--THHHHHHHHHHHHHHHHHHHH-TTS--PPPHHHHHHHHHHHHHHHHH--SSS-THHHHHHHTTSS-HHHHHHHHTSSSHHHHHHHHHHHGGGS-TTHHHHHHHHHHHTT-HHHHHHHHHHHHHTTS-SSSS---PPP--

Mean predicted aligned error: 16.49 Å

Foldseek 3Di:
DLVVLLVQLLVCLVVVPLVSVVVSCPDDLVSNQSSQCDADPQQDGSLLSNLLQLPHVSSNVVSLVSLLSHPCSQAGATPQQDGSLQNLLALVRDPCLDPSNLVVNLSSLVSPYDQLRATPQQAGSLLSLLLSPDLVPPDDPSSLVSSLVSNLSNLVSVRDLQRDGPFGGSLLSCLQSQNQSVNLSSLVSPHAQADWGFDPDDDDGGKTDGSLLSNLAHYFLVSNLSVLVSVRHDLLDAIPQGDGSLLSNLVHPPQDLRSLVNNVSSVVSPRDQLGATPQRDGSLLSLLQSVVLLVVVVVPNHPRSLVSSLVSLVSQLVDPSSLLQQAQATRPFRDGSLLSNLLSLSLSNNLVSLVSPHAQCDATNVRDGSLNRDDDDPSNVSSNVSSVVSVVVDPRQLVVLVSVLVVVLVVLVVVCVVPVDPVSVVVNVVSVVVNVVSVCVPDVQQADFADPQLLVLLVVCLVVQLVPDADVQWCLLVQCVVVSQDDPVLSVVLVPDPDRSSSSVSVSVSQRRGHNCSSVSNLVSCCRGVNPVSSCSSVCSVVVVPPPPPDPPDDDDDDD

Solvent-accessible surface area (backbone atoms only — not comparable to full-atom values): 30895 Å² total; per-residue (Å²): 110,67,68,61,50,40,55,50,42,50,47,23,54,76,70,67,34,56,67,55,39,53,58,70,65,69,56,61,68,82,57,39,42,59,46,51,65,38,58,51,98,66,28,36,24,54,54,43,50,36,45,58,62,55,80,50,66,67,52,34,49,56,46,46,56,57,31,71,76,28,91,65,48,58,68,49,48,27,73,59,36,33,28,53,64,37,48,44,43,31,66,92,69,41,70,54,67,41,71,69,39,41,52,52,51,51,55,45,61,75,68,69,45,66,56,68,48,38,24,77,68,35,41,16,29,66,27,38,54,64,63,60,63,52,83,87,61,74,82,51,66,68,52,53,52,42,49,50,51,52,54,48,57,46,47,76,74,68,36,63,56,69,34,31,40,80,38,42,34,36,64,48,49,29,42,72,72,64,41,61,71,55,43,51,52,43,48,76,70,59,37,64,40,64,55,65,26,43,48,78,78,68,95,58,86,43,49,38,33,32,38,52,33,48,28,38,34,72,38,62,50,70,59,45,48,57,50,54,73,67,72,61,50,61,59,70,50,58,33,79,62,33,40,29,26,77,51,30,38,71,69,34,80,77,83,54,78,55,51,47,53,39,48,54,52,42,51,72,74,60,39,68,70,68,55,46,26,72,55,43,36,37,54,60,37,54,63,41,61,36,56,74,54,54,61,30,56,82,70,77,74,30,68,66,53,50,49,48,52,33,53,37,50,55,60,51,51,69,38,68,61,41,39,74,47,41,66,46,52,24,64,85,53,33,40,28,30,58,39,42,16,55,76,60,62,36,57,67,48,40,53,51,41,50,76,60,69,37,60,66,76,58,54,25,72,86,69,41,27,56,81,65,57,86,70,76,64,80,61,33,59,54,46,52,50,53,53,49,52,47,56,76,72,43,70,53,68,53,51,54,54,50,49,56,50,48,52,51,49,52,54,45,51,56,51,33,75,75,62,80,48,71,68,51,56,55,51,51,53,52,49,52,52,51,53,50,55,56,48,45,75,74,37,80,71,54,33,56,62,34,43,72,67,57,45,53,52,49,60,73,43,42,68,60,47,44,76,70,53,67,66,95,88,26,58,33,62,61,43,35,37,76,73,57,53,38,56,71,68,56,49,51,55,33,70,66,37,94,43,66,52,53,25,35,48,48,50,62,70,46,44,56,68,32,6,55,59,29,62,60,53,47,35,54,22,27,50,74,39,75,38,43,71,60,23,50,59,55,50,50,60,67,68,54,71,82,72,75,88,82,80,86,88,82,80,81,80,87,79,136